Protein AF-A0A7S2YN16-F1 (afdb_monomer)

Structure (mmCIF, N/CA/C/O backbone):
data_AF-A0A7S2YN16-F1
#
_entry.id   AF-A0A7S2YN16-F1
#
loop_
_atom_site.group_PDB
_atom_site.id
_atom_site.type_symbol
_atom_site.label_atom_id
_atom_site.label_alt_id
_atom_site.label_comp_id
_atom_site.label_asym_id
_atom_site.label_entity_id
_atom_site.label_seq_id
_atom_site.pdbx_PDB_ins_code
_atom_site.Cartn_x
_atom_site.Cartn_y
_atom_site.Cartn_z
_atom_site.occupancy
_atom_site.B_iso_or_equiv
_atom_site.auth_seq_id
_atom_site.auth_comp_id
_atom_site.auth_asym_id
_atom_site.auth_atom_id
_atom_site.pdbx_PDB_model_num
ATOM 1 N N . MET A 1 1 ? -13.300 -48.340 28.518 1.00 44.25 1 MET A N 1
ATOM 2 C CA . MET A 1 1 ? -12.128 -48.305 29.422 1.00 44.25 1 MET A CA 1
ATOM 3 C C . MET A 1 1 ? -10.847 -48.328 28.587 1.00 44.25 1 MET A C 1
ATOM 5 O O . MET A 1 1 ? -10.386 -49.399 28.223 1.00 44.25 1 MET A O 1
ATOM 9 N N . LYS A 1 2 ? -10.334 -47.150 28.211 1.00 34.16 2 LYS A N 1
ATOM 10 C CA . LYS A 1 2 ? -8.908 -46.806 28.043 1.00 34.16 2 LYS A CA 1
ATOM 11 C C . LYS A 1 2 ? -8.847 -45.346 27.589 1.00 34.16 2 LYS A C 1
ATOM 13 O O . LYS A 1 2 ? -9.482 -44.973 26.610 1.00 34.16 2 LYS A O 1
ATOM 18 N N . ALA A 1 3 ? -8.194 -44.543 28.417 1.00 41.00 3 ALA A N 1
ATOM 19 C CA . ALA A 1 3 ? -8.120 -43.096 28.345 1.00 41.00 3 ALA A CA 1
ATOM 20 C C . ALA A 1 3 ? -7.169 -42.638 27.231 1.00 41.00 3 ALA A C 1
ATOM 22 O O . ALA A 1 3 ? -6.089 -43.204 27.079 1.00 41.00 3 ALA A O 1
ATOM 23 N N . PHE A 1 4 ? -7.560 -41.588 26.512 1.00 35.09 4 PHE A N 1
ATOM 24 C CA . PHE A 1 4 ? -6.665 -40.745 25.725 1.00 35.09 4 PHE A CA 1
ATOM 25 C C . PHE A 1 4 ? -6.889 -39.312 26.213 1.00 35.09 4 PHE A C 1
ATOM 27 O O . PHE A 1 4 ? -7.856 -38.649 25.853 1.00 35.09 4 PHE A O 1
ATOM 34 N N . LEU A 1 5 ? -6.037 -38.902 27.145 1.00 41.59 5 LEU A N 1
ATOM 35 C CA . LEU A 1 5 ? -5.958 -37.571 27.731 1.00 41.59 5 LEU A CA 1
ATOM 36 C C . LEU A 1 5 ? -4.486 -37.184 27.633 1.00 41.59 5 LEU A C 1
ATOM 38 O O . LEU A 1 5 ? -3.637 -37.932 28.115 1.00 41.59 5 LEU A O 1
ATOM 42 N N . GLY A 1 6 ? -4.202 -36.033 27.032 1.00 41.81 6 GLY A N 1
ATOM 43 C CA . GLY A 1 6 ? -2.895 -35.396 27.145 1.00 41.81 6 GLY A CA 1
ATOM 44 C C . GLY A 1 6 ? -2.305 -34.935 25.821 1.00 41.81 6 GLY A C 1
ATOM 45 O O . GLY A 1 6 ? -1.719 -35.727 25.093 1.00 41.81 6 GLY A O 1
ATOM 46 N N . ILE A 1 7 ? -2.414 -33.624 25.598 1.00 36.59 7 ILE A N 1
ATOM 47 C CA . ILE A 1 7 ? -1.355 -32.658 25.245 1.00 36.59 7 ILE A CA 1
ATOM 48 C C . ILE A 1 7 ? -1.992 -31.603 24.325 1.00 36.59 7 ILE A C 1
ATOM 50 O O . ILE A 1 7 ? -2.102 -31.781 23.116 1.00 36.59 7 ILE A O 1
ATOM 54 N N . LEU A 1 8 ? -2.453 -30.506 24.931 1.00 35.75 8 LEU A N 1
ATOM 55 C CA . LEU A 1 8 ? -2.707 -29.238 24.241 1.00 35.75 8 LEU A CA 1
ATOM 56 C C . LEU A 1 8 ? -1.358 -28.510 24.106 1.00 35.75 8 LEU A C 1
ATOM 58 O O . LEU A 1 8 ? -0.588 -28.517 25.071 1.00 35.75 8 LEU A O 1
ATOM 62 N N . PRO A 1 9 ? -1.023 -27.923 22.944 1.00 40.72 9 PRO A N 1
ATOM 63 C CA . PRO A 1 9 ? 0.329 -27.470 22.685 1.00 40.72 9 PRO A CA 1
ATOM 64 C C . PRO A 1 9 ? 0.577 -26.078 23.268 1.00 40.72 9 PRO A C 1
ATOM 66 O O . PRO A 1 9 ? -0.136 -25.115 23.000 1.00 40.72 9 PRO A O 1
ATOM 69 N N . THR A 1 10 ? 1.699 -25.974 23.968 1.00 44.62 10 THR A N 1
ATOM 70 C CA . THR A 1 10 ? 2.404 -24.784 24.467 1.00 44.62 10 THR A CA 1
ATOM 71 C C . THR A 1 10 ? 2.782 -23.756 23.378 1.00 44.62 10 THR A C 1
ATOM 73 O O . THR A 1 10 ? 3.533 -22.823 23.642 1.00 44.62 10 THR A O 1
ATOM 76 N N . ALA A 1 11 ? 2.287 -23.913 22.147 1.00 38.06 11 ALA A N 1
ATOM 77 C CA . ALA A 1 11 ? 2.654 -23.117 20.978 1.00 38.06 11 ALA A CA 1
ATOM 78 C C . ALA A 1 11 ? 2.020 -21.713 20.962 1.00 38.06 11 ALA A C 1
ATOM 80 O O . ALA A 1 11 ? 2.585 -20.804 20.363 1.00 38.06 11 ALA A O 1
ATOM 81 N N . ILE A 1 12 ? 0.899 -21.501 21.662 1.00 42.22 12 ILE A N 1
ATOM 82 C CA . ILE A 1 12 ? 0.202 -20.201 21.673 1.00 42.22 12 ILE A CA 1
ATOM 83 C C . ILE A 1 12 ? 0.969 -19.153 22.505 1.00 42.22 12 ILE A C 1
ATOM 85 O O . ILE A 1 12 ? 1.014 -17.982 22.139 1.00 42.22 12 ILE A O 1
ATOM 89 N N . PHE A 1 13 ? 1.682 -19.564 23.561 1.00 39.81 13 PHE A N 1
ATOM 90 C CA . PHE A 1 13 ? 2.478 -18.639 24.384 1.00 39.81 13 PHE A CA 1
ATOM 91 C C . PHE A 1 13 ? 3.765 -18.147 23.699 1.00 39.81 13 PHE A C 1
ATOM 93 O O . PHE A 1 13 ? 4.255 -17.067 24.022 1.00 39.81 13 PHE A O 1
ATOM 100 N N . ALA A 1 14 ? 4.305 -18.898 22.733 1.00 39.44 14 ALA A N 1
ATOM 101 C CA . ALA A 1 14 ? 5.510 -18.495 22.008 1.00 39.44 14 ALA A CA 1
ATOM 102 C C . ALA A 1 14 ? 5.246 -17.337 21.026 1.00 39.44 14 ALA A C 1
ATOM 104 O O . ALA A 1 14 ? 6.114 -16.486 20.846 1.00 39.44 14 ALA A O 1
ATOM 105 N N . ALA A 1 15 ? 4.046 -17.258 20.440 1.00 38.56 15 ALA A N 1
ATOM 106 C CA . ALA A 1 15 ? 3.687 -16.196 19.498 1.00 38.56 15 ALA A CA 1
ATOM 107 C C . ALA A 1 15 ? 3.608 -14.809 20.171 1.00 38.56 15 ALA A C 1
ATOM 109 O O . ALA A 1 15 ? 4.137 -13.834 19.637 1.00 38.56 15 ALA A O 1
ATOM 110 N N . PHE A 1 16 ? 3.052 -14.727 21.387 1.00 43.22 16 PHE A N 1
ATOM 111 C CA . PHE A 1 16 ? 2.979 -13.473 22.151 1.00 43.22 16 PHE A CA 1
ATOM 112 C C . PHE A 1 16 ? 4.357 -12.952 22.587 1.00 43.22 16 PHE A C 1
ATOM 114 O O . PHE A 1 16 ? 4.609 -11.748 22.548 1.00 43.22 16 PHE A O 1
ATOM 121 N N . ALA A 1 17 ? 5.279 -13.848 22.955 1.00 40.66 17 ALA A N 1
ATOM 122 C CA . ALA A 1 17 ? 6.637 -13.460 23.336 1.00 40.66 17 ALA A CA 1
ATOM 123 C C . ALA A 1 17 ? 7.442 -12.894 22.150 1.00 40.66 17 ALA A C 1
ATOM 125 O O . ALA A 1 17 ? 8.238 -11.976 22.338 1.00 40.66 17 ALA A O 1
ATOM 126 N N . VAL A 1 18 ? 7.210 -13.393 20.930 1.00 39.00 18 VAL A N 1
ATOM 127 C CA . VAL A 1 18 ? 7.877 -12.905 19.710 1.00 39.00 18 VAL A CA 1
ATOM 128 C C . VAL A 1 18 ? 7.356 -11.525 19.295 1.00 39.00 18 VAL A C 1
ATOM 130 O O . VAL A 1 18 ? 8.161 -10.665 18.947 1.00 39.00 18 VAL A O 1
ATOM 133 N N . ALA A 1 19 ? 6.049 -11.264 19.405 1.00 40.66 19 ALA A N 1
ATOM 134 C CA . ALA A 1 19 ? 5.484 -9.937 19.134 1.00 40.66 19 ALA A CA 1
ATOM 135 C C . ALA A 1 19 ? 5.999 -8.870 20.122 1.00 40.66 19 ALA A C 1
ATOM 137 O O . ALA A 1 19 ? 6.382 -7.774 19.712 1.00 40.66 19 ALA A O 1
ATOM 138 N N . ALA A 1 20 ? 6.098 -9.212 21.413 1.00 41.25 20 ALA A N 1
ATOM 139 C CA .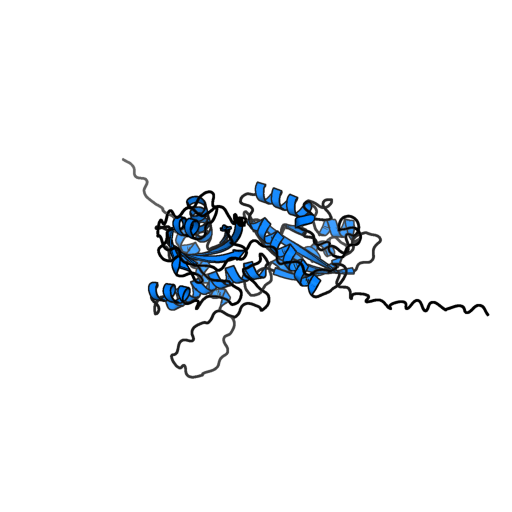 ALA A 1 20 ? 6.673 -8.327 22.427 1.00 41.25 20 ALA A CA 1
ATOM 140 C C . ALA A 1 20 ? 8.194 -8.122 22.252 1.00 41.25 20 ALA A C 1
ATOM 142 O O . ALA A 1 20 ? 8.693 -7.023 22.486 1.00 41.25 20 ALA A O 1
ATOM 143 N N . ALA A 1 21 ? 8.936 -9.148 21.816 1.00 38.81 21 ALA A N 1
ATOM 144 C CA . ALA A 1 21 ? 10.371 -9.044 21.541 1.00 38.81 21 ALA A CA 1
ATOM 145 C C . ALA A 1 21 ? 10.671 -8.181 20.300 1.00 38.81 21 ALA A C 1
ATOM 147 O O . ALA A 1 21 ? 11.542 -7.317 20.363 1.00 38.81 21 ALA A O 1
ATOM 148 N N . LEU A 1 22 ? 9.896 -8.331 19.218 1.00 41.09 22 LEU A N 1
ATOM 149 C CA . LEU A 1 22 ? 10.003 -7.490 18.017 1.00 41.09 22 LEU A CA 1
ATOM 150 C C . LEU A 1 22 ? 9.654 -6.019 18.296 1.00 41.09 22 LEU A C 1
ATOM 152 O O . LEU A 1 22 ? 10.243 -5.123 17.696 1.00 41.09 22 LEU A O 1
ATOM 156 N N . ALA A 1 23 ? 8.735 -5.755 19.230 1.00 43.06 23 ALA A N 1
ATOM 157 C CA . ALA A 1 23 ? 8.440 -4.398 19.686 1.00 43.06 23 ALA A CA 1
ATOM 158 C C . ALA A 1 23 ? 9.594 -3.785 20.500 1.00 43.06 23 ALA A C 1
ATOM 160 O O . ALA A 1 23 ? 9.828 -2.581 20.420 1.00 43.06 23 ALA A O 1
ATOM 161 N N . LYS A 1 24 ? 10.339 -4.604 21.253 1.00 38.59 24 LYS A N 1
ATOM 162 C CA . LYS A 1 24 ? 11.451 -4.152 22.101 1.00 38.59 24 LYS A CA 1
ATOM 163 C C . LYS A 1 24 ? 12.708 -3.795 21.295 1.00 38.59 24 LYS A C 1
ATOM 165 O O . LYS A 1 24 ? 13.375 -2.817 21.628 1.00 38.59 24 LYS A O 1
ATOM 170 N N . ASP A 1 25 ? 12.987 -4.521 20.211 1.00 37.47 25 ASP A N 1
ATOM 171 C CA . ASP A 1 25 ? 14.128 -4.247 19.318 1.00 37.47 25 ASP A CA 1
ATOM 172 C C . ASP A 1 25 ? 13.972 -2.943 18.513 1.00 37.47 25 ASP A C 1
ATOM 174 O O . ASP A 1 25 ? 14.967 -2.334 18.130 1.00 37.47 25 ASP A O 1
ATOM 178 N N . LEU A 1 26 ? 12.744 -2.443 18.326 1.00 40.56 26 LEU A N 1
ATOM 179 C CA . LEU A 1 26 ? 12.493 -1.136 17.698 1.00 40.56 26 LEU A CA 1
ATOM 180 C C . LEU A 1 26 ? 12.844 0.065 18.602 1.00 40.56 26 LEU A C 1
ATOM 182 O O . LEU A 1 26 ? 12.874 1.193 18.113 1.00 40.56 26 LEU A O 1
ATOM 186 N N . VAL A 1 27 ? 13.100 -0.153 19.900 1.00 41.03 27 VAL A N 1
ATOM 187 C CA . VAL A 1 27 ? 13.274 0.914 20.909 1.00 41.03 27 VAL A CA 1
ATOM 188 C C . VAL A 1 27 ? 14.710 0.999 21.452 1.00 41.03 27 VAL A C 1
ATOM 190 O O . VAL A 1 27 ? 15.097 2.012 22.030 1.00 41.03 27 VAL A O 1
ATOM 193 N N . HIS A 1 28 ? 15.553 -0.015 21.250 1.00 33.78 28 HIS A N 1
ATOM 194 C CA . HIS A 1 28 ? 16.918 -0.036 21.792 1.00 33.78 28 HIS A CA 1
ATOM 195 C C . HIS A 1 28 ? 17.964 0.565 20.840 1.00 33.78 28 HIS A C 1
ATOM 197 O O . HIS A 1 28 ? 18.877 -0.120 20.394 1.00 33.78 28 HIS A O 1
ATOM 203 N N . GLN A 1 29 ? 17.866 1.868 20.567 1.00 36.62 29 GLN A N 1
ATOM 204 C CA . GLN A 1 29 ? 19.006 2.671 20.109 1.00 36.62 29 GLN A CA 1
ATOM 205 C C . GLN A 1 29 ? 18.754 4.162 20.372 1.00 36.62 29 GLN A C 1
ATOM 207 O O . GLN A 1 29 ? 18.216 4.861 19.526 1.00 36.62 29 GLN A O 1
ATOM 212 N N . GLU A 1 30 ? 19.101 4.604 21.585 1.00 38.22 30 GLU A N 1
ATOM 213 C CA . GLU A 1 30 ? 19.631 5.935 21.944 1.00 38.22 30 GLU A CA 1
ATOM 214 C C . GLU A 1 30 ? 19.646 6.045 23.480 1.00 38.22 30 GLU A C 1
ATOM 216 O O . GLU A 1 30 ? 18.763 6.625 24.104 1.00 38.22 30 GLU A O 1
ATOM 221 N N . THR A 1 31 ? 20.656 5.459 24.126 1.00 32.66 31 THR A N 1
ATOM 222 C CA . THR A 1 31 ? 21.039 5.873 25.483 1.00 32.66 31 THR A CA 1
ATOM 223 C C . THR A 1 31 ? 22.078 6.978 25.350 1.00 32.66 31 THR A C 1
ATOM 225 O O . THR A 1 31 ? 23.253 6.707 25.102 1.00 32.66 31 THR A O 1
ATOM 228 N N . VAL A 1 32 ? 21.629 8.227 25.460 1.00 35.41 32 VAL A N 1
ATOM 229 C CA . VAL A 1 32 ? 22.497 9.374 25.739 1.00 35.41 32 VAL A CA 1
ATOM 230 C C . VAL A 1 32 ? 22.593 9.489 27.258 1.00 35.41 32 VAL A C 1
ATOM 232 O O . VAL A 1 32 ? 21.601 9.789 27.917 1.00 35.41 32 VAL A O 1
ATOM 235 N N . ASP A 1 33 ? 23.777 9.218 27.805 1.00 40.41 33 ASP A N 1
ATOM 236 C CA . ASP A 1 33 ? 24.092 9.439 29.217 1.00 40.41 33 ASP A CA 1
ATOM 237 C C . ASP A 1 33 ? 24.025 10.940 29.535 1.00 40.41 33 ASP A C 1
ATOM 239 O O . ASP A 1 33 ? 24.797 11.743 29.005 1.00 40.41 33 ASP A O 1
ATOM 243 N N . GLY A 1 34 ? 23.104 11.322 30.415 1.00 38.09 34 GLY A N 1
ATOM 244 C CA . GLY A 1 34 ? 22.995 12.682 30.924 1.00 38.09 34 GLY A CA 1
ATOM 245 C C . GLY A 1 34 ? 22.063 12.752 32.126 1.00 38.09 34 GLY A C 1
ATOM 246 O O . GLY A 1 34 ? 20.851 12.852 31.960 1.00 38.09 34 GLY A O 1
ATOM 247 N N . ASP A 1 35 ? 22.645 12.715 33.327 1.00 46.22 35 ASP A N 1
ATOM 248 C CA . ASP A 1 35 ? 21.978 13.000 34.600 1.00 46.22 35 ASP A CA 1
ATOM 249 C C . ASP A 1 35 ? 21.245 14.350 34.532 1.00 46.22 35 ASP A C 1
ATOM 251 O O . ASP A 1 35 ? 21.865 15.414 34.576 1.00 46.22 35 ASP A O 1
ATOM 255 N N . ASN A 1 36 ? 19.915 14.316 34.454 1.00 38.59 36 ASN A N 1
ATOM 256 C CA . ASN A 1 36 ? 19.069 15.473 34.717 1.00 38.59 36 ASN A CA 1
ATOM 257 C C . ASN A 1 36 ? 17.824 15.030 35.490 1.00 38.59 36 ASN A C 1
ATOM 259 O O . ASN A 1 36 ? 17.150 14.067 35.132 1.00 38.59 36 ASN A O 1
ATOM 263 N N . GLN A 1 37 ? 17.563 15.736 36.589 1.00 42.69 37 GLN A N 1
ATOM 264 C CA . GLN A 1 37 ? 16.480 15.476 37.531 1.00 42.69 37 GLN A CA 1
ATOM 265 C C . GLN A 1 37 ? 15.116 15.433 36.825 1.00 42.69 37 GLN A C 1
ATOM 267 O O . GLN A 1 37 ? 14.725 16.378 36.141 1.00 42.69 37 GLN A O 1
ATOM 272 N N . ILE A 1 38 ? 14.407 14.320 37.017 1.00 36.41 38 ILE A N 1
ATOM 273 C CA . ILE A 1 38 ? 13.086 14.035 36.454 1.00 36.41 38 ILE A CA 1
ATOM 274 C C . ILE A 1 38 ? 12.030 14.771 37.287 1.00 36.41 38 ILE A C 1
ATOM 276 O O . ILE A 1 38 ? 11.883 14.519 38.482 1.00 36.41 38 ILE A O 1
ATOM 280 N N . HIS A 1 39 ? 11.301 15.686 36.652 1.00 39.59 39 HIS A N 1
ATOM 281 C CA . HIS A 1 39 ? 9.959 16.055 37.091 1.00 39.59 39 HIS A CA 1
ATOM 282 C C . HIS A 1 39 ? 8.998 14.957 36.602 1.00 39.59 39 HIS A C 1
ATOM 284 O O . HIS A 1 39 ? 8.995 14.653 35.411 1.00 39.59 39 HIS A O 1
ATOM 290 N N . ASP A 1 40 ? 8.210 14.368 37.510 1.00 40.84 40 ASP A N 1
ATOM 291 C CA . ASP A 1 40 ? 7.256 13.259 37.283 1.00 40.84 40 ASP A CA 1
ATOM 292 C C . ASP A 1 40 ? 6.017 13.635 36.433 1.00 40.84 40 ASP A C 1
ATOM 294 O O . ASP A 1 40 ? 4.937 13.065 36.590 1.00 40.84 40 ASP A O 1
ATOM 298 N N . ASP A 1 41 ? 6.150 14.571 35.496 1.00 46.69 41 ASP A N 1
ATOM 299 C CA . ASP A 1 41 ? 5.138 14.786 34.467 1.00 46.69 41 ASP A CA 1
ATOM 300 C C . ASP A 1 41 ? 5.488 13.865 33.299 1.00 46.69 41 ASP A C 1
ATOM 302 O O . ASP A 1 41 ? 6.253 14.239 32.409 1.00 46.69 41 ASP A O 1
ATOM 306 N N . ALA A 1 42 ? 4.978 12.629 33.332 1.00 43.38 42 ALA A N 1
ATOM 307 C CA . ALA A 1 42 ? 5.131 11.683 32.230 1.00 43.38 42 ALA A CA 1
ATOM 308 C C . ALA A 1 42 ? 4.723 12.389 30.922 1.00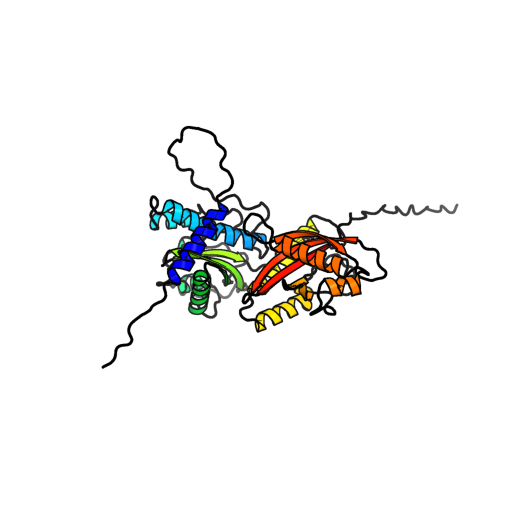 43.38 42 ALA A C 1
ATOM 310 O O . ALA A 1 42 ? 3.550 12.750 30.770 1.00 43.38 42 ALA A O 1
ATOM 311 N N . PRO A 1 43 ? 5.661 12.657 29.993 1.00 50.06 43 PRO A N 1
ATOM 312 C CA . PRO A 1 43 ? 5.334 13.399 28.793 1.00 50.06 43 PRO A CA 1
ATOM 313 C C . PRO A 1 43 ? 4.333 12.565 28.006 1.00 50.06 43 PRO A C 1
ATOM 315 O O . PRO A 1 43 ? 4.625 11.431 27.624 1.00 50.06 43 PRO A O 1
ATOM 318 N N . ALA A 1 44 ? 3.142 13.119 27.775 1.00 55.31 44 ALA A N 1
ATOM 319 C CA . ALA A 1 44 ? 2.186 12.524 26.859 1.00 55.31 44 ALA A CA 1
ATOM 320 C C . ALA A 1 44 ? 2.916 12.294 25.530 1.00 55.31 44 ALA A C 1
ATOM 322 O O . ALA A 1 44 ? 3.352 13.253 24.885 1.00 55.31 44 ALA A O 1
ATOM 323 N N . ILE A 1 45 ? 3.106 11.025 25.159 1.00 55.22 45 ILE A N 1
ATOM 324 C CA . ILE A 1 45 ? 3.746 10.639 23.903 1.00 55.22 45 ILE A CA 1
ATOM 325 C C . ILE A 1 45 ? 2.778 11.038 22.790 1.00 55.22 45 ILE A C 1
ATOM 327 O O . ILE A 1 45 ? 1.926 10.263 22.359 1.00 55.22 45 ILE A O 1
ATOM 331 N N . SER A 1 46 ? 2.864 12.300 22.371 1.00 59.31 46 SER A N 1
ATOM 332 C CA . SER A 1 46 ? 2.125 12.804 21.226 1.00 59.31 46 SER A CA 1
ATOM 333 C C . SER A 1 46 ? 2.584 12.008 20.002 1.00 59.31 46 SER A C 1
ATOM 335 O O . SER A 1 46 ? 3.799 11.861 19.804 1.00 59.31 46 SER A O 1
ATOM 337 N N . PRO A 1 47 ? 1.657 11.470 19.188 1.00 60.34 47 PRO A N 1
ATOM 338 C CA . PRO A 1 47 ? 2.021 10.781 17.962 1.00 60.34 47 PRO A CA 1
ATOM 339 C C . PRO A 1 47 ? 2.955 11.675 17.149 1.00 60.34 47 PRO A C 1
ATOM 341 O O . PRO A 1 47 ? 2.673 12.859 16.943 1.00 60.34 47 PRO A O 1
ATOM 344 N N . ARG A 1 48 ? 4.092 11.134 16.695 1.00 59.41 48 ARG A N 1
ATOM 345 C CA . ARG A 1 48 ? 4.990 11.890 15.813 1.00 59.41 48 ARG A CA 1
ATOM 346 C C . ARG A 1 48 ? 4.171 12.410 14.631 1.00 59.41 48 ARG A C 1
ATOM 348 O O . ARG A 1 48 ? 3.412 11.649 14.028 1.00 59.41 48 ARG A O 1
ATOM 355 N N . LYS A 1 49 ? 4.336 13.695 14.293 1.00 65.75 49 LYS A N 1
ATOM 356 C CA . LYS A 1 49 ? 3.712 14.285 13.101 1.00 65.75 49 LYS A CA 1
ATOM 357 C C . LYS A 1 49 ? 3.985 13.394 11.891 1.00 65.75 49 LYS A C 1
ATOM 359 O O . LYS A 1 49 ? 5.134 13.011 11.657 1.00 65.75 49 LYS A O 1
ATOM 364 N N . ALA A 1 50 ? 2.932 13.086 11.133 1.00 60.97 50 ALA A N 1
ATOM 365 C CA . ALA A 1 50 ? 3.066 12.411 9.849 1.00 60.97 50 ALA A CA 1
ATOM 366 C C . ALA A 1 50 ? 4.077 13.174 8.971 1.00 60.97 50 ALA A C 1
ATOM 368 O O . ALA A 1 50 ? 4.113 14.410 9.021 1.00 60.97 50 ALA A O 1
ATOM 369 N N . PRO A 1 51 ? 4.874 12.487 8.133 1.00 65.19 51 PRO A N 1
ATOM 370 C CA . PRO A 1 51 ? 5.640 13.166 7.095 1.00 65.19 51 PRO A CA 1
ATOM 371 C C . PRO A 1 51 ? 4.703 14.059 6.263 1.00 65.19 51 PRO A C 1
ATOM 373 O O . PRO A 1 51 ? 3.591 13.642 5.940 1.00 65.19 51 PRO A O 1
ATOM 376 N N . GLN A 1 52 ? 5.140 15.272 5.904 1.00 57.12 52 GLN A N 1
ATOM 377 C CA . GLN A 1 52 ? 4.285 16.361 5.386 1.00 57.12 52 GLN A CA 1
ATOM 378 C C . GLN A 1 52 ? 3.494 16.083 4.086 1.00 57.12 52 GLN A C 1
ATOM 380 O O . GLN A 1 52 ? 2.723 16.936 3.672 1.00 57.12 52 GLN A O 1
ATOM 385 N N . ASN A 1 53 ? 3.604 14.907 3.464 1.00 69.25 53 ASN A N 1
ATOM 386 C CA . ASN A 1 53 ? 2.986 14.591 2.168 1.00 69.25 53 ASN A CA 1
ATOM 387 C C . ASN A 1 53 ? 2.228 13.251 2.158 1.00 69.25 53 ASN A C 1
ATOM 389 O O . ASN A 1 53 ? 2.139 12.601 1.117 1.00 69.25 53 ASN A O 1
ATOM 393 N N . CYS A 1 54 ? 1.744 12.797 3.312 1.00 84.25 54 CYS A N 1
ATOM 394 C CA . CYS A 1 54 ? 0.941 11.576 3.422 1.00 84.25 54 CYS A CA 1
ATOM 395 C C . CYS A 1 54 ? -0.516 11.975 3.606 1.00 84.25 54 CYS A C 1
ATOM 397 O O . CYS A 1 54 ? -0.775 12.957 4.291 1.00 84.25 54 CYS A O 1
ATOM 399 N N . ASN A 1 55 ? -1.470 11.251 3.028 1.00 90.88 55 ASN A N 1
ATOM 400 C CA . ASN A 1 55 ? -2.872 11.600 3.210 1.00 90.88 55 ASN A CA 1
ATOM 401 C C . ASN A 1 55 ? -3.760 10.357 3.183 1.00 90.88 55 ASN A C 1
ATOM 403 O O . ASN A 1 55 ? -3.776 9.624 2.194 1.00 90.88 55 ASN A O 1
ATOM 407 N N . ALA A 1 56 ? -4.556 10.164 4.237 1.00 92.81 56 ALA A N 1
ATOM 408 C CA . ALA A 1 56 ? -5.454 9.020 4.364 1.00 92.81 56 ALA A CA 1
ATOM 409 C C . ALA A 1 56 ? -6.514 8.951 3.251 1.00 92.81 56 ALA A C 1
ATOM 411 O O . ALA A 1 56 ? -7.161 7.922 3.101 1.00 92.81 56 ALA A O 1
ATOM 412 N N . PHE A 1 57 ? -6.690 10.005 2.450 1.00 92.25 57 PHE A N 1
ATOM 413 C CA . PHE A 1 57 ? -7.566 10.022 1.278 1.00 92.25 57 PHE A CA 1
ATOM 414 C C . PHE A 1 57 ? -6.996 9.315 0.044 1.00 92.25 57 PHE A C 1
ATOM 416 O O . PHE A 1 57 ? -7.700 9.259 -0.966 1.00 92.25 57 PHE A O 1
ATOM 423 N N . TYR A 1 58 ? -5.767 8.788 0.100 1.00 93.06 58 TYR A N 1
ATOM 424 C CA . TYR A 1 58 ? -5.137 8.101 -1.026 1.00 93.06 58 TYR A CA 1
ATOM 425 C C . TYR A 1 58 ? -4.442 6.793 -0.633 1.00 93.06 58 TYR A C 1
ATOM 427 O O . TYR A 1 58 ? -3.961 6.636 0.487 1.00 93.06 58 TYR A O 1
ATOM 435 N N . SER A 1 59 ? -4.328 5.881 -1.598 1.00 90.31 59 SER A N 1
ATOM 436 C CA . SER A 1 59 ? -3.645 4.591 -1.524 1.00 90.31 59 SER A CA 1
ATOM 437 C C . SER A 1 59 ? -2.191 4.707 -1.981 1.00 90.31 59 SER A C 1
ATOM 439 O O . SER A 1 59 ? -1.761 4.025 -2.916 1.00 90.31 59 SER A O 1
ATOM 441 N N . ASP A 1 60 ? -1.442 5.627 -1.379 1.00 90.00 60 ASP A N 1
ATOM 442 C CA . ASP A 1 60 ? 0.004 5.699 -1.573 1.00 90.00 60 ASP A CA 1
ATOM 443 C C . ASP A 1 60 ? 0.753 4.888 -0.498 1.00 90.00 60 ASP A C 1
ATOM 445 O O . ASP A 1 60 ? 0.179 4.457 0.508 1.00 90.00 60 ASP A O 1
ATOM 449 N N . ILE A 1 61 ? 2.051 4.657 -0.715 1.00 88.38 61 ILE A N 1
ATOM 450 C CA . ILE A 1 61 ? 2.875 3.886 0.229 1.00 88.38 61 ILE A CA 1
ATOM 451 C C . ILE A 1 61 ? 2.930 4.532 1.614 1.00 88.38 61 ILE A C 1
ATOM 453 O O . ILE A 1 61 ? 2.983 3.826 2.624 1.00 88.38 61 ILE A O 1
ATOM 457 N N . PHE A 1 62 ? 2.923 5.858 1.695 1.00 89.50 62 PHE A N 1
ATOM 458 C CA . PHE A 1 62 ? 2.955 6.534 2.979 1.00 89.50 62 PHE A CA 1
ATOM 459 C C . PHE A 1 62 ? 1.632 6.420 3.726 1.00 89.50 62 PHE A C 1
ATOM 461 O O . PHE A 1 62 ? 1.655 6.298 4.945 1.00 89.50 62 PHE A O 1
ATOM 468 N N . SER A 1 63 ? 0.493 6.376 3.038 1.00 91.88 63 SER A N 1
ATOM 469 C CA . SER A 1 63 ? -0.786 6.109 3.697 1.00 91.88 63 SER A CA 1
ATOM 470 C C . SER A 1 63 ? -0.811 4.737 4.343 1.00 91.88 63 SER A C 1
ATOM 472 O O . SER A 1 63 ? -1.132 4.609 5.522 1.00 91.88 63 SER A O 1
ATOM 474 N N . ARG A 1 64 ? -0.348 3.720 3.616 1.00 90.69 64 ARG A N 1
ATOM 475 C CA . ARG A 1 64 ? -0.170 2.371 4.155 1.00 90.69 64 ARG A CA 1
ATOM 476 C C . ARG A 1 64 ? 0.765 2.360 5.372 1.00 90.69 64 ARG A C 1
ATOM 478 O O . ARG A 1 64 ? 0.439 1.805 6.419 1.00 90.69 64 ARG A O 1
ATOM 485 N N . THR A 1 65 ? 1.921 2.999 5.227 1.00 88.88 65 THR A N 1
ATOM 486 C CA . THR A 1 65 ? 2.958 3.161 6.258 1.00 88.88 65 THR A CA 1
ATOM 487 C C . THR A 1 65 ? 2.405 3.819 7.520 1.00 88.88 65 THR A C 1
ATOM 489 O O . THR A 1 65 ? 2.564 3.269 8.606 1.00 88.88 65 THR A O 1
ATOM 492 N N . ASN A 1 66 ? 1.719 4.953 7.384 1.00 91.31 66 ASN A N 1
ATOM 493 C CA . ASN A 1 66 ? 1.172 5.716 8.501 1.00 91.31 66 ASN A CA 1
ATOM 494 C C . ASN A 1 66 ? 0.018 4.985 9.175 1.00 91.31 66 ASN A C 1
ATOM 496 O O . ASN A 1 66 ? -0.044 4.985 10.399 1.00 91.31 66 ASN A O 1
ATOM 500 N N . SER A 1 67 ? -0.850 4.312 8.415 1.00 94.00 67 SER A N 1
ATOM 501 C CA . SER A 1 67 ? -1.891 3.465 8.998 1.00 94.00 67 SER A CA 1
ATOM 502 C C . SER A 1 67 ? -1.294 2.373 9.879 1.00 94.00 67 SER A C 1
ATOM 504 O O . SER A 1 67 ? -1.702 2.234 11.028 1.00 94.00 67 SER A O 1
ATOM 506 N N . LYS A 1 68 ? -0.280 1.645 9.390 1.00 93.44 68 LYS A N 1
ATOM 507 C CA . LYS A 1 68 ? 0.414 0.632 10.197 1.00 93.44 68 LYS A CA 1
ATOM 508 C C . LYS A 1 68 ? 1.122 1.251 11.401 1.00 93.44 68 LYS A C 1
ATOM 510 O O . LYS A 1 68 ? 0.946 0.767 12.513 1.00 93.44 68 LYS A O 1
ATOM 515 N N . TYR A 1 69 ? 1.908 2.305 11.181 1.00 91.56 69 TYR A N 1
ATOM 516 C CA . TYR A 1 69 ? 2.663 2.983 12.234 1.00 91.56 69 TYR A CA 1
ATOM 517 C C . TYR A 1 69 ? 1.740 3.453 13.356 1.00 91.56 69 TYR A C 1
ATOM 519 O O . TYR A 1 69 ? 1.975 3.105 14.506 1.00 91.56 69 TYR A O 1
ATOM 527 N N . LEU A 1 70 ? 0.666 4.171 13.015 1.00 93.94 70 LEU A N 1
ATOM 528 C CA . LEU A 1 70 ? -0.282 4.696 13.989 1.00 93.94 70 LEU A CA 1
ATOM 529 C C . LEU A 1 70 ? -0.984 3.583 14.758 1.00 93.94 70 LEU A C 1
ATOM 531 O O . LEU A 1 70 ? -1.152 3.686 15.968 1.00 93.94 70 LEU A O 1
ATOM 535 N N . ALA A 1 71 ? -1.392 2.518 14.071 1.00 96.00 71 ALA A N 1
ATOM 536 C CA . ALA A 1 71 ? -2.065 1.402 14.713 1.00 96.00 71 ALA A CA 1
ATOM 537 C C . ALA A 1 71 ? -1.136 0.700 15.722 1.00 96.00 71 ALA A C 1
ATOM 539 O O . ALA A 1 71 ? -1.515 0.495 16.874 1.00 96.00 71 ALA A O 1
ATOM 540 N N . VAL A 1 72 ? 0.106 0.411 15.316 1.00 94.19 72 VAL A N 1
ATOM 541 C CA . VAL A 1 72 ? 1.123 -0.220 16.171 1.00 94.19 72 VAL A CA 1
ATOM 542 C C . VAL A 1 72 ? 1.473 0.666 17.365 1.00 94.19 72 VAL A C 1
ATOM 544 O O . VAL A 1 72 ? 1.432 0.191 18.497 1.00 94.19 72 VAL A O 1
ATOM 547 N N . THR A 1 73 ? 1.766 1.950 17.146 1.00 93.50 73 THR A N 1
ATOM 548 C CA . THR A 1 73 ? 2.140 2.864 18.236 1.00 93.50 73 THR A CA 1
ATOM 549 C C . THR A 1 73 ? 0.982 3.116 19.193 1.00 93.50 73 THR A C 1
ATOM 551 O O . THR A 1 73 ? 1.200 3.233 20.393 1.00 93.50 73 THR A O 1
ATOM 554 N N . THR A 1 74 ? -0.262 3.130 18.706 1.00 95.38 74 THR A N 1
ATOM 555 C CA . THR A 1 74 ? -1.441 3.273 19.571 1.00 95.38 74 THR A CA 1
ATOM 556 C C . THR A 1 74 ? -1.605 2.067 20.501 1.00 95.38 74 THR A C 1
ATOM 558 O O . THR A 1 74 ? -1.859 2.249 21.691 1.00 95.38 74 THR A O 1
ATOM 561 N N . VAL A 1 75 ? -1.409 0.841 20.000 1.00 96.56 75 VAL A N 1
ATOM 562 C CA . VAL A 1 75 ? -1.434 -0.372 20.839 1.00 96.56 75 VAL A CA 1
ATOM 563 C C . VAL A 1 75 ? -0.258 -0.411 21.818 1.00 96.56 75 VAL A C 1
ATOM 565 O O . VAL A 1 75 ? -0.448 -0.747 22.986 1.00 96.56 75 VAL A O 1
ATOM 568 N N . GLN A 1 76 ? 0.943 -0.020 21.383 1.00 94.94 76 GLN A N 1
ATOM 569 C CA . GLN A 1 76 ? 2.111 0.088 22.265 1.00 94.94 76 GLN A CA 1
ATOM 570 C C . GLN A 1 76 ? 1.859 1.078 23.408 1.00 94.94 76 GLN A C 1
ATOM 572 O O . GLN A 1 76 ? 1.998 0.702 24.570 1.00 94.94 76 GLN A O 1
ATOM 577 N N . ASN A 1 77 ? 1.382 2.286 23.093 1.00 94.56 77 ASN A N 1
ATOM 578 C CA . ASN A 1 77 ? 1.057 3.309 24.087 1.00 94.56 77 ASN A CA 1
ATOM 579 C C . ASN A 1 77 ? 0.021 2.809 25.105 1.00 94.56 77 ASN A C 1
ATOM 581 O O . ASN A 1 77 ? 0.176 3.051 26.300 1.00 94.56 77 ASN A O 1
ATOM 585 N N . TYR A 1 78 ? -1.011 2.075 24.664 1.00 96.44 78 TYR A N 1
ATOM 586 C CA . TYR A 1 78 ? -1.957 1.441 25.586 1.00 96.44 78 TYR A CA 1
ATOM 587 C C . TYR A 1 78 ? -1.253 0.471 26.537 1.00 96.44 78 TYR A C 1
ATOM 589 O O . TYR A 1 78 ? -1.440 0.548 27.748 1.00 96.44 78 TYR A O 1
ATOM 597 N N . HIS A 1 79 ? -0.432 -0.441 26.015 1.00 95.94 79 HIS A N 1
ATOM 598 C CA . HIS A 1 79 ? 0.233 -1.447 26.841 1.00 95.94 79 HIS A CA 1
ATOM 599 C C . HIS A 1 79 ? 1.272 -0.873 27.805 1.00 95.94 79 HIS A C 1
ATOM 601 O O . HIS A 1 79 ? 1.449 -1.442 28.881 1.00 95.94 79 HIS A O 1
ATOM 607 N N . GLU A 1 80 ? 1.920 0.233 27.448 1.00 95.44 80 GLU A N 1
ATOM 608 C CA . GLU A 1 80 ? 2.844 0.961 28.323 1.00 95.44 80 GLU A CA 1
ATOM 609 C C . GLU A 1 80 ? 2.115 1.713 29.445 1.00 95.44 80 GLU A C 1
ATOM 611 O O . GLU A 1 80 ? 2.656 1.861 30.538 1.00 95.44 80 GLU A O 1
ATOM 616 N N . GLN A 1 81 ? 0.878 2.158 29.201 1.00 95.00 81 GLN A N 1
ATOM 617 C CA . GLN A 1 81 ? 0.100 2.973 30.141 1.00 95.00 81 GLN A CA 1
ATOM 618 C C . GLN A 1 81 ? -0.992 2.198 30.887 1.00 95.00 81 GLN A C 1
ATOM 620 O O . GLN A 1 81 ? -1.603 2.753 31.791 1.00 95.00 81 GLN A O 1
ATOM 625 N N . LYS A 1 82 ? -1.271 0.931 30.555 1.00 95.88 82 LYS A N 1
ATOM 626 C CA . LYS A 1 82 ? -2.436 0.187 31.086 1.00 95.88 82 LYS A CA 1
ATOM 627 C C . LYS A 1 82 ? -2.488 0.048 32.615 1.00 95.88 82 LYS A C 1
ATOM 629 O O . LYS A 1 82 ? -3.556 -0.235 33.153 1.00 95.88 82 LYS A O 1
ATOM 634 N N . ASP A 1 83 ? -1.357 0.218 33.302 1.00 96.38 83 ASP A N 1
ATOM 635 C CA . ASP A 1 83 ? -1.274 0.168 34.767 1.00 96.38 83 ASP A CA 1
ATOM 636 C C . ASP A 1 83 ? -1.638 1.516 35.427 1.00 96.38 83 ASP A C 1
ATOM 638 O O . ASP A 1 83 ? -1.928 1.559 36.623 1.00 96.38 83 ASP A O 1
ATOM 642 N N . THR A 1 84 ? -1.650 2.614 34.662 1.00 96.25 84 THR A N 1
ATOM 643 C CA . THR A 1 84 ? -1.953 3.980 35.131 1.00 96.25 84 THR A CA 1
ATOM 644 C C . THR A 1 84 ? -3.181 4.598 34.461 1.00 96.25 84 THR A C 1
ATOM 646 O O . THR A 1 84 ? -3.856 5.417 35.078 1.00 96.25 84 THR A O 1
ATOM 649 N N . VAL A 1 85 ? -3.501 4.182 33.236 1.00 95.56 85 VAL A N 1
ATOM 650 C CA . VAL A 1 85 ? -4.635 4.6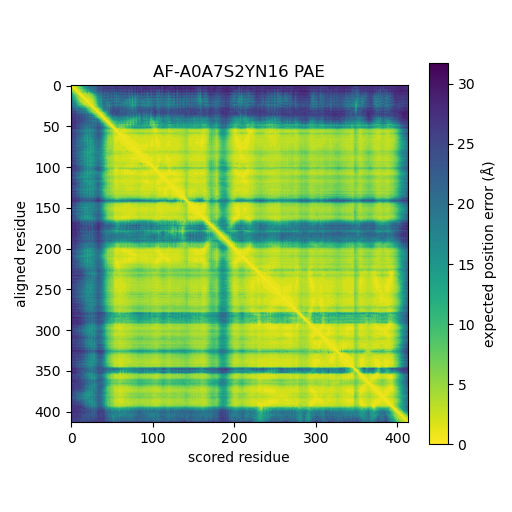44 32.430 1.00 95.56 85 VAL A CA 1
ATOM 651 C C . VAL A 1 85 ? -5.598 3.480 32.236 1.00 95.56 85 VAL A C 1
ATOM 653 O O . VAL A 1 85 ? -5.259 2.452 31.647 1.00 95.56 85 VAL A O 1
ATOM 656 N N . SER A 1 86 ? -6.830 3.638 32.722 1.00 97.06 86 SER A N 1
ATOM 657 C CA . SER A 1 86 ? -7.858 2.607 32.541 1.00 97.06 86 SER A CA 1
ATOM 658 C C . SER A 1 86 ? -8.213 2.426 31.059 1.00 97.06 86 SER A C 1
ATOM 660 O O . SER A 1 86 ? -8.133 3.367 30.270 1.00 97.06 86 SER A O 1
ATOM 662 N N . LEU A 1 87 ? -8.688 1.237 30.669 1.00 97.06 87 LEU A N 1
ATOM 663 C CA . LEU A 1 87 ? -9.135 0.996 29.290 1.00 97.06 87 LEU A CA 1
ATOM 664 C C . LEU A 1 87 ? -10.216 2.000 28.850 1.00 97.06 87 LEU A C 1
ATOM 666 O O . LEU A 1 87 ? -10.149 2.533 27.748 1.00 97.06 87 LEU A O 1
ATOM 670 N N . THR A 1 88 ? -11.175 2.307 29.725 1.00 97.69 88 THR A N 1
ATOM 671 C CA . THR A 1 88 ? -12.229 3.298 29.460 1.00 97.69 88 THR A CA 1
ATOM 672 C C . THR A 1 88 ? -11.652 4.685 29.177 1.00 97.69 88 THR A C 1
ATOM 674 O O . THR A 1 88 ? -12.071 5.348 28.231 1.00 97.69 88 THR A O 1
ATOM 677 N N . GLU A 1 89 ? -10.674 5.118 29.973 1.00 97.00 89 GLU A N 1
ATOM 678 C CA . GLU A 1 89 ? -9.996 6.401 29.784 1.00 97.00 89 GLU A CA 1
ATOM 679 C C . GLU A 1 89 ? -9.187 6.430 28.482 1.00 97.00 89 GLU A C 1
ATOM 681 O O . GLU A 1 89 ? -9.275 7.394 27.722 1.00 97.00 89 GLU A O 1
ATOM 686 N N . PHE A 1 90 ? -8.478 5.346 28.158 1.00 97.19 90 PHE A N 1
ATOM 687 C CA . PHE A 1 90 ? -7.759 5.218 26.891 1.00 97.19 90 PHE A CA 1
ATOM 688 C C . PHE A 1 90 ? -8.699 5.332 25.677 1.00 97.19 90 PHE A C 1
ATOM 690 O O . PHE A 1 90 ? -8.430 6.095 24.747 1.00 97.19 90 PHE A O 1
ATOM 697 N N . LEU A 1 91 ? -9.842 4.636 25.701 1.00 97.25 91 LEU A N 1
ATOM 698 C CA . LEU A 1 91 ? -10.858 4.728 24.646 1.00 97.25 91 LEU A CA 1
ATOM 699 C C . LEU A 1 91 ? -11.435 6.148 24.523 1.00 97.25 91 LEU A C 1
ATOM 701 O O . LEU A 1 91 ? -11.658 6.626 23.409 1.00 97.25 91 LEU A O 1
ATOM 705 N N . GLN A 1 92 ? -11.621 6.855 25.642 1.00 96.44 92 GLN A N 1
ATOM 706 C CA . GLN A 1 92 ? -12.047 8.255 25.634 1.00 96.44 92 GLN A CA 1
ATOM 707 C C . GLN A 1 92 ? -10.984 9.172 25.009 1.00 96.44 92 GLN A C 1
ATOM 709 O O . GLN A 1 92 ? -11.320 10.072 24.238 1.00 96.44 92 GLN A O 1
ATOM 714 N N . ASN A 1 93 ? -9.701 8.927 25.281 1.00 95.12 93 ASN A N 1
ATOM 715 C CA . ASN A 1 93 ? -8.594 9.674 24.683 1.00 95.12 93 ASN A CA 1
ATOM 716 C C . ASN A 1 93 ? -8.521 9.485 23.158 1.00 95.12 93 ASN A C 1
ATOM 718 O O . ASN A 1 93 ? -8.288 10.456 22.432 1.00 95.12 93 ASN A O 1
ATOM 722 N N . LEU A 1 94 ? -8.803 8.275 22.654 1.00 94.75 94 LEU A N 1
ATOM 723 C CA . LEU A 1 94 ? -8.949 8.024 21.214 1.00 94.75 94 LEU A CA 1
ATOM 724 C C . LEU A 1 94 ? -10.079 8.864 20.606 1.00 94.75 94 LEU A C 1
ATOM 726 O O . LEU A 1 94 ? -9.882 9.506 19.577 1.00 94.75 94 LEU A O 1
ATOM 730 N N . GLN A 1 95 ? -11.248 8.903 21.248 1.00 93.88 95 GLN A N 1
ATOM 731 C CA . GLN A 1 95 ? -12.395 9.697 20.782 1.00 93.88 95 GLN A CA 1
ATOM 732 C C . GLN A 1 95 ? -12.126 11.201 20.806 1.00 93.88 95 GLN A C 1
ATOM 734 O O . GLN A 1 95 ? -12.574 11.928 19.920 1.00 93.88 95 GLN A O 1
ATOM 739 N N . ASN A 1 96 ? -11.344 11.651 21.786 1.00 93.12 96 ASN A N 1
ATOM 740 C CA . ASN A 1 96 ? -10.869 13.026 21.902 1.00 93.12 96 ASN A CA 1
ATOM 741 C C . ASN A 1 96 ? -9.722 13.342 20.925 1.00 93.12 96 ASN A C 1
ATOM 743 O O . ASN A 1 96 ? -9.086 14.385 21.051 1.00 93.12 96 ASN A O 1
ATOM 747 N N . GLN A 1 97 ? -9.472 12.466 19.945 1.00 93.12 97 GLN A N 1
ATOM 748 C CA . GLN A 1 97 ? -8.548 12.677 18.830 1.00 93.12 97 GLN A CA 1
ATOM 749 C C . GLN A 1 97 ? -7.069 12.767 19.229 1.00 93.12 97 GLN A C 1
ATOM 751 O O . GLN A 1 97 ? -6.247 13.169 18.409 1.00 93.12 97 GLN A O 1
ATOM 756 N N . GLN A 1 98 ? -6.696 12.360 20.448 1.00 92.50 98 GLN A N 1
ATOM 757 C CA . GLN A 1 98 ? -5.307 12.462 20.928 1.00 92.50 98 GLN A CA 1
ATOM 758 C C . GLN A 1 98 ? -4.324 11.590 20.132 1.00 92.50 98 GLN A C 1
ATOM 760 O O . GLN A 1 98 ? -3.128 11.866 20.101 1.00 92.50 98 GLN A O 1
ATOM 765 N N . TYR A 1 99 ? -4.844 10.555 19.471 1.00 91.69 99 TYR A N 1
ATOM 766 C CA . TYR A 1 99 ? -4.091 9.618 18.640 1.00 91.69 99 TYR A CA 1
ATOM 767 C C . TYR A 1 99 ? -4.349 9.823 17.145 1.00 91.69 99 TYR A C 1
ATOM 769 O O . TYR A 1 99 ? -4.001 8.966 16.342 1.00 91.69 99 TYR A O 1
ATOM 777 N N . ASN A 1 100 ? -4.997 10.913 16.733 1.00 93.19 100 ASN A N 1
ATOM 778 C CA . ASN A 1 100 ? -5.152 11.188 15.309 1.00 93.19 100 ASN A CA 1
ATOM 779 C C . ASN A 1 100 ? -3.831 11.722 14.745 1.00 93.19 100 ASN A C 1
ATOM 781 O O . ASN A 1 100 ? -3.101 12.446 15.420 1.00 93.19 100 ASN A O 1
ATOM 785 N N . MET A 1 101 ? -3.542 11.405 13.484 1.00 91.38 101 MET A N 1
ATOM 786 C CA . MET A 1 101 ? -2.510 12.123 12.740 1.00 91.38 101 MET A CA 1
ATOM 787 C C . MET A 1 101 ? -3.168 13.206 11.892 1.00 91.38 101 MET A C 1
ATOM 789 O O . MET A 1 101 ? -4.200 12.975 11.245 1.00 91.38 101 MET A O 1
ATOM 793 N N . ASP A 1 102 ? -2.514 14.366 11.827 1.00 81.25 102 ASP A N 1
ATOM 794 C CA . ASP A 1 102 ? -2.771 15.363 10.790 1.00 81.25 102 ASP A CA 1
ATOM 795 C C . ASP A 1 102 ? -2.799 14.635 9.438 1.00 81.25 102 ASP A C 1
ATOM 797 O O . ASP A 1 102 ? -1.949 13.774 9.214 1.00 81.25 102 ASP A O 1
ATOM 801 N N . THR A 1 103 ? -3.755 14.960 8.555 1.00 86.19 103 THR A N 1
ATOM 802 C CA . THR A 1 103 ? -4.031 14.311 7.242 1.00 86.19 103 THR A CA 1
ATOM 803 C C . THR A 1 103 ? -5.006 13.122 7.224 1.00 86.19 103 THR A C 1
ATOM 805 O O . THR A 1 103 ? -5.155 12.452 6.201 1.00 86.19 103 THR A O 1
ATOM 808 N N . GLY A 1 104 ? -5.764 12.922 8.306 1.00 90.94 104 GLY A N 1
ATOM 809 C CA . GLY A 1 104 ? -6.989 12.113 8.273 1.00 90.94 104 GLY A CA 1
ATOM 810 C C . GLY A 1 104 ? -6.821 10.646 8.662 1.00 90.94 104 GLY A C 1
ATOM 811 O O . GLY A 1 104 ? -7.735 9.863 8.413 1.00 90.94 104 GLY A O 1
ATOM 812 N N . PHE A 1 105 ? -5.702 10.275 9.288 1.00 94.25 105 PHE A N 1
ATOM 813 C CA . PHE A 1 105 ? -5.547 8.963 9.920 1.00 94.25 105 PHE A CA 1
ATOM 814 C C . PHE A 1 105 ? -6.086 9.025 11.347 1.00 94.25 105 PHE A C 1
ATOM 816 O O . PHE A 1 105 ? -5.668 9.870 12.139 1.00 94.25 105 PHE A O 1
ATOM 823 N N . TYR A 1 106 ? -7.003 8.124 11.674 1.00 95.38 106 TYR A N 1
ATOM 824 C CA . TYR A 1 106 ? -7.587 8.015 13.005 1.00 95.38 106 TYR A CA 1
ATOM 825 C C . TYR A 1 106 ? -7.834 6.542 13.346 1.00 95.38 106 TYR A C 1
ATOM 827 O O . TYR A 1 106 ? -8.225 5.766 12.465 1.00 95.38 106 TYR A O 1
ATOM 835 N N . PRO A 1 107 ? -7.611 6.147 14.607 1.00 97.00 107 PRO A N 1
ATOM 836 C CA . PRO A 1 107 ? -7.904 4.804 15.070 1.00 97.00 107 PRO A CA 1
ATOM 837 C C . PRO A 1 107 ? -9.407 4.586 15.270 1.00 97.00 107 PRO A C 1
ATOM 839 O O . PRO A 1 107 ? -10.158 5.492 15.644 1.00 97.00 107 PRO A O 1
AT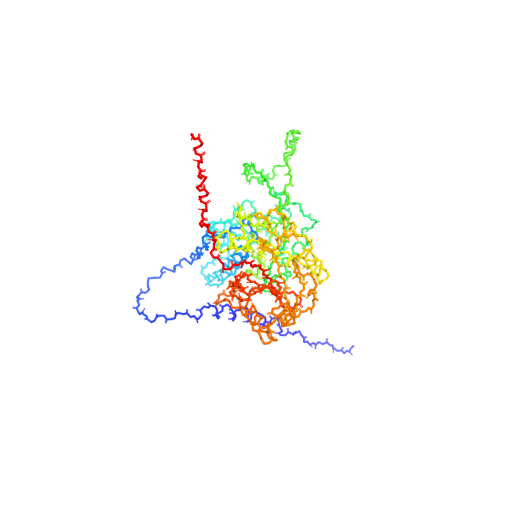OM 842 N N . PHE A 1 108 ? -9.837 3.349 15.059 1.00 97.31 108 PHE A N 1
ATOM 843 C CA . PHE A 1 108 ? -11.131 2.825 15.480 1.00 97.31 108 PHE A CA 1
ATOM 844 C C . PHE A 1 108 ? -10.919 1.552 16.299 1.00 97.31 108 PHE A C 1
ATOM 846 O O . PHE A 1 108 ? -9.942 0.835 16.085 1.00 97.31 108 PHE A O 1
ATOM 853 N N . VAL A 1 109 ? -11.828 1.275 17.234 1.00 97.94 109 VAL A N 1
ATOM 854 C CA . VAL A 1 109 ? -11.766 0.101 18.112 1.00 97.94 109 VAL A CA 1
ATOM 855 C C . VAL A 1 109 ? -13.082 -0.655 18.052 1.00 97.94 109 VAL A C 1
ATOM 857 O O . VAL A 1 109 ? -14.143 -0.061 18.233 1.00 97.94 109 VAL A O 1
ATOM 860 N N . ILE A 1 110 ? -13.014 -1.962 17.815 1.00 97.44 110 ILE A N 1
ATOM 861 C CA . ILE A 1 110 ? -14.168 -2.857 17.703 1.00 97.44 110 ILE A CA 1
ATOM 862 C C . ILE A 1 110 ? -14.046 -3.958 18.753 1.00 97.44 110 ILE A C 1
ATOM 864 O O . ILE A 1 110 ? -12.994 -4.580 18.881 1.00 97.44 110 ILE A O 1
ATOM 868 N N . ASN A 1 111 ? -15.132 -4.246 19.462 1.00 97.31 111 ASN A N 1
ATOM 869 C CA . ASN A 1 111 ? -15.221 -5.415 20.324 1.00 97.31 111 ASN A CA 1
ATOM 870 C C . ASN A 1 111 ? -15.413 -6.690 19.492 1.00 97.31 111 ASN A C 1
ATOM 872 O O . ASN A 1 111 ? -16.357 -6.793 18.705 1.00 97.31 111 ASN A O 1
ATOM 876 N N . ARG A 1 112 ? -14.526 -7.671 19.683 1.00 94.88 112 ARG A N 1
ATOM 877 C CA . ARG A 1 112 ? -14.497 -8.946 18.949 1.00 94.88 112 ARG A CA 1
ATOM 878 C C . ARG A 1 112 ? -15.790 -9.740 19.094 1.00 94.88 112 ARG A C 1
ATOM 880 O O . ARG A 1 112 ? -16.237 -10.347 18.126 1.00 94.88 112 ARG A O 1
ATOM 887 N N . THR A 1 113 ? -16.382 -9.734 20.288 1.00 93.31 113 THR A N 1
ATOM 888 C CA . THR A 1 113 ? -17.534 -10.578 20.629 1.00 93.31 113 THR A CA 1
ATOM 889 C C . THR A 1 113 ? -18.851 -9.894 20.290 1.00 93.31 113 THR A C 1
ATOM 891 O O . THR A 1 113 ? -19.700 -10.476 19.620 1.00 93.31 113 THR A O 1
ATOM 894 N N . SER A 1 114 ? -19.047 -8.655 20.743 1.00 95.12 114 SER A N 1
ATOM 895 C CA . SER A 1 114 ? -20.301 -7.926 20.508 1.00 95.12 114 SER A CA 1
ATOM 896 C C . SER A 1 114 ? -20.361 -7.264 19.136 1.00 95.12 114 SER A C 1
ATOM 898 O O . SER A 1 114 ? -21.441 -6.842 18.721 1.00 95.12 114 SER A O 1
ATOM 900 N N . THR A 1 115 ? -19.236 -7.161 18.418 1.00 94.12 115 THR A N 1
ATOM 901 C CA . THR A 1 115 ? -19.108 -6.439 17.138 1.00 94.12 115 THR A CA 1
ATOM 902 C C . THR A 1 115 ? -19.470 -4.958 17.246 1.00 94.12 115 THR A C 1
ATOM 904 O O . THR A 1 115 ? -19.859 -4.325 16.264 1.00 94.12 115 THR A O 1
ATOM 907 N N . THR A 1 116 ? -19.388 -4.395 18.450 1.00 96.00 116 THR A N 1
ATOM 908 C CA . THR A 1 116 ? -19.681 -2.986 18.715 1.00 96.00 116 THR A CA 1
ATOM 909 C C . THR A 1 116 ? -18.443 -2.127 18.527 1.00 96.00 116 THR A C 1
ATOM 911 O O . THR A 1 116 ? -17.329 -2.537 18.840 1.00 96.00 116 THR A O 1
ATOM 914 N N . MET A 1 117 ? -18.636 -0.922 18.000 1.00 96.69 117 MET A N 1
ATOM 915 C CA . MET A 1 117 ? -17.604 0.104 17.934 1.00 96.69 117 MET A CA 1
ATOM 916 C C . MET A 1 117 ? -17.414 0.708 19.330 1.00 96.69 117 MET A C 1
ATOM 918 O O . MET A 1 117 ? -18.306 1.379 19.844 1.00 96.69 117 MET A O 1
ATOM 922 N N . GLU A 1 118 ? -16.258 0.492 19.942 1.00 97.69 118 GLU A N 1
ATOM 923 C CA . GLU A 1 118 ? -15.940 0.968 21.295 1.00 97.69 118 GLU A CA 1
ATOM 924 C C . GLU A 1 118 ? -15.351 2.384 21.288 1.00 97.69 118 GLU A C 1
ATOM 926 O O . GLU A 1 118 ? -15.575 3.176 22.205 1.00 97.69 118 GLU A O 1
ATOM 931 N N . ALA A 1 119 ? -14.631 2.741 20.223 1.00 97.44 119 ALA A N 1
ATOM 932 C CA . ALA A 1 119 ? -14.117 4.088 20.002 1.00 97.44 119 ALA A CA 1
ATOM 933 C C . ALA A 1 119 ? -13.908 4.356 18.510 1.00 97.44 119 ALA A C 1
ATOM 935 O O . ALA A 1 119 ? -13.569 3.454 17.747 1.00 97.44 119 ALA A O 1
ATOM 936 N N . HIS A 1 120 ? -14.066 5.611 18.094 1.00 95.75 120 HIS A N 1
ATOM 937 C CA . HIS A 1 120 ? -13.772 6.037 16.729 1.00 95.75 120 HIS A CA 1
ATOM 938 C C . HIS A 1 120 ? -13.205 7.457 16.738 1.00 95.75 120 HIS A C 1
ATOM 940 O O . HIS A 1 120 ? -13.925 8.413 17.035 1.00 95.75 120 HIS A O 1
ATOM 946 N N . GLY A 1 121 ? -11.928 7.602 16.380 1.00 94.50 121 GLY A N 1
ATOM 947 C CA . GLY A 1 121 ? -11.179 8.853 16.527 1.00 94.50 121 GLY A CA 1
ATOM 948 C C . GLY A 1 121 ? -11.676 10.023 15.674 1.00 94.50 121 GLY A C 1
ATOM 949 O O . GLY A 1 121 ? -11.271 11.154 15.904 1.00 94.50 121 GLY A O 1
ATOM 950 N N . LEU A 1 122 ? -12.573 9.802 14.705 1.00 91.88 122 LEU A N 1
ATOM 951 C CA . LEU A 1 122 ? -13.185 10.885 13.917 1.00 91.88 122 LEU A CA 1
ATOM 952 C C . LEU A 1 122 ? -14.667 11.140 14.236 1.00 91.88 122 LEU A C 1
ATOM 954 O O . LEU A 1 122 ? -15.164 12.239 14.004 1.00 91.88 122 LEU A O 1
ATOM 958 N N . ASN A 1 123 ? -15.400 10.135 14.718 1.00 90.75 123 ASN A N 1
ATOM 959 C CA . ASN A 1 123 ? -16.865 10.183 14.772 1.00 90.75 123 ASN A CA 1
ATOM 960 C C . ASN A 1 123 ? -17.376 9.458 16.019 1.00 90.75 123 ASN A C 1
ATOM 962 O O . ASN A 1 123 ? -17.727 8.280 15.969 1.00 90.75 123 ASN A O 1
ATOM 966 N N . ALA A 1 124 ? -17.438 10.184 17.135 1.00 91.81 124 ALA A N 1
ATOM 967 C CA . ALA A 1 124 ? -17.906 9.647 18.411 1.00 91.81 124 ALA A CA 1
ATOM 968 C C . ALA A 1 124 ? -19.356 9.124 18.355 1.00 91.81 124 ALA A C 1
ATOM 970 O O . ALA A 1 124 ? -19.718 8.250 19.136 1.00 91.81 124 ALA A O 1
ATOM 971 N N . ALA A 1 125 ? -20.178 9.577 17.397 1.00 91.06 125 ALA A N 1
ATOM 972 C CA . ALA A 1 125 ? -21.555 9.104 17.246 1.00 91.06 125 ALA A CA 1
ATOM 973 C C . ALA A 1 125 ? -21.656 7.623 16.830 1.00 91.06 125 ALA A C 1
ATOM 975 O O . ALA A 1 125 ? -22.749 7.051 16.897 1.00 91.06 125 ALA A O 1
ATOM 976 N N . LEU A 1 126 ? -20.548 7.008 16.399 1.00 92.19 126 LEU A N 1
ATOM 977 C CA . LEU A 1 126 ? -20.473 5.583 16.075 1.00 92.19 126 LEU A CA 1
ATOM 978 C C . LEU A 1 126 ? -20.271 4.693 17.309 1.00 92.19 126 LEU A C 1
ATOM 980 O O . LEU A 1 126 ? -20.508 3.493 17.208 1.00 92.19 126 LEU A O 1
ATOM 984 N N . GLN A 1 127 ? -19.873 5.247 18.460 1.00 94.94 127 GLN A N 1
ATOM 985 C CA . GLN A 1 127 ? -19.648 4.464 19.676 1.00 94.94 127 GLN A CA 1
ATOM 986 C C . GLN A 1 127 ? -20.921 3.724 20.123 1.00 94.94 127 GLN A C 1
ATOM 988 O O . GLN A 1 127 ? -22.029 4.261 20.072 1.00 94.94 127 GLN A O 1
ATOM 993 N N . GLY A 1 128 ? -20.754 2.479 20.571 1.00 96.06 128 GLY A N 1
ATOM 994 C CA . GLY A 1 128 ? -21.822 1.612 21.070 1.00 96.06 128 GLY A CA 1
ATOM 995 C C . GLY A 1 128 ? -22.696 1.005 19.973 1.00 96.06 128 GLY A C 1
ATOM 996 O O . GLY A 1 128 ? -23.608 0.235 20.269 1.00 96.06 128 GLY A O 1
ATOM 997 N N . ARG A 1 129 ? -22.437 1.322 18.700 1.00 94.19 129 ARG A N 1
ATOM 998 C CA . ARG A 1 129 ? -23.161 0.744 17.565 1.00 94.19 129 ARG A CA 1
ATOM 999 C C . ARG A 1 129 ? -22.508 -0.552 17.127 1.00 94.19 129 ARG A C 1
ATOM 1001 O O . ARG A 1 129 ? -21.286 -0.634 17.045 1.00 94.19 129 ARG A O 1
ATOM 1008 N N . SER A 1 130 ? -23.326 -1.540 16.782 1.00 93.62 130 SER A N 1
ATOM 1009 C CA . SER A 1 130 ? -22.847 -2.722 16.056 1.00 93.62 130 SER A CA 1
ATOM 1010 C C . SER A 1 130 ? -22.246 -2.319 14.706 1.00 93.62 130 SER A C 1
ATOM 1012 O O . SER A 1 130 ? -22.679 -1.333 14.106 1.00 93.62 130 SER A O 1
ATOM 1014 N N . LEU A 1 131 ? -21.309 -3.105 14.172 1.00 89.94 131 LEU A N 1
ATOM 1015 C CA . LEU A 1 131 ? -20.750 -2.882 12.833 1.00 89.94 131 LEU A CA 1
ATOM 1016 C C . LEU A 1 131 ? -21.836 -2.776 11.757 1.00 89.94 131 LEU A C 1
ATOM 1018 O O . LEU A 1 131 ? -21.744 -1.935 10.869 1.00 89.94 131 LEU A O 1
ATOM 1022 N N . ARG A 1 132 ? -22.911 -3.565 11.881 1.00 87.94 132 ARG A N 1
ATOM 1023 C CA . ARG A 1 132 ? -24.092 -3.465 11.015 1.00 87.94 132 ARG A CA 1
ATOM 1024 C C . ARG A 1 132 ? -24.702 -2.062 11.056 1.00 87.94 132 ARG A C 1
ATOM 1026 O O . ARG A 1 132 ? -24.884 -1.447 10.014 1.00 87.94 132 ARG A O 1
ATOM 1033 N N . GLN A 1 133 ? -24.963 -1.537 12.253 1.00 90.44 133 GLN A N 1
ATOM 1034 C CA . GLN A 1 133 ? -25.514 -0.192 12.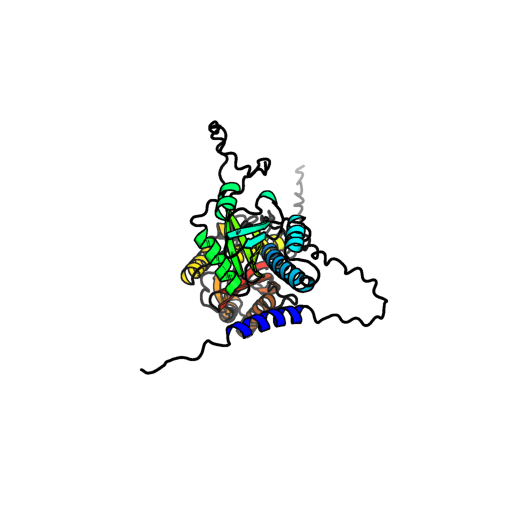430 1.00 90.44 133 GLN A CA 1
ATOM 1035 C C . GLN A 1 133 ? -24.549 0.900 11.971 1.00 90.44 133 GLN A C 1
ATOM 1037 O O . GLN A 1 133 ? -25.014 1.903 11.444 1.00 90.44 133 GLN A O 1
ATOM 1042 N N . VAL A 1 134 ? -23.235 0.730 12.163 1.00 88.44 134 VAL A N 1
ATOM 1043 C CA . VAL A 1 134 ? -22.219 1.644 11.613 1.00 88.44 134 VAL A CA 1
ATOM 1044 C C . VAL A 1 134 ? -22.315 1.667 10.090 1.00 88.44 134 VAL A C 1
ATOM 1046 O O . VAL A 1 134 ? -22.309 2.741 9.496 1.00 88.44 134 VAL A O 1
ATOM 1049 N N . PHE A 1 135 ? -22.477 0.507 9.453 1.00 84.12 135 PHE A N 1
ATOM 1050 C CA . PHE A 1 135 ? -22.610 0.427 8.000 1.00 84.12 135 PHE A CA 1
ATOM 1051 C C . PHE A 1 135 ? -23.907 1.049 7.512 1.00 84.12 135 PHE A C 1
ATOM 1053 O O . PHE A 1 135 ? -23.871 1.839 6.577 1.00 84.12 135 PHE A O 1
ATOM 1060 N N . ASP A 1 136 ? -25.027 0.784 8.176 1.00 82.25 136 ASP A N 1
ATOM 1061 C CA . ASP A 1 136 ? -26.306 1.402 7.828 1.00 82.25 136 ASP A CA 1
ATOM 1062 C C . ASP A 1 136 ? -26.246 2.936 8.000 1.00 82.25 136 ASP A C 1
ATOM 1064 O O . ASP A 1 136 ? -26.690 3.686 7.128 1.00 82.25 136 ASP A O 1
ATOM 1068 N N . CYS A 1 137 ? -25.625 3.407 9.087 1.00 82.25 137 CYS A N 1
ATOM 1069 C CA . CYS A 1 137 ? -25.373 4.819 9.385 1.00 82.25 137 CYS A CA 1
ATOM 1070 C C . CYS A 1 137 ? -24.574 5.530 8.293 1.00 82.25 137 CYS A C 1
ATOM 1072 O O . CYS A 1 137 ? -24.961 6.587 7.798 1.00 82.25 137 CYS A O 1
ATOM 1074 N N . GLU A 1 138 ? -23.447 4.931 7.925 1.00 77.62 138 GLU A N 1
ATOM 1075 C CA . GLU A 1 138 ? -22.503 5.469 6.951 1.00 77.62 138 GLU A CA 1
ATOM 1076 C C . GLU A 1 138 ? -22.912 5.086 5.513 1.00 77.62 138 GLU A C 1
ATOM 1078 O O . GLU A 1 138 ? -22.201 5.380 4.555 1.00 77.62 138 GLU A O 1
ATOM 1083 N N . ARG A 1 139 ? -24.085 4.445 5.353 1.00 72.31 139 ARG A N 1
ATOM 1084 C CA . ARG A 1 139 ? -24.657 3.939 4.092 1.00 72.31 139 ARG A CA 1
ATOM 1085 C C . ARG A 1 139 ? -23.702 3.042 3.308 1.00 72.31 139 ARG A C 1
ATOM 1087 O O . ARG A 1 139 ? -23.675 3.055 2.080 1.00 72.31 139 ARG A O 1
ATOM 1094 N N . ILE A 1 140 ? -22.902 2.269 4.022 1.00 69.38 140 ILE A N 1
ATOM 1095 C CA . ILE A 1 140 ? -21.860 1.419 3.473 1.00 69.38 140 ILE A CA 1
ATOM 1096 C C . ILE A 1 140 ? -22.502 0.203 2.810 1.00 69.38 140 ILE A C 1
ATOM 1098 O O . ILE A 1 140 ? -23.078 -0.661 3.468 1.00 69.38 140 ILE A O 1
ATOM 1102 N N . GLY A 1 141 ? -22.351 0.114 1.489 1.00 63.84 141 GLY A N 1
ATOM 1103 C CA . GLY A 1 141 ? -22.686 -1.089 0.741 1.00 63.84 141 GLY A CA 1
ATOM 1104 C C . GLY A 1 141 ? -21.676 -2.190 1.046 1.00 63.84 141 GLY A C 1
ATOM 1105 O O . GLY A 1 141 ? -20.575 -2.182 0.500 1.00 63.84 141 GLY A O 1
ATOM 1106 N N . PHE A 1 142 ? -22.040 -3.140 1.904 1.00 63.62 142 PHE A N 1
ATOM 1107 C CA . PHE A 1 142 ? -21.281 -4.371 2.100 1.00 63.62 142 PHE A CA 1
ATOM 1108 C C . PHE A 1 142 ? -22.119 -5.591 1.760 1.00 63.62 142 PHE A C 1
ATOM 1110 O O . PHE A 1 142 ? -23.315 -5.632 2.037 1.00 63.62 142 PHE A O 1
ATOM 1117 N N . ALA A 1 143 ? -21.464 -6.612 1.211 1.00 59.31 143 ALA A N 1
ATOM 1118 C CA . ALA A 1 143 ? -22.114 -7.886 0.939 1.00 59.31 143 ALA A CA 1
ATOM 1119 C C . ALA A 1 143 ? -22.450 -8.649 2.236 1.00 59.31 143 ALA A C 1
ATOM 1121 O O . ALA A 1 143 ? -23.485 -9.308 2.294 1.00 59.31 143 ALA A O 1
ATOM 1122 N N . ASN A 1 144 ? -21.600 -8.559 3.275 1.00 79.81 144 ASN A N 1
ATOM 1123 C CA . ASN A 1 144 ? -21.799 -9.259 4.547 1.00 79.81 144 ASN A CA 1
ATOM 1124 C C . ASN A 1 144 ? -20.930 -8.675 5.691 1.00 79.81 144 ASN A C 1
ATOM 1126 O O . ASN A 1 144 ? -19.706 -8.650 5.579 1.00 79.81 144 ASN A O 1
ATOM 1130 N N . THR A 1 145 ? -21.544 -8.235 6.799 1.00 82.38 145 THR A N 1
ATOM 1131 C CA . THR A 1 145 ? -20.837 -7.762 8.011 1.00 82.38 145 THR A CA 1
ATOM 1132 C C . THR A 1 145 ? -20.007 -8.867 8.669 1.00 82.38 145 THR A C 1
ATOM 1134 O O . THR A 1 145 ? -18.898 -8.598 9.128 1.00 82.38 145 THR A O 1
ATOM 1137 N N . ASP A 1 146 ? -20.501 -10.106 8.661 1.00 87.06 146 ASP A N 1
ATOM 1138 C CA . ASP A 1 146 ? -19.824 -11.252 9.277 1.00 87.06 146 ASP A CA 1
ATOM 1139 C C . ASP A 1 146 ? -18.534 -11.601 8.528 1.00 87.06 146 ASP A C 1
ATOM 1141 O O . ASP A 1 146 ? -17.535 -11.974 9.138 1.00 87.06 146 ASP A O 1
ATOM 1145 N N . ASP A 1 147 ? -18.529 -11.426 7.202 1.00 87.25 147 ASP A N 1
ATOM 1146 C CA . ASP A 1 147 ? -17.337 -11.638 6.381 1.00 87.25 147 ASP A CA 1
ATOM 1147 C C . ASP A 1 147 ? -16.234 -10.632 6.717 1.00 87.25 147 ASP A C 1
ATOM 1149 O O . ASP A 1 147 ? -15.069 -11.002 6.863 1.00 87.25 147 ASP A O 1
ATOM 1153 N N . LEU A 1 148 ? -16.600 -9.360 6.900 1.00 88.25 148 LEU A N 1
ATOM 1154 C CA . LEU A 1 148 ? -15.643 -8.343 7.313 1.00 88.25 148 LEU A CA 1
ATOM 1155 C C . LEU A 1 148 ? -15.110 -8.622 8.719 1.00 88.25 148 LEU A C 1
ATOM 1157 O O . LEU A 1 148 ? -13.898 -8.588 8.906 1.00 88.25 148 LEU A O 1
ATOM 1161 N N . LEU A 1 149 ? -15.971 -8.952 9.687 1.00 90.06 149 LEU A N 1
ATOM 1162 C CA . LEU A 1 149 ? -15.514 -9.315 11.030 1.00 90.06 149 LEU A CA 1
ATOM 1163 C C . LEU A 1 149 ? -14.553 -10.506 10.989 1.00 90.06 149 LEU A C 1
ATOM 1165 O O . LEU A 1 149 ? -13.482 -10.441 11.583 1.00 90.06 149 LEU A O 1
ATOM 1169 N N . ARG A 1 150 ? -14.899 -11.565 10.251 1.00 92.94 150 ARG A N 1
ATOM 1170 C CA . ARG A 1 150 ? -14.030 -12.731 10.062 1.00 92.94 150 ARG A CA 1
ATOM 1171 C C . ARG A 1 150 ? -12.658 -12.319 9.526 1.00 92.94 150 ARG A C 1
ATOM 1173 O O . ARG A 1 150 ? -11.650 -12.755 10.064 1.00 92.94 150 ARG A O 1
ATOM 1180 N N . ARG A 1 151 ? -12.604 -11.445 8.517 1.00 91.88 151 ARG A N 1
ATOM 1181 C CA . ARG A 1 151 ? -11.340 -10.953 7.940 1.00 91.88 151 ARG A CA 1
ATOM 1182 C C . ARG A 1 151 ? -10.540 -10.082 8.910 1.00 91.88 151 ARG A C 1
ATOM 1184 O O . ARG A 1 151 ? -9.315 -10.160 8.902 1.00 91.88 151 ARG A O 1
ATOM 1191 N N . LEU A 1 152 ? -11.212 -9.275 9.736 1.00 94.06 152 LEU A N 1
ATOM 1192 C CA . LEU A 1 152 ? -10.576 -8.513 10.815 1.00 94.06 152 LEU A CA 1
ATOM 1193 C C . LEU A 1 152 ? -9.946 -9.456 11.849 1.00 94.06 152 LEU A C 1
ATOM 1195 O O . LEU A 1 152 ? -8.780 -9.282 12.177 1.00 94.06 152 LEU A O 1
ATOM 1199 N N . LEU A 1 153 ? -10.681 -10.478 12.295 1.00 95.00 153 LEU A N 1
ATOM 1200 C CA . LEU A 1 153 ? -10.193 -11.483 13.246 1.00 95.00 153 LEU A CA 1
ATOM 1201 C C . LEU A 1 153 ? -9.022 -12.289 12.676 1.00 95.00 153 LEU A C 1
ATOM 1203 O O . LEU A 1 153 ? -7.993 -12.414 13.321 1.00 95.00 153 LEU A O 1
ATOM 1207 N N . GLU A 1 154 ? -9.133 -12.768 11.436 1.00 93.81 154 GLU A N 1
ATOM 1208 C CA . GLU A 1 154 ? -8.044 -13.490 10.772 1.00 93.81 154 GLU A CA 1
ATOM 1209 C C . GLU A 1 154 ? -6.777 -12.633 10.658 1.00 93.81 154 GLU A C 1
ATOM 1211 O O . GLU A 1 154 ? -5.670 -13.160 10.762 1.00 93.81 154 GLU A O 1
ATOM 1216 N N . ALA A 1 155 ? -6.921 -11.326 10.414 1.00 93.62 155 ALA A N 1
ATOM 1217 C CA . ALA A 1 155 ? -5.801 -10.394 10.379 1.00 93.62 155 ALA A CA 1
ATOM 1218 C C . ALA A 1 155 ? -5.160 -10.212 11.761 1.00 93.62 155 ALA A C 1
ATOM 1220 O O . ALA A 1 155 ? -3.932 -10.252 11.858 1.00 93.62 155 ALA A O 1
ATOM 1221 N N . THR A 1 156 ? -5.950 -10.062 12.830 1.00 96.06 156 THR A N 1
ATOM 1222 C CA . THR A 1 156 ? -5.383 -9.923 14.179 1.00 96.06 156 THR A CA 1
ATOM 1223 C C . THR A 1 156 ? -4.770 -11.220 14.705 1.00 96.06 156 THR A C 1
ATOM 1225 O O . THR A 1 156 ? -3.684 -11.171 15.277 1.00 96.06 156 THR A O 1
ATOM 1228 N N . ASP A 1 157 ? -5.345 -12.382 14.380 1.00 93.94 157 ASP A N 1
ATOM 1229 C CA . ASP A 1 157 ? -4.792 -13.704 14.714 1.00 93.94 157 ASP A CA 1
ATOM 1230 C C . ASP A 1 157 ? -3.409 -13.951 14.067 1.00 93.94 157 ASP A C 1
ATOM 1232 O O . ASP A 1 157 ? -2.623 -14.769 14.550 1.00 93.94 157 ASP A O 1
ATOM 1236 N N . ARG A 1 158 ? -3.071 -13.222 12.990 1.00 92.62 158 ARG A N 1
ATOM 1237 C CA . ARG A 1 158 ? -1.729 -13.208 12.371 1.00 92.62 158 ARG A CA 1
ATOM 1238 C C . ARG A 1 158 ? -0.749 -12.217 13.021 1.00 92.62 158 ARG A C 1
ATOM 1240 O O . ARG A 1 158 ? 0.369 -12.072 12.534 1.00 92.62 158 ARG A O 1
ATOM 1247 N N . GLY A 1 159 ? -1.137 -11.536 14.100 1.00 94.19 159 GLY A N 1
ATOM 1248 C CA . GLY A 1 159 ? -0.364 -10.450 14.721 1.00 94.19 159 GLY A CA 1
ATOM 1249 C C . GLY A 1 159 ? -0.573 -9.081 14.062 1.00 94.19 159 GLY A C 1
ATOM 1250 O O . GLY A 1 159 ? 0.132 -8.121 14.378 1.00 94.19 159 GLY A O 1
ATOM 1251 N N . GLY A 1 160 ? -1.548 -8.989 13.157 1.00 94.75 160 GLY A N 1
ATOM 1252 C CA . GLY A 1 160 ? -1.962 -7.781 12.464 1.00 94.75 160 GLY A CA 1
ATOM 1253 C C . GLY A 1 160 ? -1.683 -7.808 10.963 1.00 94.75 160 GLY A C 1
ATOM 1254 O O . GLY A 1 160 ? -0.653 -8.301 10.506 1.00 94.75 160 GLY A O 1
ATOM 1255 N N . ASP A 1 161 ? -2.620 -7.270 10.186 1.00 93.12 161 ASP A N 1
ATOM 1256 C CA . ASP A 1 161 ? -2.563 -7.261 8.722 1.00 93.12 161 ASP A CA 1
ATOM 1257 C C . ASP A 1 161 ? -3.455 -6.152 8.140 1.00 93.12 161 ASP A C 1
ATOM 1259 O O . ASP A 1 161 ? -4.245 -5.526 8.854 1.00 93.12 161 ASP A O 1
ATOM 1263 N N . PHE A 1 162 ? -3.351 -5.906 6.835 1.00 93.00 162 PHE A N 1
ATOM 1264 C CA . PHE A 1 162 ? -4.271 -5.024 6.133 1.00 93.00 162 PHE A CA 1
ATOM 1265 C C . PHE A 1 162 ? -5.567 -5.741 5.746 1.00 93.00 162 PHE A C 1
ATOM 1267 O O . PHE A 1 162 ? -5.568 -6.809 5.138 1.00 93.00 162 PHE A O 1
ATOM 1274 N N . VAL A 1 163 ? -6.697 -5.100 6.036 1.00 92.69 163 VAL A N 1
ATOM 1275 C CA . VAL A 1 163 ? -8.032 -5.575 5.671 1.00 92.69 163 VAL A CA 1
ATOM 1276 C C . VAL A 1 163 ? -8.713 -4.550 4.778 1.00 92.69 163 VAL A C 1
ATOM 1278 O O . VAL A 1 163 ? -8.893 -3.390 5.154 1.00 92.69 163 VAL A O 1
ATOM 1281 N N . GLN A 1 164 ? -9.124 -4.996 3.590 1.00 91.19 164 GLN A N 1
ATOM 1282 C CA . GLN A 1 164 ? -9.916 -4.187 2.669 1.00 91.19 164 GLN A CA 1
ATOM 1283 C C . GLN A 1 164 ? -11.384 -4.199 3.075 1.00 91.19 164 GLN A C 1
ATOM 1285 O O . GLN A 1 164 ? -11.965 -5.264 3.294 1.00 91.19 164 GLN A O 1
ATOM 1290 N N . TYR A 1 165 ? -12.022 -3.039 3.039 1.00 88.19 165 TYR A N 1
ATOM 1291 C CA . TYR A 1 165 ? -13.458 -2.930 3.226 1.00 88.19 165 TYR A CA 1
ATOM 1292 C C . TYR A 1 165 ? -14.049 -1.811 2.370 1.00 88.19 165 TYR A C 1
ATOM 1294 O O . TYR A 1 165 ? -13.359 -0.873 1.998 1.00 88.19 165 TYR A O 1
ATOM 1302 N N . LEU A 1 166 ? -15.310 -1.933 1.971 1.00 82.88 166 LEU A N 1
ATOM 1303 C CA . LEU A 1 166 ? -16.042 -0.884 1.267 1.00 82.88 166 LEU A CA 1
ATOM 1304 C C . LEU A 1 166 ? -16.554 0.172 2.254 1.00 82.88 166 LEU A C 1
ATOM 1306 O O . LEU A 1 166 ? -16.860 -0.137 3.403 1.00 82.88 166 LEU A O 1
ATOM 1310 N N . TRP A 1 167 ? -16.639 1.416 1.795 1.00 75.00 167 TRP A N 1
ATOM 1311 C CA . TRP A 1 167 ? -17.139 2.570 2.528 1.00 75.00 167 TRP A CA 1
ATOM 1312 C C . TRP A 1 167 ? -17.859 3.511 1.563 1.00 75.00 167 TRP A C 1
ATOM 1314 O O . TRP A 1 167 ? -17.265 3.982 0.594 1.00 75.00 167 TRP A O 1
ATOM 1324 N N . ALA A 1 168 ? -19.130 3.822 1.801 1.00 64.06 168 ALA A N 1
ATOM 1325 C CA . ALA A 1 168 ? -19.811 4.805 0.969 1.00 64.06 168 ALA A CA 1
ATOM 1326 C C . ALA A 1 168 ? -19.331 6.208 1.352 1.00 64.06 168 ALA A C 1
ATOM 1328 O O . ALA A 1 168 ? -19.524 6.676 2.473 1.00 64.06 168 ALA A O 1
ATOM 1329 N N . GLY A 1 169 ? -18.665 6.888 0.423 1.00 60.47 169 GLY A N 1
ATOM 1330 C CA . GLY A 1 169 ? -18.402 8.312 0.568 1.00 60.47 169 GLY A CA 1
ATOM 1331 C C . GLY A 1 169 ? -19.548 9.090 -0.059 1.00 60.47 169 GLY A C 1
ATOM 1332 O O . GLY A 1 169 ? -19.909 8.837 -1.202 1.00 60.47 169 GLY A O 1
ATOM 1333 N N . ARG A 1 170 ? -20.095 10.085 0.643 1.00 54.66 170 ARG A N 1
ATOM 1334 C CA . ARG A 1 170 ? -20.863 11.138 -0.033 1.00 54.66 170 ARG A CA 1
ATOM 1335 C C . ARG A 1 170 ? -19.887 12.152 -0.616 1.00 54.66 170 ARG A C 1
ATOM 1337 O O . ARG A 1 170 ? -19.182 12.821 0.141 1.00 54.66 170 ARG A O 1
ATOM 1344 N N . SER A 1 171 ? -19.853 12.296 -1.938 1.00 49.50 171 SER A N 1
ATOM 1345 C CA . SER A 1 171 ? -19.215 13.456 -2.559 1.00 49.50 171 SER A CA 1
ATOM 1346 C C . SER A 1 171 ? -20.077 14.695 -2.309 1.00 49.50 171 SER A C 1
ATOM 1348 O O . SER A 1 171 ? -21.205 14.771 -2.782 1.00 49.50 171 SER A O 1
ATOM 1350 N N . GLY A 1 172 ? -19.553 15.674 -1.568 1.00 48.09 172 GLY A N 1
ATOM 1351 C CA . GLY A 1 172 ? -20.024 17.061 -1.665 1.00 48.09 172 GLY A CA 1
ATOM 1352 C C . GLY A 1 172 ? -21.166 17.531 -0.754 1.00 48.09 172 GLY A C 1
ATOM 1353 O O . GLY A 1 172 ? -21.547 18.688 -0.874 1.00 48.09 172 GLY A O 1
ATOM 1354 N N . ALA A 1 173 ? -21.683 16.736 0.187 1.00 42.53 173 ALA A N 1
ATOM 1355 C CA . ALA A 1 173 ? -22.749 17.201 1.087 1.00 42.53 173 ALA A CA 1
ATOM 1356 C C . ALA A 1 173 ? -22.260 17.378 2.531 1.00 42.53 173 ALA A C 1
ATOM 1358 O O . ALA A 1 173 ? -21.599 16.495 3.081 1.00 42.53 173 ALA A O 1
ATOM 1359 N N . ASN A 1 174 ? -22.628 18.510 3.146 1.00 51.47 174 ASN A N 1
ATOM 1360 C CA . ASN A 1 174 ? -22.482 18.783 4.576 1.00 51.47 174 ASN A CA 1
ATOM 1361 C C . ASN A 1 174 ? -22.807 17.524 5.394 1.00 51.47 174 ASN A C 1
ATOM 1363 O O . ASN A 1 174 ? -23.935 17.024 5.364 1.00 51.47 174 ASN A O 1
ATOM 1367 N N . ARG A 1 175 ? -21.802 17.008 6.111 1.00 55.41 175 ARG A N 1
ATOM 1368 C CA . ARG A 1 175 ? -21.923 15.864 7.018 1.00 55.41 175 ARG A CA 1
ATOM 1369 C C . ARG A 1 175 ? -22.807 16.253 8.201 1.00 55.41 175 ARG A C 1
ATOM 1371 O O . ARG A 1 175 ? -22.320 16.631 9.262 1.00 55.41 175 ARG A O 1
ATOM 1378 N N . SER A 1 176 ? -24.122 16.186 8.029 1.00 55.28 176 SER A N 1
ATOM 1379 C CA . SER A 1 176 ? -25.028 16.077 9.167 1.00 55.28 176 SER A CA 1
ATOM 1380 C C . SER A 1 176 ? -24.765 14.706 9.800 1.00 55.28 176 SER A C 1
ATOM 1382 O O . SER A 1 176 ? -25.281 13.686 9.355 1.00 55.28 176 SER A O 1
ATOM 1384 N N . ASN A 1 177 ? -23.852 14.689 10.777 1.00 53.84 177 ASN A N 1
ATOM 1385 C CA . ASN A 1 177 ? -23.313 13.516 11.482 1.00 53.84 177 ASN A CA 1
ATOM 1386 C C . ASN A 1 177 ? -24.343 12.777 12.355 1.00 53.84 177 ASN A C 1
ATOM 1388 O O . ASN A 1 177 ? -23.978 12.006 13.244 1.00 53.84 177 ASN A O 1
ATOM 1392 N N . THR A 1 178 ? -25.637 13.008 12.174 1.00 61.69 178 THR A N 1
ATOM 1393 C CA . THR A 1 178 ? -26.631 12.402 13.045 1.00 61.69 178 THR A CA 1
ATOM 1394 C C . THR A 1 178 ? -27.051 11.056 12.485 1.00 61.69 178 THR A C 1
ATOM 1396 O O . THR A 1 178 ? -28.039 10.929 11.769 1.00 61.69 178 THR A O 1
ATOM 1399 N N . CYS A 1 179 ? -26.361 10.018 12.955 1.00 66.88 179 CYS A N 1
ATOM 1400 C CA . CYS A 1 179 ? -26.940 8.695 13.190 1.00 66.88 179 CYS A CA 1
ATOM 1401 C C . CYS A 1 179 ? -28.076 8.747 14.241 1.00 66.88 179 CYS A C 1
ATOM 1403 O O . CYS A 1 179 ? -28.158 7.907 15.145 1.00 66.88 179 CYS A O 1
ATOM 1405 N N . SER A 1 180 ? -28.917 9.780 14.216 1.00 63.25 180 SER A N 1
ATOM 1406 C CA . SER A 1 180 ? -30.086 9.876 15.074 1.00 63.25 180 SER A CA 1
ATOM 1407 C C . SER A 1 180 ? -31.038 8.795 14.597 1.00 63.25 180 SER A C 1
ATOM 1409 O O . SER A 1 180 ? -31.565 8.881 13.492 1.00 63.25 180 SER A O 1
ATOM 1411 N N . GLY A 1 181 ? -31.207 7.753 15.410 1.00 57.47 181 GLY A N 1
ATOM 1412 C CA . GLY A 1 181 ? -32.067 6.598 15.147 1.00 57.47 181 GLY A CA 1
ATOM 1413 C C . GLY A 1 181 ? -33.560 6.929 15.096 1.00 57.47 181 GLY A C 1
ATOM 1414 O O . GLY A 1 181 ? -34.381 6.084 15.438 1.00 57.47 181 GLY A O 1
ATOM 1415 N N . GLU A 1 182 ? -33.924 8.143 14.691 1.00 56.00 182 GLU A N 1
ATOM 1416 C CA . GLU A 1 182 ? -35.292 8.472 14.356 1.00 56.00 182 GLU A CA 1
ATOM 1417 C C . GLU A 1 182 ? -35.597 7.835 13.007 1.00 56.00 182 GLU A C 1
ATOM 1419 O O . GLU A 1 182 ? -35.152 8.272 11.947 1.00 56.00 182 GLU A O 1
ATOM 1424 N N . THR A 1 183 ? -36.389 6.773 13.077 1.00 51.56 183 THR A N 1
ATOM 1425 C CA . THR A 1 183 ? -37.082 6.086 11.986 1.00 51.56 183 THR A CA 1
ATOM 1426 C C . THR A 1 183 ? -38.100 6.996 11.286 1.00 51.56 183 THR A C 1
ATOM 1428 O O . THR A 1 183 ? -39.185 6.553 10.906 1.00 51.56 183 THR A O 1
ATOM 1431 N N . SER A 1 184 ? -37.769 8.278 11.095 1.00 45.12 184 SER A N 1
ATOM 1432 C CA . SER A 1 184 ? -38.570 9.228 10.341 1.00 45.12 184 SER A CA 1
ATOM 1433 C C . SER A 1 184 ? -38.600 8.787 8.884 1.00 45.12 184 SER A C 1
ATOM 1435 O O . SER A 1 184 ? -37.780 9.163 8.051 1.00 45.12 184 SER A O 1
ATOM 1437 N N . SER A 1 185 ? -39.617 7.982 8.601 1.00 46.16 185 SER A N 1
ATOM 1438 C CA . SER A 1 185 ? -40.224 7.652 7.316 1.00 46.16 185 SER A CA 1
ATOM 1439 C C . SER A 1 185 ? -40.749 8.908 6.588 1.00 46.16 185 SER A C 1
ATOM 1441 O O . SER A 1 185 ? -41.796 8.889 5.936 1.00 46.16 185 SER A O 1
ATOM 1443 N N . THR A 1 186 ? -40.056 10.038 6.677 1.00 46.62 186 THR A N 1
ATOM 1444 C CA . THR A 1 186 ? -40.253 11.144 5.750 1.00 46.62 186 THR A CA 1
ATOM 1445 C C . THR A 1 186 ? -39.651 10.702 4.431 1.00 46.62 186 THR A C 1
ATOM 1447 O O . THR A 1 186 ? -38.435 10.738 4.256 1.00 46.62 186 THR A O 1
ATOM 1450 N N . LYS A 1 187 ? -40.527 10.200 3.549 1.00 46.72 187 LYS A N 1
ATOM 1451 C CA . LYS A 1 187 ? -40.266 9.955 2.129 1.00 46.72 187 LYS A CA 1
ATOM 1452 C C . LYS A 1 187 ? -39.325 11.043 1.620 1.00 46.72 187 LYS A C 1
ATOM 1454 O O . LYS A 1 187 ? -39.717 12.208 1.586 1.00 46.72 187 LYS A O 1
ATOM 1459 N N . ALA A 1 188 ? -38.093 10.655 1.298 1.00 48.12 188 ALA A N 1
ATOM 1460 C CA . ALA A 1 188 ? -37.189 11.512 0.558 1.00 48.12 188 ALA A CA 1
ATOM 1461 C C . ALA A 1 188 ? -37.931 11.893 -0.724 1.00 48.12 188 ALA A C 1
ATOM 1463 O O . ALA A 1 188 ? -38.319 11.021 -1.494 1.00 48.12 188 ALA A O 1
ATOM 1464 N N . THR A 1 189 ? -38.249 13.172 -0.869 1.00 50.59 189 THR A N 1
ATOM 1465 C CA . THR A 1 189 ? -38.768 13.718 -2.118 1.00 50.59 189 THR A CA 1
ATOM 1466 C C . THR A 1 189 ? -37.688 13.518 -3.178 1.00 50.59 189 THR A C 1
ATOM 1468 O O . THR A 1 189 ? -36.528 13.839 -2.919 1.00 50.59 189 THR A O 1
ATOM 1471 N N . ASP A 1 190 ? -38.075 12.936 -4.310 1.00 54.94 190 ASP A N 1
ATOM 1472 C CA . ASP A 1 190 ? -37.252 12.278 -5.340 1.00 54.94 190 ASP A CA 1
ATOM 1473 C C . ASP A 1 190 ? -36.228 13.164 -6.098 1.00 54.94 190 ASP A C 1
ATOM 1475 O O . ASP A 1 190 ? -35.923 12.883 -7.252 1.00 54.94 190 ASP A O 1
ATOM 1479 N N . GLU A 1 191 ? -35.696 14.251 -5.530 1.00 53.47 191 GLU A N 1
ATOM 1480 C CA . GLU A 1 191 ? -35.095 15.312 -6.362 1.00 53.47 191 GLU A CA 1
ATOM 1481 C C . GLU A 1 191 ? -33.569 15.463 -6.354 1.00 53.47 191 GLU A C 1
ATOM 1483 O O . GLU A 1 191 ? -33.062 16.195 -7.194 1.00 53.47 191 GLU A O 1
ATOM 1488 N N . GLU A 1 192 ? -32.798 14.713 -5.564 1.00 58.50 192 GLU A N 1
ATOM 1489 C CA . GLU A 1 192 ? -31.346 14.600 -5.808 1.00 58.50 192 GLU A CA 1
ATOM 1490 C C . GLU A 1 192 ? -30.852 13.182 -5.494 1.00 58.50 192 GLU A C 1
ATOM 1492 O O . GLU A 1 192 ? -30.340 12.895 -4.406 1.00 58.50 192 GLU A O 1
ATOM 1497 N N . GLU A 1 193 ? -30.997 12.271 -6.462 1.00 60.28 193 GLU A N 1
ATOM 1498 C CA . GLU A 1 193 ? -30.252 11.007 -6.501 1.00 60.28 193 GLU A CA 1
ATOM 1499 C C . GLU A 1 193 ? -28.756 11.304 -6.700 1.00 60.28 193 GLU A C 1
ATOM 1501 O O . GLU A 1 193 ? -28.190 11.138 -7.779 1.00 60.28 193 GLU A O 1
ATOM 1506 N N . GLY A 1 194 ? -28.095 11.798 -5.651 1.00 61.66 194 GLY A N 1
ATOM 1507 C CA . GLY A 1 194 ? -26.642 11.879 -5.619 1.00 61.66 194 GLY A CA 1
ATOM 1508 C C . GLY A 1 194 ? -26.059 10.477 -5.784 1.00 61.66 194 GLY A C 1
ATOM 1509 O O . GLY A 1 194 ? -26.416 9.565 -5.033 1.00 61.66 194 GLY A O 1
ATOM 1510 N N . GLU A 1 195 ? -25.174 10.309 -6.765 1.00 67.94 195 GLU A N 1
ATOM 1511 C CA . GLU A 1 195 ? -24.487 9.050 -7.044 1.00 67.94 195 GLU A CA 1
ATOM 1512 C C . GLU A 1 195 ? -23.838 8.509 -5.759 1.00 67.94 195 GLU A C 1
ATOM 1514 O O . GLU A 1 195 ? -23.026 9.178 -5.110 1.00 67.94 195 GLU A O 1
ATOM 1519 N N . ILE A 1 196 ? -24.226 7.298 -5.349 1.00 61.84 196 ILE A N 1
ATOM 1520 C CA . ILE A 1 196 ? -23.599 6.622 -4.211 1.00 61.84 196 ILE A CA 1
ATOM 1521 C C . ILE A 1 196 ? -22.218 6.161 -4.671 1.00 61.84 196 ILE A C 1
ATOM 1523 O O . ILE A 1 196 ? -22.074 5.109 -5.294 1.00 61.84 196 ILE A O 1
ATOM 1527 N N . ILE A 1 197 ? -21.191 6.941 -4.341 1.00 65.88 197 ILE A N 1
ATOM 1528 C CA . ILE A 1 197 ? -19.805 6.559 -4.598 1.00 65.88 197 ILE A CA 1
ATOM 1529 C C . ILE A 1 197 ? -19.381 5.560 -3.521 1.00 65.88 197 ILE A C 1
ATOM 1531 O O . ILE A 1 197 ? -19.096 5.911 -2.371 1.00 65.88 197 ILE A O 1
ATOM 1535 N N . ILE A 1 198 ? -19.344 4.285 -3.899 1.00 69.56 198 ILE A N 1
ATOM 1536 C CA . ILE A 1 198 ? -18.748 3.238 -3.072 1.00 69.56 198 ILE A CA 1
ATOM 1537 C C . ILE A 1 198 ? -17.232 3.378 -3.196 1.00 69.56 198 ILE A C 1
ATOM 1539 O O . ILE A 1 198 ? -16.637 2.986 -4.199 1.00 69.56 198 ILE A O 1
ATOM 1543 N N . ASN A 1 199 ? -16.600 3.934 -2.166 1.00 78.81 199 ASN A N 1
ATOM 1544 C CA . ASN A 1 199 ? -15.152 3.910 -2.045 1.00 78.81 199 ASN A CA 1
ATOM 1545 C C . ASN A 1 199 ? -14.739 2.584 -1.413 1.00 78.81 199 ASN A C 1
ATOM 1547 O O . ASN A 1 199 ? -15.452 1.991 -0.610 1.00 78.81 199 ASN A O 1
ATOM 1551 N N . SER A 1 200 ? -13.564 2.094 -1.767 1.00 87.06 200 SER A N 1
ATOM 1552 C CA . SER A 1 200 ? -12.918 1.041 -0.995 1.00 87.06 200 SER A CA 1
ATOM 1553 C C . SER A 1 200 ? -11.945 1.704 -0.023 1.00 87.06 200 SER A C 1
ATOM 1555 O O . SER A 1 200 ? -11.391 2.751 -0.323 1.00 87.06 200 SER A O 1
ATOM 1557 N N . LYS A 1 201 ? -11.712 1.087 1.125 1.00 90.69 201 LYS A N 1
ATOM 1558 C CA . LYS A 1 201 ? -10.704 1.434 2.126 1.00 90.69 201 LYS A CA 1
ATOM 1559 C C . LYS A 1 201 ? -9.822 0.225 2.400 1.00 90.69 201 LYS A C 1
ATOM 1561 O O . LYS A 1 201 ? -10.200 -0.911 2.107 1.00 90.69 201 LYS A O 1
ATOM 1566 N N . MET A 1 202 ? -8.662 0.484 2.978 1.00 93.25 202 MET A N 1
ATOM 1567 C CA . MET A 1 202 ? -7.820 -0.502 3.648 1.00 93.25 202 MET A CA 1
ATOM 1568 C C . MET A 1 202 ? -7.576 -0.021 5.066 1.00 93.25 202 MET A C 1
ATOM 1570 O O . MET A 1 202 ? -7.400 1.176 5.271 1.00 93.25 202 MET A O 1
ATOM 1574 N N . ALA A 1 203 ? -7.543 -0.923 6.040 1.00 95.38 203 ALA A N 1
ATOM 1575 C CA . ALA A 1 203 ? -7.050 -0.612 7.376 1.00 95.38 203 ALA A CA 1
ATOM 1576 C C . ALA A 1 203 ? -6.018 -1.629 7.816 1.00 95.38 203 ALA A C 1
ATOM 1578 O O . ALA A 1 203 ? -6.218 -2.819 7.602 1.00 95.38 203 ALA A O 1
ATOM 1579 N N . TYR A 1 204 ? -4.945 -1.156 8.447 1.00 95.94 204 TYR A N 1
ATOM 1580 C CA . TYR A 1 204 ? -4.095 -2.042 9.230 1.00 95.94 204 TYR A CA 1
ATOM 1581 C C . TYR A 1 204 ? -4.802 -2.308 10.549 1.00 95.94 204 TYR A C 1
ATOM 1583 O O . TYR A 1 204 ? -5.195 -1.346 11.216 1.00 95.94 204 TYR A O 1
ATOM 1591 N N . VAL A 1 205 ? -4.988 -3.576 10.896 1.00 97.50 205 VAL A N 1
ATOM 1592 C CA . VAL A 1 205 ? -5.705 -3.983 12.106 1.00 97.50 205 VAL A CA 1
ATOM 1593 C C . VAL A 1 205 ? -4.855 -4.921 12.941 1.00 97.50 205 VAL A C 1
ATOM 1595 O O . VAL A 1 205 ? -4.086 -5.700 12.389 1.00 97.50 205 VAL A O 1
ATOM 1598 N N . LEU A 1 206 ? -4.976 -4.827 14.261 1.00 97.69 206 LEU A N 1
ATOM 1599 C CA . LEU A 1 206 ? -4.271 -5.647 15.244 1.00 97.69 206 LEU A CA 1
ATOM 1600 C C . LEU A 1 206 ? -5.079 -5.721 16.546 1.00 97.69 206 LEU A C 1
ATOM 1602 O O . LEU A 1 206 ? -5.996 -4.924 16.758 1.00 97.69 206 LEU A O 1
ATOM 1606 N N . ASP A 1 207 ? -4.740 -6.667 17.417 1.00 97.94 207 ASP A N 1
ATOM 1607 C CA . ASP A 1 207 ? -5.348 -6.753 18.745 1.00 97.94 207 ASP A CA 1
ATOM 1608 C C . ASP A 1 207 ? -4.858 -5.591 19.631 1.00 97.94 207 ASP A C 1
ATOM 1610 O O . ASP A 1 207 ? -3.659 -5.330 19.735 1.00 97.94 207 ASP A O 1
ATOM 1614 N N . LEU A 1 208 ? -5.797 -4.894 20.274 1.00 97.44 208 LEU A N 1
ATOM 1615 C CA . LEU A 1 208 ? -5.540 -3.943 21.364 1.00 97.44 208 LEU A CA 1
ATOM 1616 C C . LEU A 1 208 ? -5.579 -4.658 22.722 1.00 97.44 208 LEU A C 1
ATOM 1618 O O . LEU A 1 208 ? -4.770 -4.393 23.610 1.00 97.44 208 LEU A O 1
ATOM 1622 N N . THR A 1 209 ? -6.540 -5.570 22.875 1.00 97.00 209 THR A N 1
ATOM 1623 C CA . THR A 1 209 ? -6.671 -6.523 23.985 1.00 97.00 209 THR A CA 1
ATOM 1624 C C . THR A 1 209 ? -7.174 -7.855 23.424 1.00 97.00 209 THR A C 1
ATOM 1626 O O . THR A 1 209 ? -7.464 -7.953 22.233 1.00 97.00 209 THR A O 1
ATOM 1629 N N . GLU A 1 210 ? -7.345 -8.873 24.271 1.00 96.25 210 GLU A N 1
ATOM 1630 C CA . GLU A 1 210 ? -7.953 -10.145 23.850 1.00 96.25 210 GLU A CA 1
ATOM 1631 C C . GLU A 1 210 ? -9.359 -9.967 23.253 1.00 96.25 210 GLU A C 1
ATOM 1633 O O . GLU A 1 210 ? -9.727 -10.727 22.361 1.00 96.25 210 GLU A O 1
ATOM 1638 N N . ASP A 1 211 ? -10.099 -8.938 23.685 1.00 97.25 211 ASP A N 1
ATOM 1639 C CA . ASP A 1 211 ? -11.487 -8.663 23.294 1.00 97.25 211 ASP A CA 1
ATOM 1640 C C . ASP A 1 211 ? -11.640 -7.503 22.301 1.00 97.25 211 ASP A C 1
ATOM 1642 O O . ASP A 1 211 ? -12.741 -7.282 21.793 1.00 97.25 211 ASP A O 1
ATOM 1646 N N . LEU A 1 212 ? -10.580 -6.736 22.025 1.00 97.94 212 LEU A N 1
ATOM 1647 C CA . LEU A 1 212 ? -10.655 -5.500 21.243 1.00 97.94 212 LEU A CA 1
ATOM 1648 C C . LEU A 1 212 ? -9.693 -5.516 20.057 1.00 97.94 212 LEU A C 1
ATOM 1650 O O . LEU A 1 212 ? -8.492 -5.703 20.222 1.00 97.94 212 LEU A O 1
ATOM 1654 N N . ILE A 1 213 ? -10.223 -5.209 18.875 1.00 98.06 213 ILE A N 1
ATOM 1655 C CA . ILE A 1 213 ? -9.462 -4.967 17.647 1.00 98.06 213 ILE A CA 1
ATOM 1656 C C . ILE A 1 213 ? -9.282 -3.464 17.492 1.00 98.06 213 ILE A C 1
ATOM 1658 O O . ILE A 1 213 ? -10.266 -2.726 17.550 1.00 98.06 213 ILE A O 1
ATOM 1662 N N . LEU A 1 214 ? -8.061 -3.015 17.225 1.00 98.12 214 LEU A N 1
ATOM 1663 C CA . LEU A 1 214 ? -7.776 -1.654 16.789 1.00 98.12 214 LEU A CA 1
ATOM 1664 C C . LEU A 1 214 ? -7.437 -1.645 15.303 1.00 98.12 214 LEU A C 1
ATOM 1666 O O . LEU A 1 214 ? -6.694 -2.498 14.822 1.00 98.12 214 LEU A O 1
ATOM 1670 N N . GLY A 1 215 ? -7.950 -0.655 14.576 1.00 97.38 215 GLY A N 1
ATOM 1671 C CA . GLY A 1 215 ? -7.592 -0.435 13.183 1.00 97.38 215 GLY A CA 1
ATOM 1672 C C . GLY A 1 215 ? -7.373 1.028 12.835 1.00 97.38 215 GLY A C 1
ATOM 1673 O O . GLY A 1 215 ? -7.955 1.918 13.448 1.00 97.38 215 GLY A O 1
ATOM 1674 N N . VAL A 1 216 ? -6.546 1.282 11.820 1.00 96.88 216 VAL A N 1
ATOM 1675 C CA . VAL A 1 216 ? -6.351 2.614 11.224 1.00 96.88 216 VAL A CA 1
ATOM 1676 C C . VAL A 1 216 ? -6.458 2.494 9.711 1.00 96.88 216 VAL A C 1
ATOM 1678 O O . VAL A 1 216 ? -5.733 1.710 9.095 1.00 96.88 216 VAL A O 1
ATOM 1681 N N . GLY A 1 217 ? -7.363 3.269 9.111 1.00 94.88 217 GLY A N 1
ATOM 1682 C CA . GLY A 1 217 ? -7.710 3.165 7.695 1.00 94.88 217 GLY A CA 1
ATOM 1683 C C . GLY A 1 217 ? -7.166 4.270 6.789 1.00 94.88 217 GLY A C 1
ATOM 1684 O O . GLY A 1 217 ? -6.861 5.367 7.249 1.00 94.88 217 GLY A O 1
ATOM 1685 N N . TYR A 1 218 ? -7.124 3.980 5.490 1.00 94.25 218 TYR A N 1
ATOM 1686 C CA . TYR A 1 218 ? -6.941 4.925 4.386 1.00 94.25 218 TYR A CA 1
ATOM 1687 C C . TYR A 1 218 ? -7.818 4.523 3.184 1.00 94.25 218 TYR A C 1
ATOM 1689 O O . TYR A 1 218 ? -8.304 3.392 3.098 1.00 94.25 218 TYR A O 1
ATOM 1697 N N . GLU A 1 219 ? -8.074 5.456 2.269 1.00 92.06 219 GLU A N 1
ATOM 1698 C CA . GLU A 1 219 ? -8.899 5.246 1.077 1.00 92.06 219 GLU A CA 1
ATOM 1699 C C . GLU A 1 219 ? -8.136 4.498 -0.024 1.00 92.06 219 GLU A C 1
ATOM 1701 O O . GLU A 1 219 ? -6.976 4.773 -0.325 1.00 92.06 219 GLU A O 1
ATOM 1706 N N . ASN A 1 220 ? -8.846 3.615 -0.718 1.00 89.94 220 ASN A N 1
ATOM 1707 C CA . ASN A 1 220 ? -8.460 3.045 -2.002 1.00 89.94 220 ASN A CA 1
ATOM 1708 C C . ASN A 1 220 ? -8.687 4.056 -3.128 1.00 89.94 220 ASN A C 1
ATOM 1710 O O . ASN A 1 220 ? -9.583 3.915 -3.965 1.00 89.94 220 ASN A O 1
ATOM 1714 N N . LYS A 1 221 ? -7.891 5.110 -3.128 1.00 91.06 221 LYS A N 1
ATOM 1715 C CA . LYS A 1 221 ? -7.914 6.101 -4.190 1.00 91.06 221 LYS A CA 1
ATOM 1716 C C . LYS A 1 221 ? -6.486 6.363 -4.598 1.00 91.06 221 LYS A C 1
ATOM 1718 O O . LYS A 1 221 ? -5.692 6.809 -3.783 1.00 91.06 221 LYS A O 1
ATOM 1723 N N . GLN A 1 222 ? -6.148 6.110 -5.855 1.00 91.06 222 GLN A N 1
ATOM 1724 C CA . GLN A 1 222 ? -4.816 6.438 -6.348 1.00 91.06 222 GLN A CA 1
ATOM 1725 C C . GLN A 1 222 ? -4.503 7.914 -6.047 1.00 91.06 222 GLN A C 1
ATOM 1727 O O . GLN A 1 222 ? -5.333 8.785 -6.319 1.00 91.06 222 GLN A O 1
ATOM 1732 N N . LEU A 1 223 ? -3.316 8.182 -5.492 1.00 91.06 223 LEU A N 1
ATOM 1733 C CA . LEU A 1 223 ? -2.801 9.543 -5.354 1.00 91.06 223 LEU A CA 1
ATOM 1734 C C . LEU A 1 223 ? -2.833 10.205 -6.741 1.00 91.06 223 LEU A C 1
ATOM 1736 O O . LEU A 1 223 ? -2.235 9.637 -7.659 1.00 91.06 223 LEU A O 1
ATOM 1740 N N . PRO A 1 224 ? -3.533 11.336 -6.938 1.00 91.44 224 PRO A N 1
ATOM 1741 C CA . PRO A 1 224 ? -3.645 11.960 -8.244 1.00 91.44 224 PRO A CA 1
ATOM 1742 C C . PRO A 1 224 ? -2.256 12.150 -8.854 1.00 91.44 224 PRO A C 1
ATOM 1744 O O . PRO A 1 224 ? -1.364 12.641 -8.157 1.00 91.44 224 PRO A O 1
ATOM 1747 N N . PRO A 1 225 ? -2.041 11.705 -10.102 1.00 88.94 225 PRO A N 1
ATOM 1748 C CA . PRO A 1 225 ? -0.768 11.930 -10.755 1.00 88.94 225 PRO A CA 1
ATOM 1749 C C . PRO A 1 225 ? -0.555 13.437 -10.935 1.00 88.94 225 PRO A C 1
ATOM 1751 O O . PRO A 1 225 ? -1.497 14.178 -11.215 1.00 88.94 225 PRO A O 1
ATOM 1754 N N . ASP A 1 226 ? 0.685 13.875 -10.765 1.00 89.12 226 ASP A N 1
ATOM 1755 C CA . ASP A 1 226 ? 1.111 15.244 -11.021 1.00 89.12 226 ASP A CA 1
ATOM 1756 C C . ASP A 1 226 ? 1.415 15.369 -12.519 1.00 89.12 226 ASP A C 1
ATOM 1758 O O . ASP A 1 226 ? 2.329 14.713 -13.028 1.00 89.12 226 ASP A O 1
ATOM 1762 N N . VAL A 1 227 ? 0.565 16.099 -13.245 1.00 84.75 227 VAL A N 1
ATOM 1763 C CA . VAL A 1 227 ? 0.544 16.148 -14.715 1.00 84.75 227 VAL A CA 1
ATOM 1764 C C . VAL A 1 227 ? 0.425 17.593 -15.221 1.00 84.75 227 VAL A C 1
ATOM 1766 O O . VAL A 1 227 ? -0.275 18.391 -14.594 1.00 84.75 227 VAL A O 1
ATOM 1769 N N . PRO A 1 228 ? 1.044 17.939 -16.371 1.00 89.25 228 PRO A N 1
ATOM 1770 C CA . PRO A 1 228 ? 1.833 17.068 -17.252 1.00 89.25 228 PRO A CA 1
ATOM 1771 C C . PRO A 1 228 ? 3.201 16.703 -16.652 1.00 89.25 228 PRO A C 1
ATOM 1773 O O . PRO A 1 228 ? 3.839 17.530 -16.009 1.00 89.25 228 PRO A O 1
ATOM 1776 N N . CYS A 1 229 ? 3.658 15.464 -16.857 1.00 90.31 229 CYS A N 1
ATOM 1777 C CA . CYS A 1 229 ? 4.944 14.998 -16.336 1.00 90.31 229 CYS A CA 1
ATOM 1778 C C . CYS A 1 229 ? 5.474 13.810 -17.142 1.00 90.31 229 CYS A C 1
ATOM 1780 O O . CYS A 1 229 ? 4.729 12.892 -17.477 1.00 90.31 229 CYS A O 1
ATOM 1782 N N . SER A 1 230 ? 6.777 13.792 -17.417 1.00 91.44 230 SER A N 1
ATOM 1783 C CA . SER A 1 230 ? 7.408 12.773 -18.256 1.00 91.44 230 SER A CA 1
ATOM 1784 C C . SER A 1 230 ? 8.380 11.913 -17.460 1.00 91.44 230 SER A C 1
ATOM 1786 O O . SER A 1 230 ? 9.249 12.428 -16.762 1.00 91.44 230 SER A O 1
ATOM 1788 N N . ALA A 1 231 ? 8.323 10.594 -17.654 1.00 92.31 231 ALA A N 1
ATOM 1789 C CA . ALA A 1 231 ? 9.309 9.671 -17.090 1.00 92.31 231 ALA A CA 1
ATOM 1790 C C . ALA A 1 231 ? 10.705 9.781 -17.745 1.00 92.31 231 ALA A C 1
ATOM 1792 O O . ALA A 1 231 ? 11.623 9.055 -17.347 1.00 92.31 231 ALA A O 1
ATOM 1793 N N . LYS A 1 232 ? 10.884 10.671 -18.736 1.00 91.38 232 LYS A N 1
ATOM 1794 C CA . LYS A 1 232 ? 12.178 10.952 -19.382 1.00 91.38 232 LYS A CA 1
ATOM 1795 C C . LYS A 1 232 ? 13.125 11.787 -18.522 1.00 91.38 232 LYS A C 1
ATOM 1797 O O . LYS A 1 232 ? 14.318 11.767 -18.815 1.00 91.38 232 LYS A O 1
ATOM 1802 N N . TYR A 1 233 ? 12.620 12.468 -17.495 1.00 90.25 233 TYR A N 1
ATOM 1803 C CA . TYR A 1 233 ? 13.396 13.438 -16.726 1.00 90.25 233 TYR A CA 1
ATOM 1804 C C . TYR A 1 233 ? 13.188 13.274 -15.220 1.00 90.25 233 TYR A C 1
ATOM 1806 O O . TYR A 1 233 ? 12.147 12.787 -14.757 1.00 90.25 233 TYR A O 1
ATOM 1814 N N . ASP A 1 234 ? 14.194 13.698 -14.458 1.00 92.25 234 ASP A N 1
ATOM 1815 C CA . ASP A 1 234 ? 14.098 13.814 -13.009 1.00 92.25 234 ASP A CA 1
ATOM 1816 C C . ASP A 1 234 ? 13.428 15.138 -12.647 1.00 92.25 234 ASP A C 1
ATOM 1818 O O . ASP A 1 234 ? 13.999 16.217 -12.797 1.00 92.25 234 ASP A O 1
ATOM 1822 N N . ALA A 1 235 ? 12.184 15.039 -12.197 1.00 91.12 235 ALA A N 1
ATOM 1823 C CA . ALA A 1 235 ? 11.380 16.156 -11.743 1.00 91.12 235 ALA A CA 1
ATOM 1824 C C . ALA A 1 235 ? 10.622 15.742 -10.480 1.00 91.12 235 ALA A C 1
ATOM 1826 O O . ALA A 1 235 ? 10.320 14.564 -10.273 1.00 91.12 235 ALA A O 1
ATOM 1827 N N . PHE A 1 236 ? 10.229 16.711 -9.650 1.00 91.56 236 PHE A N 1
ATOM 1828 C CA . PHE A 1 236 ? 9.430 16.422 -8.453 1.00 91.56 236 PHE A CA 1
ATOM 1829 C C . PHE A 1 236 ? 8.129 15.669 -8.785 1.00 91.56 236 PHE A C 1
ATOM 1831 O O . PHE A 1 236 ? 7.757 14.736 -8.068 1.00 91.56 236 PHE A O 1
ATOM 1838 N N . CYS A 1 237 ? 7.493 15.990 -9.919 1.00 93.25 237 CYS A N 1
ATOM 1839 C CA . CYS A 1 237 ? 6.317 15.272 -10.412 1.00 93.25 237 CYS A CA 1
ATOM 1840 C C . CYS A 1 237 ? 6.613 13.784 -10.700 1.00 93.25 237 CYS A C 1
ATOM 1842 O O . CYS A 1 237 ? 5.765 12.926 -10.449 1.00 93.25 237 CYS A O 1
ATOM 1844 N N . SER A 1 238 ? 7.835 13.442 -11.139 1.00 94.12 238 SER A N 1
ATOM 1845 C CA . SER A 1 238 ? 8.257 12.065 -11.431 1.00 94.12 238 SER A CA 1
ATOM 1846 C C . SER A 1 238 ? 8.274 11.203 -10.171 1.00 94.12 238 SER A C 1
ATOM 1848 O O . SER A 1 238 ? 7.801 10.063 -10.186 1.00 94.12 238 SER A O 1
ATOM 1850 N N . MET A 1 239 ? 8.742 11.763 -9.051 1.00 93.50 239 MET A N 1
ATOM 1851 C CA . MET A 1 239 ? 8.704 11.090 -7.751 1.00 93.50 239 MET A CA 1
ATOM 1852 C C . MET A 1 239 ? 7.264 10.841 -7.288 1.00 93.50 239 MET A C 1
ATOM 1854 O O . MET A 1 239 ? 6.946 9.736 -6.840 1.00 93.50 239 MET A O 1
ATOM 1858 N N . THR A 1 240 ? 6.384 11.839 -7.422 1.00 92.88 240 THR A N 1
ATOM 1859 C CA . THR A 1 240 ? 4.957 11.723 -7.075 1.00 92.88 240 THR A CA 1
ATOM 1860 C C . THR A 1 240 ? 4.259 10.661 -7.926 1.00 92.88 240 THR A C 1
ATOM 1862 O O . THR A 1 240 ? 3.577 9.791 -7.382 1.00 92.88 240 THR A O 1
ATOM 1865 N N . ASN A 1 241 ? 4.486 10.659 -9.241 1.00 94.56 241 ASN A N 1
ATOM 1866 C CA . ASN A 1 241 ? 3.866 9.722 -10.181 1.00 94.56 241 ASN A CA 1
ATOM 1867 C C . ASN A 1 241 ? 4.318 8.278 -9.970 1.00 94.56 241 ASN A C 1
ATOM 1869 O O . ASN A 1 241 ? 3.492 7.362 -9.962 1.00 94.56 241 ASN A O 1
ATOM 1873 N N . VAL A 1 242 ? 5.612 8.061 -9.727 1.00 95.50 242 VAL A N 1
ATOM 1874 C CA . VAL A 1 242 ? 6.118 6.737 -9.362 1.00 95.50 242 VAL A CA 1
ATOM 1875 C C . VAL A 1 242 ? 5.502 6.259 -8.050 1.00 95.50 242 VAL A C 1
ATOM 1877 O O . VAL A 1 242 ? 5.010 5.134 -7.991 1.00 95.50 242 VAL A O 1
ATOM 1880 N N . ARG A 1 243 ? 5.458 7.098 -7.009 1.00 93.69 243 ARG A N 1
ATOM 1881 C CA . ARG A 1 243 ? 4.860 6.719 -5.718 1.00 93.69 243 ARG A CA 1
ATOM 1882 C C . ARG A 1 243 ? 3.362 6.436 -5.831 1.00 93.69 243 ARG A C 1
ATOM 1884 O O . ARG A 1 243 ? 2.893 5.463 -5.244 1.00 93.69 243 ARG A O 1
ATOM 1891 N N . SER A 1 244 ? 2.640 7.232 -6.617 1.00 93.38 244 SER A N 1
ATOM 1892 C CA . SER A 1 244 ? 1.226 7.020 -6.942 1.00 93.38 244 SER A CA 1
ATOM 1893 C C . SER A 1 244 ? 0.994 5.646 -7.581 1.00 93.38 244 SER A C 1
ATOM 1895 O O . SER A 1 244 ? 0.159 4.872 -7.105 1.00 93.38 244 SER A O 1
ATOM 1897 N N . LEU A 1 245 ? 1.773 5.303 -8.614 1.00 95.25 245 LEU A N 1
ATOM 1898 C CA . LEU A 1 245 ? 1.650 4.020 -9.309 1.00 95.25 245 LEU A CA 1
ATOM 1899 C C . LEU A 1 245 ? 2.033 2.829 -8.436 1.00 95.25 245 LEU A C 1
ATOM 1901 O O . LEU A 1 245 ? 1.304 1.838 -8.417 1.00 95.25 245 LEU A O 1
ATOM 1905 N N . VAL A 1 246 ? 3.155 2.908 -7.714 1.00 95.88 246 VAL A N 1
ATOM 1906 C CA . VAL A 1 246 ? 3.598 1.808 -6.846 1.00 95.88 246 VAL A CA 1
ATOM 1907 C C . VAL A 1 246 ? 2.610 1.605 -5.701 1.00 95.88 246 VAL A C 1
ATOM 1909 O O . VAL A 1 246 ? 2.252 0.465 -5.432 1.00 95.88 246 VAL A O 1
ATOM 1912 N N . GLY A 1 247 ? 2.102 2.679 -5.087 1.00 93.25 247 GLY A N 1
ATOM 1913 C CA . GLY A 1 247 ? 1.077 2.590 -4.046 1.00 93.25 247 GLY A CA 1
ATOM 1914 C C . GLY A 1 247 ? -0.198 1.906 -4.541 1.00 93.25 247 GLY A C 1
ATOM 1915 O O . GLY A 1 247 ? -0.656 0.944 -3.929 1.00 93.25 247 GLY A O 1
ATOM 1916 N N . LYS A 1 248 ? -0.716 2.311 -5.710 1.00 94.00 248 LYS A N 1
ATOM 1917 C CA . LYS A 1 248 ? -1.870 1.649 -6.341 1.00 94.00 248 LYS A CA 1
ATOM 1918 C C . LYS A 1 248 ? -1.597 0.176 -6.648 1.00 94.00 248 LYS A C 1
ATOM 1920 O O . LYS A 1 248 ? -2.465 -0.667 -6.429 1.00 94.00 248 LYS A O 1
ATOM 1925 N N . ALA A 1 249 ? -0.417 -0.142 -7.175 1.00 95.75 249 ALA A N 1
ATOM 1926 C CA . ALA A 1 249 ? -0.051 -1.512 -7.508 1.00 95.75 249 ALA A CA 1
ATOM 1927 C C . ALA A 1 249 ? 0.072 -2.389 -6.259 1.00 95.75 249 ALA A C 1
ATOM 1929 O O . ALA A 1 249 ? -0.545 -3.449 -6.211 1.00 95.75 249 ALA A O 1
ATOM 1930 N N . GLN A 1 250 ? 0.798 -1.930 -5.236 1.00 93.94 250 GLN A N 1
ATOM 1931 C CA . GLN A 1 250 ? 0.919 -2.609 -3.944 1.00 93.94 250 GLN A CA 1
ATOM 1932 C C . GLN A 1 250 ? -0.453 -2.850 -3.327 1.00 93.94 250 GLN A C 1
ATOM 1934 O O . GLN A 1 250 ? -0.771 -3.973 -2.955 1.00 93.94 250 GLN A O 1
ATOM 1939 N N . PHE A 1 251 ? -1.291 -1.820 -3.302 1.00 92.88 251 PHE A N 1
ATOM 1940 C CA . PHE A 1 251 ? -2.646 -1.922 -2.799 1.00 92.88 251 PHE A CA 1
ATOM 1941 C C . PHE A 1 251 ? -3.440 -3.030 -3.518 1.00 92.88 251 PHE A C 1
ATOM 1943 O O . PHE A 1 251 ? -4.091 -3.845 -2.873 1.00 92.88 251 PHE A O 1
ATOM 1950 N N . ARG A 1 252 ? -3.363 -3.115 -4.853 1.00 94.00 252 ARG A N 1
ATOM 1951 C CA . ARG A 1 252 ? -4.043 -4.173 -5.626 1.00 94.00 252 ARG A CA 1
ATOM 1952 C C . ARG A 1 252 ? -3.465 -5.562 -5.372 1.00 94.00 252 ARG A C 1
ATOM 1954 O O . ARG A 1 252 ? -4.224 -6.524 -5.366 1.00 94.00 252 ARG A O 1
ATOM 1961 N N . LEU A 1 253 ? -2.159 -5.664 -5.142 1.00 94.31 253 LEU A N 1
ATOM 1962 C CA . LEU A 1 253 ? -1.492 -6.917 -4.781 1.00 94.31 253 LEU A CA 1
ATOM 1963 C C . LEU A 1 253 ? -1.950 -7.417 -3.404 1.00 94.31 253 LEU A C 1
ATOM 1965 O O . LEU A 1 253 ? -2.260 -8.594 -3.258 1.00 94.31 253 LEU A O 1
ATOM 1969 N N . GLU A 1 254 ? -2.088 -6.518 -2.431 1.00 90.81 254 GLU A N 1
ATOM 1970 C CA . GLU A 1 254 ? -2.568 -6.831 -1.075 1.00 90.81 254 GLU A CA 1
ATOM 1971 C C . GLU A 1 254 ? -4.060 -7.194 -1.021 1.00 90.81 254 GLU A C 1
ATOM 1973 O O . GLU A 1 254 ? -4.522 -7.787 -0.050 1.00 90.81 254 GLU A O 1
ATOM 1978 N N . GLN A 1 255 ? -4.828 -6.881 -2.068 1.00 89.88 255 GLN A N 1
ATOM 1979 C CA . GLN A 1 255 ? -6.225 -7.311 -2.191 1.00 89.88 255 GLN A CA 1
ATOM 1980 C C . GLN A 1 255 ? -6.395 -8.756 -2.654 1.00 89.88 255 GLN A C 1
ATOM 1982 O O . GLN A 1 255 ? -7.518 -9.269 -2.638 1.00 89.88 255 GLN A O 1
ATOM 1987 N N . ALA A 1 256 ? -5.329 -9.414 -3.110 1.00 92.75 256 ALA A N 1
ATOM 1988 C CA . ALA A 1 256 ? -5.428 -10.806 -3.506 1.00 92.75 256 ALA A CA 1
ATOM 1989 C C . ALA A 1 256 ? -5.835 -11.657 -2.291 1.00 92.75 256 ALA A C 1
ATOM 1991 O O . ALA A 1 256 ? -5.182 -11.632 -1.257 1.00 92.75 256 ALA A O 1
ATOM 1992 N N . ALA A 1 257 ? -6.926 -12.416 -2.413 1.00 88.62 257 ALA A N 1
ATOM 1993 C CA . ALA A 1 257 ? -7.389 -13.334 -1.365 1.00 88.62 257 ALA A CA 1
ATOM 1994 C C . ALA A 1 257 ? -6.879 -14.773 -1.569 1.00 88.62 257 ALA A C 1
ATOM 1996 O O . ALA A 1 257 ? -7.008 -15.622 -0.692 1.00 88.62 257 ALA A O 1
ATOM 1997 N N . SER A 1 258 ? -6.324 -15.060 -2.747 1.00 92.88 258 SER A N 1
ATOM 1998 C CA . SER A 1 258 ? -5.814 -16.367 -3.152 1.00 92.88 258 SER A CA 1
ATOM 1999 C C . SER A 1 258 ? -4.692 -16.198 -4.179 1.00 92.88 258 SER A C 1
ATOM 2001 O O . SER A 1 258 ? -4.533 -15.123 -4.762 1.00 92.88 258 SER A O 1
ATOM 2003 N N . LEU A 1 259 ? -3.929 -17.265 -4.428 1.00 94.94 259 LEU A N 1
ATOM 2004 C CA . LEU A 1 259 ? -2.891 -17.256 -5.462 1.00 94.94 259 LEU A CA 1
ATOM 2005 C C . LEU A 1 259 ? -3.480 -17.014 -6.862 1.00 94.94 259 LEU A C 1
ATOM 2007 O O . LEU A 1 259 ? -2.910 -16.254 -7.634 1.00 94.94 259 LEU A O 1
ATOM 2011 N N . GLU A 1 260 ? -4.653 -17.580 -7.157 1.00 96.31 260 GLU A N 1
ATOM 2012 C CA . GLU A 1 260 ? -5.368 -17.342 -8.418 1.00 96.31 260 GLU A CA 1
ATOM 2013 C C . GLU A 1 260 ? -5.742 -15.858 -8.570 1.00 96.31 260 GLU A C 1
ATOM 2015 O O . GLU A 1 260 ? -5.511 -15.253 -9.616 1.00 96.31 260 GLU A O 1
ATOM 2020 N N . ASN A 1 261 ? -6.242 -15.220 -7.502 1.00 95.50 261 ASN A N 1
ATOM 2021 C CA . ASN A 1 261 ? -6.502 -13.780 -7.528 1.00 95.50 261 ASN A CA 1
ATOM 2022 C C . ASN A 1 261 ? -5.214 -12.964 -7.703 1.00 95.50 261 ASN A C 1
ATOM 2024 O O . ASN A 1 261 ? -5.239 -11.958 -8.409 1.00 95.50 261 ASN A O 1
ATOM 2028 N N . LEU A 1 262 ? -4.098 -13.386 -7.102 1.00 96.69 262 LEU A N 1
ATOM 2029 C CA . LEU A 1 262 ? -2.809 -12.711 -7.260 1.00 96.69 262 LEU A CA 1
ATOM 2030 C C . LEU A 1 262 ? -2.313 -12.771 -8.714 1.00 96.69 262 LEU A C 1
ATOM 2032 O O . LEU A 1 262 ? -1.838 -11.767 -9.242 1.00 96.69 262 LEU A O 1
ATOM 2036 N N . GLU A 1 263 ? -2.475 -13.908 -9.393 1.00 96.50 263 GLU A N 1
ATOM 2037 C CA . GLU A 1 263 ? -2.146 -14.047 -10.817 1.00 96.50 263 GLU A CA 1
ATOM 2038 C C . GLU A 1 263 ? -3.009 -13.138 -11.702 1.00 96.50 263 GLU A C 1
ATOM 2040 O O . GLU A 1 263 ? -2.489 -12.494 -12.620 1.00 96.50 263 GLU A O 1
ATOM 2045 N N . VAL A 1 264 ? -4.303 -13.001 -11.387 1.00 96.69 264 VAL A N 1
ATOM 2046 C CA . VAL A 1 264 ? -5.178 -12.017 -12.045 1.00 96.69 264 VAL A CA 1
ATOM 2047 C C . VAL A 1 264 ? -4.649 -10.599 -11.829 1.00 96.69 264 VAL A C 1
ATOM 2049 O O . VAL A 1 264 ? -4.578 -9.827 -12.784 1.00 96.69 264 VAL A O 1
ATOM 2052 N N . VAL A 1 265 ? -4.207 -10.249 -10.619 1.00 96.69 265 VAL A N 1
ATOM 2053 C CA . VAL A 1 265 ? -3.603 -8.933 -10.355 1.00 96.69 265 VAL A CA 1
ATOM 2054 C C . VAL A 1 265 ? -2.310 -8.743 -11.156 1.00 96.69 265 VAL A C 1
ATOM 2056 O O . VAL A 1 265 ? -2.123 -7.684 -11.754 1.00 96.69 265 VAL A O 1
ATOM 2059 N N . PHE A 1 266 ? -1.435 -9.750 -11.257 1.00 97.75 266 PHE A N 1
ATOM 2060 C CA . PHE A 1 266 ? -0.230 -9.665 -12.094 1.00 97.75 266 PHE A CA 1
ATOM 2061 C C . PHE A 1 266 ? -0.555 -9.407 -13.568 1.00 97.75 266 PHE A C 1
ATOM 2063 O O . PHE A 1 266 ? 0.112 -8.583 -14.210 1.00 97.75 266 PHE A O 1
ATOM 2070 N N . TYR A 1 267 ? -1.598 -10.063 -14.083 1.00 96.12 267 TYR A N 1
ATOM 2071 C CA . TYR A 1 267 ? -2.129 -9.829 -15.422 1.00 96.12 267 TYR A CA 1
ATOM 2072 C C . TYR A 1 267 ? -2.647 -8.391 -15.578 1.00 96.12 267 TYR A C 1
ATOM 2074 O O . TYR A 1 267 ? -2.288 -7.710 -16.541 1.00 96.12 267 TYR A O 1
ATOM 2082 N N . GLU A 1 268 ? -3.435 -7.888 -14.621 1.00 95.25 268 GLU A N 1
ATOM 2083 C CA . GLU A 1 268 ? -3.946 -6.512 -14.642 1.00 95.25 268 GLU A CA 1
ATOM 2084 C C . GLU A 1 268 ? -2.816 -5.482 -14.663 1.00 95.25 268 GLU A C 1
ATOM 2086 O O . GLU A 1 268 ? -2.799 -4.617 -15.538 1.00 95.25 268 GLU A O 1
ATOM 2091 N N . LEU A 1 269 ? -1.840 -5.624 -13.762 1.00 95.38 269 LEU A N 1
ATOM 2092 C CA . LEU A 1 269 ? -0.645 -4.778 -13.689 1.00 95.38 269 LEU A CA 1
ATOM 2093 C C . LEU A 1 269 ? 0.164 -4.779 -14.993 1.00 95.38 269 LEU A C 1
ATOM 2095 O O . LEU A 1 269 ? 0.863 -3.815 -15.299 1.00 95.38 269 LEU A O 1
ATOM 2099 N N . SER A 1 270 ? 0.078 -5.862 -15.764 1.00 95.00 270 SER A N 1
ATOM 2100 C CA . SER A 1 270 ? 0.818 -6.017 -17.012 1.00 95.00 270 SER A CA 1
ATOM 2101 C C . SER A 1 270 ? 0.091 -5.476 -18.241 1.00 95.00 270 SER A C 1
ATOM 2103 O O . SER A 1 270 ? 0.752 -5.079 -19.197 1.00 95.00 270 SER A O 1
ATOM 2105 N N . LEU A 1 271 ? -1.245 -5.514 -18.264 1.00 91.38 271 LEU A N 1
ATOM 2106 C CA . LEU A 1 271 ? -2.014 -5.335 -19.504 1.00 91.38 271 LEU A CA 1
ATOM 2107 C C . LEU A 1 271 ? -3.092 -4.249 -19.433 1.00 91.38 271 LEU A C 1
ATOM 2109 O O . LEU A 1 271 ? -3.498 -3.739 -20.480 1.00 91.38 271 LEU A O 1
ATOM 2113 N N . LYS A 1 272 ? -3.527 -3.838 -18.236 1.00 90.19 272 LYS A N 1
ATOM 2114 C CA . LYS A 1 272 ? -4.431 -2.690 -18.051 1.00 90.19 272 LYS A CA 1
ATOM 2115 C C . LYS A 1 272 ? -3.620 -1.399 -17.944 1.00 90.19 272 LYS A C 1
ATOM 2117 O O . LYS A 1 272 ? -3.442 -0.833 -16.865 1.00 90.19 272 LYS A O 1
ATOM 2122 N N . HIS A 1 273 ? -3.052 -0.978 -19.075 1.00 85.44 273 HIS A N 1
ATOM 2123 C CA . HIS A 1 273 ? -2.154 0.179 -19.146 1.00 85.44 273 HIS A CA 1
ATOM 2124 C C . HIS A 1 273 ? -2.800 1.471 -18.631 1.00 85.44 273 HIS A C 1
ATOM 2126 O O . HIS A 1 273 ? -2.143 2.244 -17.947 1.00 85.44 273 HIS A O 1
ATOM 2132 N N . ASP A 1 274 ? -4.086 1.674 -18.891 1.00 84.94 274 ASP A N 1
ATOM 2133 C CA . ASP A 1 274 ? -4.892 2.790 -18.384 1.00 84.94 274 ASP A CA 1
ATOM 2134 C C . ASP A 1 274 ? -4.928 2.867 -16.848 1.00 84.94 274 ASP A C 1
ATOM 2136 O O . ASP A 1 274 ? -5.139 3.936 -16.278 1.00 84.94 274 ASP A O 1
ATOM 2140 N N . LEU A 1 275 ? -4.692 1.746 -16.161 1.00 86.56 275 LEU A N 1
ATOM 2141 C CA . LEU A 1 275 ? -4.684 1.687 -14.703 1.00 86.56 275 LEU A CA 1
ATOM 2142 C C . LEU A 1 275 ? -3.281 1.746 -14.096 1.00 86.56 275 LEU A C 1
ATOM 2144 O O . LEU A 1 275 ? -3.146 2.270 -12.990 1.00 86.56 275 LEU A O 1
ATOM 2148 N N . PHE A 1 276 ? -2.265 1.201 -14.768 1.00 91.56 276 PHE A N 1
ATOM 2149 C CA . PHE A 1 276 ? -0.920 1.018 -14.196 1.00 91.56 276 PHE A CA 1
ATOM 2150 C C . PHE A 1 276 ? 0.203 1.631 -15.033 1.00 91.56 276 PHE A C 1
ATOM 2152 O O . PHE A 1 276 ? 1.375 1.264 -14.910 1.00 91.56 276 PHE A O 1
ATOM 2159 N N . THR A 1 277 ? -0.160 2.607 -15.859 1.00 91.62 277 THR A N 1
ATOM 2160 C CA . THR A 1 277 ? 0.774 3.548 -16.464 1.00 91.62 277 THR A CA 1
ATOM 2161 C C . THR A 1 277 ? 0.272 4.978 -16.292 1.00 91.62 277 THR A C 1
ATOM 2163 O O . THR A 1 277 ? -0.919 5.201 -16.087 1.00 91.62 277 THR A O 1
ATOM 2166 N N . ILE A 1 278 ? 1.188 5.941 -16.330 1.00 90.00 278 ILE A N 1
ATOM 2167 C CA . ILE A 1 278 ? 0.867 7.369 -16.448 1.00 90.00 278 ILE A CA 1
ATOM 2168 C C . ILE A 1 278 ? 1.531 7.840 -17.740 1.00 90.00 278 ILE A C 1
ATOM 2170 O O . ILE A 1 278 ? 2.753 7.732 -17.868 1.00 90.00 278 ILE A O 1
ATOM 2174 N N . ASP A 1 279 ? 0.722 8.310 -18.690 1.00 84.62 279 ASP A N 1
ATOM 2175 C CA . ASP A 1 279 ? 1.118 8.631 -20.070 1.00 84.62 279 ASP A CA 1
ATOM 2176 C C . ASP A 1 279 ? 1.007 10.126 -20.421 1.00 84.62 279 ASP A C 1
ATOM 2178 O O . ASP A 1 279 ? 1.227 10.530 -21.565 1.00 84.62 279 ASP A O 1
ATOM 2182 N N . GLN A 1 280 ? 0.676 10.956 -19.432 1.00 70.06 280 GLN A N 1
ATOM 2183 C CA . GLN A 1 280 ? 0.405 12.385 -19.580 1.00 70.06 280 GLN A CA 1
ATOM 2184 C C . GLN A 1 280 ? 1.692 13.170 -19.871 1.00 70.06 280 GLN A C 1
ATOM 2186 O O . GLN A 1 280 ? 2.400 13.593 -18.963 1.00 70.06 280 GLN A O 1
ATOM 2191 N N . GLY A 1 281 ? 1.982 13.364 -21.158 1.00 66.31 281 GLY A N 1
ATOM 2192 C CA . GLY A 1 281 ? 3.233 13.942 -21.673 1.00 66.31 281 GLY A CA 1
ATOM 2193 C C . GLY A 1 281 ? 3.792 13.177 -22.879 1.00 66.31 281 GLY A C 1
ATOM 2194 O O . GLY A 1 281 ? 4.730 13.626 -23.533 1.00 66.31 281 GLY A O 1
ATOM 2195 N N . CYS A 1 282 ? 3.199 12.027 -23.204 1.00 73.88 282 CYS A N 1
ATOM 2196 C CA . CYS A 1 282 ? 3.517 11.241 -24.385 1.00 73.88 282 CYS A CA 1
ATOM 2197 C C . CYS A 1 282 ? 2.651 11.658 -25.575 1.00 73.88 282 CYS A C 1
ATOM 2199 O O . CYS A 1 282 ? 1.451 11.390 -25.583 1.00 73.88 282 CYS A O 1
ATOM 2201 N N . ASN A 1 283 ? 3.258 12.191 -26.639 1.00 70.69 283 ASN A N 1
ATOM 2202 C CA . ASN A 1 283 ? 2.534 12.595 -27.856 1.00 70.69 283 ASN A CA 1
ATOM 2203 C C . ASN A 1 283 ? 1.722 11.458 -28.516 1.00 70.69 283 ASN A C 1
ATOM 2205 O O . ASN A 1 283 ? 0.825 11.735 -29.301 1.00 70.69 283 ASN A O 1
ATOM 2209 N N . ASN A 1 284 ? 2.011 10.187 -28.201 1.00 69.94 284 ASN A N 1
ATOM 2210 C CA . ASN A 1 284 ? 1.355 9.010 -28.784 1.00 69.94 284 ASN A CA 1
ATOM 2211 C C . ASN A 1 284 ? 1.012 7.910 -27.750 1.00 69.94 284 ASN A C 1
ATOM 2213 O O . ASN A 1 284 ? 0.869 6.740 -28.125 1.00 69.94 284 ASN A O 1
ATOM 2217 N N . GLY A 1 285 ? 0.925 8.262 -26.459 1.00 77.31 285 GLY A N 1
ATOM 2218 C CA . GLY A 1 285 ? 0.712 7.321 -25.349 1.00 77.31 285 GLY A CA 1
ATOM 2219 C C . GLY A 1 285 ? 1.852 6.304 -25.138 1.00 77.31 285 GLY A C 1
ATOM 2220 O O . GLY A 1 285 ? 2.785 6.190 -25.939 1.00 77.31 285 GLY A O 1
ATOM 2221 N N . CYS A 1 286 ? 1.757 5.494 -24.076 1.00 77.44 286 CYS A N 1
ATOM 2222 C CA . CYS A 1 286 ? 2.827 4.558 -23.676 1.00 77.44 286 CYS A CA 1
ATOM 2223 C C . CYS A 1 286 ? 3.150 3.443 -24.664 1.00 77.44 286 CYS A C 1
ATOM 2225 O O . CYS A 1 286 ? 4.185 2.784 -24.545 1.00 77.44 286 CYS A O 1
ATOM 2227 N N . ARG A 1 287 ? 2.249 3.163 -25.609 1.00 71.25 287 ARG A N 1
ATOM 2228 C CA . ARG A 1 287 ? 2.466 2.094 -26.589 1.00 71.25 287 ARG A CA 1
ATOM 2229 C C . ARG A 1 287 ? 3.530 2.471 -27.613 1.00 71.25 287 ARG A C 1
ATOM 2231 O O . ARG A 1 287 ? 4.281 1.595 -28.034 1.00 71.25 287 ARG A O 1
ATOM 2238 N N . ASN A 1 288 ? 3.587 3.749 -27.974 1.00 72.81 288 ASN A N 1
ATOM 2239 C CA . ASN A 1 288 ? 4.420 4.244 -29.063 1.00 72.81 288 ASN A CA 1
ATOM 2240 C C . ASN A 1 288 ? 5.674 4.961 -28.553 1.00 72.81 288 ASN A C 1
ATOM 2242 O O . ASN A 1 288 ? 6.723 4.841 -29.176 1.00 72.81 288 ASN A O 1
ATOM 2246 N N . ASP A 1 289 ? 5.593 5.640 -27.405 1.00 75.88 289 ASP A N 1
ATOM 2247 C CA . ASP A 1 289 ? 6.749 6.227 -26.726 1.00 75.88 289 ASP A CA 1
ATOM 2248 C C . ASP A 1 289 ? 6.837 5.662 -25.303 1.00 75.88 289 ASP A C 1
ATOM 2250 O O . ASP A 1 289 ? 6.233 6.155 -24.354 1.00 75.88 289 ASP A O 1
ATOM 2254 N N . LYS A 1 290 ? 7.569 4.553 -25.157 1.00 75.19 290 LYS A N 1
ATOM 2255 C CA . LYS A 1 290 ? 7.729 3.872 -23.861 1.00 75.19 290 LYS A CA 1
ATOM 2256 C C . LYS A 1 290 ? 8.553 4.688 -22.863 1.00 75.19 290 LYS A C 1
ATOM 2258 O O . LYS A 1 290 ? 8.592 4.332 -21.687 1.00 75.19 290 LYS A O 1
ATOM 2263 N N . GLU A 1 291 ? 9.264 5.712 -23.324 1.00 77.19 291 GLU A N 1
ATOM 2264 C CA . GLU A 1 291 ? 10.267 6.417 -22.529 1.00 77.19 291 GLU A CA 1
ATOM 2265 C C . GLU A 1 291 ? 9.670 7.555 -21.708 1.00 77.19 291 GLU A C 1
ATOM 2267 O O . GLU A 1 291 ? 10.205 7.882 -20.654 1.00 77.19 291 GLU A O 1
ATOM 2272 N N . CYS A 1 292 ? 8.552 8.125 -22.156 1.00 81.62 292 CYS A N 1
ATOM 2273 C CA . CYS A 1 292 ? 7.818 9.158 -21.421 1.00 81.62 292 CYS A CA 1
ATOM 2274 C C . CYS A 1 292 ? 6.865 8.599 -20.356 1.00 81.62 292 CYS A C 1
ATOM 2276 O O . CYS A 1 292 ? 6.380 9.368 -19.530 1.00 81.62 292 CYS A O 1
ATOM 2278 N N . CYS A 1 293 ? 6.633 7.284 -20.322 1.00 90.69 293 CYS A N 1
ATOM 2279 C CA . CYS A 1 293 ? 5.671 6.682 -19.408 1.00 90.69 293 CYS A CA 1
ATOM 2280 C C . CYS A 1 293 ? 6.256 6.188 -18.098 1.00 90.69 293 CYS A C 1
ATOM 2282 O O . CYS A 1 293 ? 7.261 5.477 -18.066 1.00 90.69 293 CYS A O 1
ATOM 2284 N N . PHE A 1 294 ? 5.514 6.441 -17.028 1.00 94.44 294 PHE A N 1
ATOM 2285 C CA . PHE A 1 294 ? 5.685 5.724 -15.773 1.00 94.44 294 PHE A CA 1
ATOM 2286 C C . PHE A 1 294 ? 4.929 4.399 -15.855 1.00 94.44 294 PHE A C 1
ATOM 2288 O O . PHE A 1 294 ? 3.807 4.358 -16.358 1.00 94.44 294 PHE A O 1
ATOM 2295 N N . TYR A 1 295 ? 5.524 3.309 -15.375 1.00 95.06 295 TYR A N 1
ATOM 2296 C CA . TYR A 1 295 ? 4.925 1.978 -15.460 1.00 95.06 295 TYR A CA 1
ATOM 2297 C C . TYR A 1 295 ? 5.425 1.056 -14.356 1.00 95.06 295 TYR A C 1
ATOM 2299 O O . TYR A 1 295 ? 6.555 1.179 -13.886 1.00 95.06 295 TYR A O 1
ATOM 2307 N N . THR A 1 296 ? 4.592 0.093 -13.976 1.00 96.88 296 THR A N 1
ATOM 2308 C CA . THR A 1 296 ? 4.905 -0.834 -12.887 1.00 96.88 296 THR A CA 1
ATOM 2309 C C . THR A 1 296 ? 5.624 -2.093 -13.366 1.00 96.88 296 THR A C 1
ATOM 2311 O O . THR A 1 296 ? 5.381 -2.599 -14.468 1.00 96.88 296 THR A O 1
ATOM 2314 N N . PHE A 1 297 ? 6.470 -2.636 -12.496 1.00 97.81 297 PHE A N 1
ATOM 2315 C CA . PHE A 1 297 ? 7.050 -3.971 -12.591 1.00 97.81 297 PHE A CA 1
ATOM 2316 C C . PHE A 1 297 ? 6.922 -4.698 -11.250 1.00 97.81 297 PHE A C 1
ATOM 2318 O O . PHE A 1 297 ? 6.927 -4.064 -10.196 1.00 97.81 297 PHE A O 1
ATOM 2325 N N . VAL A 1 298 ? 6.839 -6.026 -11.290 1.00 98.25 298 VAL A N 1
ATOM 2326 C CA . VAL A 1 298 ? 6.817 -6.894 -10.111 1.00 98.25 298 VAL A CA 1
ATOM 2327 C C . VAL A 1 298 ? 7.748 -8.073 -10.333 1.00 98.25 298 VAL A C 1
ATOM 2329 O O . VAL A 1 298 ? 7.665 -8.768 -11.351 1.00 98.25 298 VAL A O 1
ATOM 2332 N N . PHE A 1 299 ? 8.595 -8.325 -9.345 1.00 98.44 299 PHE A N 1
ATOM 2333 C CA . PHE A 1 299 ? 9.461 -9.491 -9.291 1.00 98.44 299 PHE A CA 1
ATOM 2334 C C . PHE A 1 299 ? 9.227 -10.268 -8.004 1.00 98.44 299 PHE A C 1
ATOM 2336 O O . PHE A 1 299 ? 8.925 -9.700 -6.954 1.00 98.44 299 PHE A O 1
ATOM 2343 N N . LYS A 1 300 ? 9.437 -11.576 -8.085 1.00 97.88 300 LYS A N 1
ATOM 2344 C CA . LYS A 1 300 ? 9.656 -12.420 -6.914 1.00 97.88 300 LYS A CA 1
ATOM 2345 C C . LYS A 1 300 ? 11.026 -12.139 -6.297 1.00 97.88 300 LYS A C 1
ATOM 2347 O O . LYS A 1 300 ? 11.959 -11.699 -6.972 1.00 97.88 300 LYS A O 1
ATOM 2352 N N . TYR A 1 301 ? 11.179 -12.467 -5.018 1.00 96.81 301 TYR A N 1
ATOM 2353 C CA . TYR A 1 301 ? 12.464 -12.394 -4.313 1.00 96.81 301 TYR A CA 1
ATOM 2354 C C . TYR A 1 301 ? 13.506 -13.421 -4.789 1.00 96.81 301 TYR A C 1
ATOM 2356 O O . TYR A 1 301 ? 14.666 -13.328 -4.382 1.00 96.81 301 TYR A O 1
ATOM 2364 N N . ASP A 1 302 ? 13.118 -14.371 -5.645 1.00 96.38 302 ASP A N 1
ATOM 2365 C CA . ASP A 1 302 ? 14.030 -15.249 -6.391 1.00 96.38 302 ASP A CA 1
ATOM 2366 C C . ASP A 1 302 ? 14.569 -14.598 -7.686 1.00 96.38 302 ASP A C 1
ATOM 2368 O O . ASP A 1 302 ? 15.383 -15.190 -8.394 1.00 96.38 302 ASP A O 1
ATOM 2372 N N . GLY A 1 303 ? 14.106 -13.385 -8.005 1.00 96.12 303 GLY A N 1
ATOM 2373 C CA . GLY A 1 303 ? 14.543 -12.588 -9.144 1.00 96.12 303 GLY A CA 1
ATOM 2374 C C . GLY A 1 303 ? 13.712 -12.736 -10.404 1.00 96.12 303 GLY A C 1
ATOM 2375 O O . GLY A 1 303 ? 14.011 -12.030 -11.365 1.00 96.12 303 GLY A O 1
ATOM 2376 N N . ARG A 1 304 ? 12.675 -13.584 -10.428 1.00 97.88 304 ARG A N 1
ATOM 2377 C CA . ARG A 1 304 ? 11.815 -13.775 -11.607 1.00 97.88 304 ARG A CA 1
ATOM 2378 C C . ARG A 1 304 ? 10.784 -12.663 -11.765 1.00 97.88 304 ARG A C 1
ATOM 2380 O O . ARG A 1 304 ? 10.069 -12.326 -10.821 1.00 97.88 304 ARG A O 1
ATOM 2387 N N . LEU A 1 305 ? 10.660 -12.144 -12.984 1.00 98.12 305 LEU A N 1
ATOM 2388 C CA . LEU A 1 305 ? 9.636 -11.175 -13.361 1.00 98.12 305 LEU A CA 1
ATOM 2389 C C . LEU A 1 305 ? 8.265 -11.854 -13.445 1.00 98.12 305 LEU A C 1
ATOM 2391 O O . LEU A 1 305 ? 8.087 -12.798 -14.217 1.00 98.12 305 LEU A O 1
ATOM 2395 N N . VAL A 1 306 ? 7.288 -11.346 -12.695 1.00 98.06 306 VAL A N 1
ATOM 2396 C CA . VAL A 1 306 ? 5.902 -11.858 -12.702 1.00 98.06 306 VAL A CA 1
ATOM 2397 C C . VAL A 1 306 ? 4.904 -10.869 -13.296 1.00 98.06 306 VAL A C 1
ATOM 2399 O O . VAL A 1 306 ? 3.840 -11.276 -13.745 1.00 98.06 306 VAL A O 1
ATOM 2402 N N . SER A 1 307 ? 5.247 -9.580 -13.347 1.00 97.62 307 SER A N 1
ATOM 2403 C CA . SER A 1 307 ? 4.425 -8.561 -13.999 1.00 97.62 307 SER A CA 1
ATOM 2404 C C . SER A 1 307 ? 5.281 -7.401 -14.493 1.00 97.62 307 SER A C 1
ATOM 2406 O O . SER A 1 307 ? 6.222 -6.983 -13.823 1.00 97.62 307 SER A O 1
ATOM 2408 N N . HIS A 1 308 ? 4.975 -6.881 -15.679 1.00 95.81 308 HIS A N 1
ATOM 2409 C CA . HIS A 1 308 ? 5.650 -5.719 -16.252 1.00 95.81 308 HIS A CA 1
ATOM 2410 C C . HIS A 1 308 ? 4.776 -5.092 -17.328 1.00 95.81 308 HIS A C 1
ATOM 2412 O O . HIS A 1 308 ? 4.613 -5.661 -18.409 1.00 95.81 308 HIS A O 1
ATOM 2418 N N . ALA A 1 309 ? 4.314 -3.868 -17.085 1.00 93.25 309 ALA A N 1
ATOM 2419 C CA . ALA A 1 309 ? 3.361 -3.195 -17.963 1.00 93.25 309 ALA A CA 1
ATOM 2420 C C . ALA A 1 309 ? 3.848 -3.061 -19.421 1.00 93.25 309 ALA A C 1
ATOM 2422 O O . ALA A 1 309 ? 3.070 -3.239 -20.344 1.00 93.25 309 ALA A O 1
ATOM 2423 N N . LEU A 1 310 ? 5.137 -2.793 -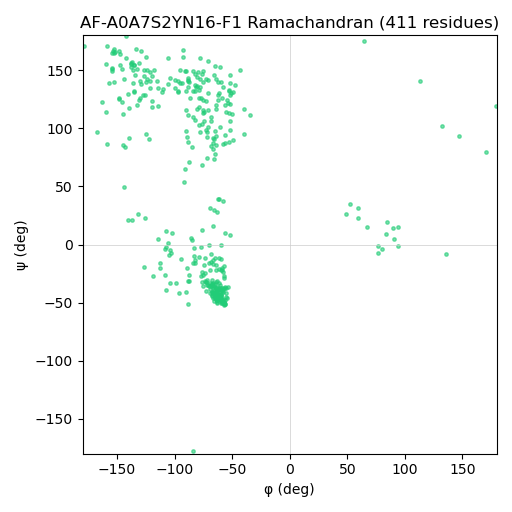19.678 1.00 89.12 310 LEU A N 1
ATOM 2424 C CA . LEU A 1 310 ? 5.632 -2.568 -21.055 1.00 89.12 310 LEU A CA 1
ATOM 2425 C C . LEU A 1 310 ? 6.484 -3.690 -21.688 1.00 89.12 310 LEU A C 1
ATOM 2427 O O . LEU A 1 310 ? 6.924 -3.533 -22.836 1.00 89.12 310 LEU A O 1
ATOM 2431 N N . GLN A 1 311 ? 6.769 -4.783 -20.968 1.00 88.88 311 GLN A N 1
ATOM 2432 C CA . GLN A 1 311 ? 7.784 -5.777 -21.363 1.00 88.88 311 GLN A CA 1
ATOM 2433 C C . GLN A 1 311 ? 7.392 -7.224 -20.997 1.00 88.88 311 GLN A C 1
ATOM 2435 O O . GLN A 1 311 ? 8.191 -7.985 -20.451 1.00 88.88 311 GLN A O 1
ATOM 2440 N N . HIS A 1 312 ? 6.171 -7.637 -21.346 1.00 90.94 312 HIS A N 1
ATOM 2441 C CA . HIS A 1 312 ? 5.643 -8.976 -21.035 1.00 90.94 312 HIS A CA 1
ATOM 2442 C C . HIS A 1 312 ? 6.461 -10.147 -21.609 1.00 90.94 312 HIS A C 1
ATOM 2444 O O . HIS A 1 312 ? 6.420 -11.254 -21.081 1.00 90.94 312 HIS A O 1
ATOM 2450 N N . LYS A 1 313 ? 7.266 -9.913 -22.656 1.00 91.31 313 LYS A N 1
ATOM 2451 C CA . LYS A 1 313 ? 8.171 -10.923 -23.235 1.00 91.31 313 LYS A CA 1
ATOM 2452 C C . LYS A 1 313 ? 9.221 -11.473 -22.254 1.00 91.31 313 LYS A C 1
ATOM 2454 O O . LYS A 1 313 ? 9.875 -12.458 -22.579 1.00 91.31 313 LYS A O 1
ATOM 2459 N N . TYR A 1 314 ? 9.396 -10.847 -21.087 1.00 93.81 314 TYR A N 1
ATOM 2460 C CA . TYR A 1 314 ? 10.322 -11.294 -20.042 1.00 93.81 314 TYR A CA 1
ATOM 2461 C C . TYR A 1 314 ? 9.644 -12.007 -18.868 1.00 93.81 314 TYR A C 1
ATOM 2463 O O . TYR A 1 314 ? 10.301 -12.250 -17.862 1.00 93.81 314 TYR A O 1
ATOM 2471 N N . PHE A 1 315 ? 8.356 -12.354 -18.942 1.00 96.56 315 PHE A N 1
ATOM 2472 C CA . PHE A 1 315 ? 7.724 -13.100 -17.848 1.00 96.56 315 PHE A CA 1
ATOM 2473 C C . PHE A 1 315 ? 8.442 -14.420 -17.565 1.00 96.56 315 PHE A C 1
ATOM 2475 O O . PHE A 1 315 ? 8.832 -15.154 -18.473 1.00 96.56 315 PHE A O 1
ATOM 2482 N N . GLY A 1 316 ? 8.652 -14.688 -16.276 1.00 97.06 316 GLY A N 1
ATOM 2483 C CA . GLY A 1 316 ? 9.409 -15.831 -15.776 1.00 97.06 316 GLY A CA 1
ATOM 2484 C C . GLY A 1 316 ? 10.930 -15.702 -15.893 1.00 97.06 316 GLY A C 1
ATOM 2485 O O . GLY A 1 316 ? 11.624 -16.562 -15.351 1.00 97.06 316 GLY A O 1
ATOM 2486 N N . LYS A 1 317 ? 11.449 -14.655 -16.553 1.00 97.31 317 LYS A N 1
ATOM 2487 C CA . LYS A 1 317 ? 12.888 -14.386 -16.662 1.00 97.31 317 LYS A CA 1
ATOM 2488 C C . LYS A 1 317 ? 13.422 -13.676 -15.432 1.00 97.31 317 LYS A C 1
ATOM 2490 O O . LYS A 1 317 ? 12.717 -12.867 -14.827 1.00 97.31 317 LYS A O 1
ATOM 2495 N N . THR A 1 318 ? 14.666 -13.965 -15.073 1.00 97.31 318 THR A N 1
ATOM 2496 C CA . THR A 1 318 ? 15.356 -13.235 -14.009 1.00 97.31 318 THR A CA 1
ATOM 2497 C C . THR A 1 318 ? 15.869 -11.883 -14.496 1.00 97.31 318 THR A C 1
ATOM 2499 O O . THR A 1 318 ? 16.068 -11.682 -15.697 1.00 97.31 318 THR A O 1
ATOM 2502 N N . LEU A 1 319 ? 16.149 -10.952 -13.575 1.00 94.62 319 LEU A N 1
ATOM 2503 C CA . LEU A 1 319 ? 16.877 -9.726 -13.932 1.00 94.62 319 LEU A CA 1
ATOM 2504 C C . LEU A 1 319 ? 18.221 -10.035 -14.603 1.00 94.62 319 LEU A C 1
ATOM 2506 O O . LEU A 1 319 ? 18.568 -9.358 -15.561 1.00 94.62 319 LEU A O 1
ATOM 2510 N N . ALA A 1 320 ? 18.933 -11.080 -14.177 1.00 95.06 320 ALA A N 1
ATOM 2511 C CA . ALA A 1 320 ? 20.177 -11.515 -14.810 1.00 95.06 320 ALA A CA 1
ATOM 2512 C C . ALA A 1 320 ? 19.981 -11.898 -16.289 1.00 95.06 320 ALA A C 1
ATOM 2514 O O . ALA A 1 320 ? 20.667 -11.368 -17.163 1.00 95.06 320 ALA A O 1
ATOM 2515 N N . GLU A 1 321 ? 18.973 -12.722 -16.598 1.00 95.44 321 GLU A N 1
ATOM 2516 C CA . GLU A 1 321 ? 18.624 -13.068 -17.983 1.00 95.44 321 GLU A CA 1
ATOM 2517 C C . GLU A 1 321 ? 18.197 -11.835 -18.799 1.00 95.44 321 GLU A C 1
ATOM 2519 O O . GLU A 1 321 ? 18.552 -11.706 -19.974 1.00 95.44 321 GLU A O 1
ATOM 2524 N N . MET A 1 322 ? 17.448 -10.910 -18.185 1.00 93.25 322 MET A N 1
ATOM 2525 C CA . MET A 1 322 ? 17.049 -9.654 -18.822 1.00 93.25 322 MET A CA 1
ATOM 2526 C C . MET A 1 322 ? 18.259 -8.766 -19.113 1.00 93.25 322 MET A C 1
ATOM 2528 O O . MET A 1 322 ? 18.356 -8.246 -20.218 1.00 93.25 322 MET A O 1
ATOM 2532 N N . VAL A 1 323 ? 19.192 -8.605 -18.171 1.00 89.56 323 VAL A N 1
ATOM 2533 C CA . VAL A 1 323 ? 20.391 -7.770 -18.333 1.00 89.56 323 VAL A CA 1
ATOM 2534 C C . VAL A 1 323 ? 21.288 -8.296 -19.451 1.00 89.56 323 VAL A C 1
ATOM 2536 O O . VAL A 1 323 ? 21.710 -7.520 -20.313 1.00 89.56 323 VAL A O 1
ATOM 2539 N N . VAL A 1 324 ? 21.496 -9.610 -19.516 1.00 90.25 324 VAL A N 1
ATOM 2540 C CA . VAL A 1 324 ? 22.246 -10.241 -20.611 1.00 90.25 324 VAL A CA 1
ATOM 2541 C C . VAL A 1 324 ? 21.527 -10.036 -21.952 1.00 90.25 324 VAL A C 1
ATOM 2543 O O . VAL A 1 324 ? 22.140 -9.607 -22.930 1.00 90.25 324 VAL A O 1
ATOM 2546 N N . GLY A 1 325 ? 20.214 -10.287 -22.004 1.00 84.56 325 GLY A N 1
ATOM 2547 C CA . GLY A 1 325 ? 19.435 -10.242 -23.246 1.00 84.56 325 GLY A CA 1
ATOM 2548 C C . GLY A 1 325 ? 19.071 -8.841 -23.760 1.00 84.56 325 GLY A C 1
ATOM 2549 O O . GLY A 1 325 ? 18.863 -8.673 -24.961 1.00 84.56 325 GLY A O 1
ATOM 2550 N N . LEU A 1 326 ? 18.969 -7.838 -22.882 1.00 81.56 326 LEU A N 1
ATOM 2551 C CA . LEU A 1 326 ? 18.584 -6.458 -23.217 1.00 81.56 326 LEU A CA 1
ATOM 2552 C C . LEU A 1 326 ? 19.741 -5.473 -23.162 1.00 81.56 326 LEU A C 1
ATOM 2554 O O . LEU A 1 326 ? 19.779 -4.540 -23.963 1.00 81.56 326 LEU A O 1
ATOM 2558 N N . LEU A 1 327 ? 20.634 -5.623 -22.182 1.00 74.81 327 LEU A N 1
ATOM 2559 C CA . LEU A 1 327 ? 21.563 -4.561 -21.807 1.00 74.81 327 LEU A CA 1
ATOM 2560 C C . LEU A 1 327 ? 22.997 -4.820 -22.285 1.00 74.81 327 LEU A C 1
ATOM 2562 O O . LEU A 1 327 ? 23.864 -4.004 -21.986 1.00 74.81 327 LEU A O 1
ATOM 2566 N N . LYS A 1 328 ? 23.271 -5.930 -22.997 1.00 81.94 328 LYS A N 1
ATOM 2567 C CA . LYS A 1 328 ? 24.646 -6.430 -23.242 1.00 81.94 328 LYS A CA 1
ATOM 2568 C C . LYS A 1 328 ? 25.478 -6.487 -21.952 1.00 81.94 328 LYS A C 1
ATOM 2570 O O . LYS A 1 328 ? 26.694 -6.323 -22.001 1.00 81.94 328 LYS A O 1
ATOM 2575 N N . GLY A 1 329 ? 24.806 -6.626 -20.813 1.00 84.19 329 GLY A N 1
ATOM 2576 C CA . GLY A 1 329 ? 25.464 -6.702 -19.526 1.00 84.19 329 GLY A CA 1
ATOM 2577 C C . GLY A 1 329 ? 25.922 -8.120 -19.233 1.00 84.19 329 GLY A C 1
ATOM 2578 O O . GLY A 1 329 ? 25.748 -9.042 -20.036 1.00 84.19 329 GLY A O 1
ATOM 2579 N N . THR A 1 330 ? 26.486 -8.293 -18.052 1.00 89.94 330 THR A N 1
ATOM 2580 C CA . THR A 1 330 ? 26.833 -9.600 -17.504 1.00 89.94 330 THR A CA 1
ATOM 2581 C C . THR A 1 330 ? 25.695 -10.150 -16.647 1.00 89.94 330 THR A C 1
ATOM 2583 O O . THR A 1 330 ? 24.810 -9.421 -16.195 1.00 89.94 330 THR A O 1
ATOM 2586 N N . GLU A 1 331 ? 25.718 -11.459 -16.407 1.00 92.44 331 GLU A N 1
ATOM 2587 C CA . GLU A 1 331 ? 24.808 -12.095 -15.451 1.00 92.44 331 GLU A CA 1
ATOM 2588 C C . GLU A 1 331 ? 24.970 -11.490 -14.044 1.00 92.44 331 GLU A C 1
ATOM 2590 O O . GLU A 1 331 ? 23.974 -11.218 -13.374 1.00 92.44 331 GLU A O 1
ATOM 2595 N N . GLU A 1 332 ? 26.214 -11.192 -13.642 1.00 94.19 332 GLU A N 1
ATOM 2596 C CA . GLU A 1 332 ? 26.533 -10.567 -12.353 1.00 94.19 332 GLU A CA 1
ATOM 2597 C C . GLU A 1 332 ? 25.891 -9.186 -12.213 1.00 94.19 332 GLU A C 1
ATOM 2599 O O . GLU A 1 332 ? 25.241 -8.925 -11.209 1.00 94.19 332 GLU A O 1
ATOM 2604 N N . GLU A 1 333 ? 25.962 -8.335 -13.242 1.00 92.44 333 GLU A N 1
ATOM 2605 C CA . GLU A 1 333 ? 25.329 -7.008 -13.215 1.00 92.44 333 GLU A CA 1
ATOM 2606 C C . GLU A 1 333 ? 23.809 -7.093 -12.995 1.00 92.44 333 GLU A C 1
ATOM 2608 O O . GLU A 1 333 ? 23.225 -6.270 -12.288 1.00 92.44 333 GLU A O 1
ATOM 2613 N N . GLY A 1 334 ? 23.144 -8.097 -13.576 1.00 94.56 334 GLY A N 1
ATOM 2614 C CA . GLY A 1 334 ? 21.716 -8.302 -13.342 1.00 94.56 334 GLY A CA 1
ATOM 2615 C C . GLY A 1 334 ? 21.400 -8.919 -11.979 1.00 94.56 334 GLY A C 1
ATOM 2616 O O . GLY A 1 334 ? 20.374 -8.574 -11.385 1.00 94.56 334 GLY A O 1
ATOM 2617 N N . MET A 1 335 ? 22.276 -9.775 -11.442 1.00 96.38 335 MET A N 1
ATOM 2618 C CA . MET A 1 335 ? 22.169 -10.251 -10.059 1.00 96.38 335 MET A CA 1
ATOM 2619 C C . MET A 1 335 ? 22.382 -9.117 -9.052 1.00 96.38 335 MET A C 1
ATOM 2621 O O . MET A 1 335 ? 21.621 -9.014 -8.091 1.00 96.38 335 MET A O 1
ATOM 2625 N N . ASP A 1 336 ? 23.350 -8.234 -9.284 1.00 96.44 336 ASP A N 1
ATOM 2626 C CA . ASP A 1 336 ? 23.599 -7.056 -8.455 1.00 96.44 336 ASP A CA 1
ATOM 2627 C C . ASP A 1 336 ? 22.411 -6.101 -8.459 1.00 96.44 336 ASP A C 1
ATOM 2629 O O . ASP A 1 336 ? 21.981 -5.657 -7.393 1.00 96.44 336 ASP A O 1
ATOM 2633 N N . LEU A 1 337 ? 21.806 -5.855 -9.625 1.00 96.12 337 LEU A N 1
ATOM 2634 C CA . LEU A 1 337 ? 20.586 -5.056 -9.711 1.00 96.12 337 LEU A CA 1
ATOM 2635 C C . LEU A 1 337 ? 19.430 -5.686 -8.919 1.00 96.12 337 LEU A C 1
ATOM 2637 O O . LEU A 1 337 ? 18.702 -4.987 -8.213 1.00 96.12 337 LEU A O 1
ATOM 2641 N N . HIS A 1 338 ? 19.274 -7.010 -8.982 1.00 97.31 338 HIS A N 1
ATOM 2642 C CA . HIS A 1 338 ? 18.268 -7.712 -8.189 1.00 97.31 338 HIS A CA 1
ATOM 2643 C C . HIS A 1 338 ? 18.533 -7.612 -6.680 1.00 97.31 338 HIS A C 1
ATOM 2645 O O . HIS A 1 338 ? 17.615 -7.311 -5.914 1.00 97.31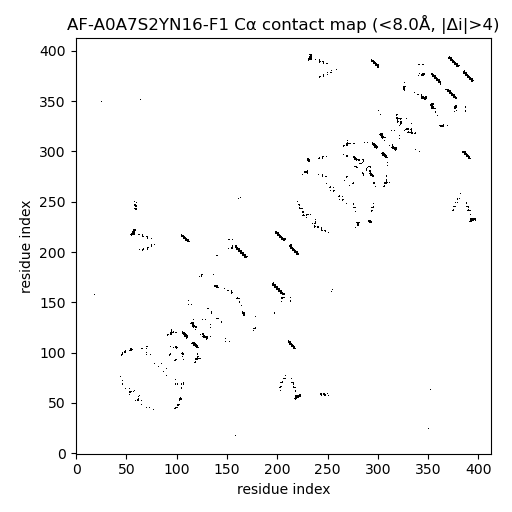 338 HIS A O 1
ATOM 2651 N N . ARG A 1 339 ? 19.783 -7.821 -6.241 1.00 96.94 339 ARG A N 1
ATOM 2652 C CA . ARG A 1 339 ? 20.188 -7.657 -4.835 1.00 96.94 339 ARG A CA 1
ATOM 2653 C C . ARG A 1 339 ? 19.945 -6.231 -4.361 1.00 96.94 339 ARG A C 1
ATOM 2655 O O . ARG A 1 339 ? 19.500 -6.052 -3.235 1.00 96.94 339 ARG A O 1
ATOM 2662 N N . LEU A 1 340 ? 20.207 -5.239 -5.209 1.00 96.25 340 LEU A N 1
ATOM 2663 C CA . LEU A 1 340 ? 19.952 -3.835 -4.917 1.00 96.25 340 LEU A CA 1
ATOM 2664 C C . LEU A 1 340 ? 18.453 -3.571 -4.718 1.00 96.25 340 LEU A C 1
ATOM 2666 O O . LEU A 1 340 ? 18.086 -2.987 -3.709 1.00 96.25 340 LEU A O 1
ATOM 2670 N N . PHE A 1 341 ? 17.578 -4.063 -5.600 1.00 96.88 341 PHE A N 1
ATOM 2671 C CA . PHE A 1 341 ? 16.126 -3.910 -5.430 1.00 96.88 341 PHE A CA 1
ATOM 2672 C C . PHE A 1 341 ? 15.583 -4.620 -4.194 1.00 96.88 341 PHE A C 1
ATOM 2674 O O . PHE A 1 341 ? 14.797 -4.022 -3.467 1.00 96.88 341 PHE A O 1
ATOM 2681 N N . LYS A 1 342 ? 16.014 -5.859 -3.927 1.00 95.69 342 LYS A N 1
ATOM 2682 C CA . LYS A 1 342 ? 15.634 -6.575 -2.699 1.00 95.69 342 LYS A CA 1
ATOM 2683 C C . LYS A 1 342 ? 16.080 -5.822 -1.467 1.00 95.69 342 LYS A C 1
ATOM 2685 O O . LYS A 1 342 ? 15.279 -5.584 -0.580 1.00 95.69 342 LYS A O 1
ATOM 2690 N N . ARG A 1 343 ? 17.339 -5.390 -1.460 1.00 93.88 343 ARG A N 1
ATOM 2691 C CA . ARG A 1 343 ? 17.890 -4.585 -0.386 1.00 93.88 343 ARG A CA 1
ATOM 2692 C C . ARG A 1 343 ? 17.073 -3.317 -0.188 1.00 93.88 343 ARG A C 1
ATOM 2694 O O . ARG A 1 343 ? 16.650 -3.095 0.919 1.00 93.88 343 ARG A O 1
ATOM 2701 N N . THR A 1 344 ? 16.755 -2.540 -1.219 1.00 93.19 344 THR A N 1
ATOM 2702 C CA . THR A 1 344 ? 15.893 -1.349 -1.075 1.00 93.19 344 THR A CA 1
ATOM 2703 C C . THR A 1 344 ? 14.468 -1.689 -0.618 1.00 93.19 344 THR A C 1
ATOM 2705 O O . THR A 1 344 ? 13.830 -0.899 0.072 1.00 93.19 344 THR A O 1
ATOM 2708 N N . ALA A 1 345 ? 13.948 -2.857 -0.999 1.00 93.31 345 ALA A N 1
ATOM 2709 C CA . ALA A 1 345 ? 12.648 -3.341 -0.551 1.00 93.31 345 ALA A CA 1
ATOM 2710 C C . ALA A 1 345 ? 12.6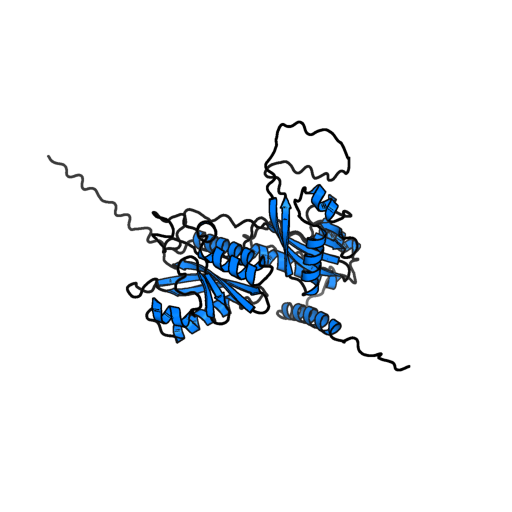70 -3.865 0.899 1.00 93.31 345 ALA A C 1
ATOM 2712 O O . ALA A 1 345 ? 11.632 -3.835 1.548 1.00 93.31 345 ALA A O 1
ATOM 2713 N N . ASP A 1 346 ? 13.815 -4.324 1.412 1.00 89.88 346 ASP A N 1
ATOM 2714 C CA . ASP A 1 346 ? 13.999 -4.856 2.771 1.00 89.88 346 ASP A CA 1
ATOM 2715 C C . ASP A 1 346 ? 14.526 -3.792 3.756 1.00 89.88 346 ASP A C 1
ATOM 2717 O O . ASP A 1 346 ? 14.074 -3.706 4.898 1.00 89.88 346 ASP A O 1
ATOM 2721 N N . GLU A 1 347 ? 15.482 -2.974 3.313 1.00 76.50 347 GLU A N 1
ATOM 2722 C CA . GLU A 1 347 ? 16.158 -1.915 4.055 1.00 76.50 347 GLU A CA 1
ATOM 2723 C C . GLU A 1 347 ? 15.255 -0.693 4.148 1.00 76.50 347 GLU A C 1
ATOM 2725 O O . GLU A 1 347 ? 15.225 0.193 3.297 1.00 76.50 347 GLU A O 1
ATOM 2730 N N . HIS A 1 348 ? 14.569 -0.614 5.273 1.00 55.53 348 HIS A N 1
ATOM 2731 C CA . HIS A 1 348 ? 14.318 0.664 5.899 1.00 55.53 348 HIS A CA 1
ATOM 2732 C C . HIS A 1 348 ? 14.481 0.429 7.393 1.00 55.53 348 HIS A C 1
ATOM 2734 O O . HIS A 1 348 ? 13.725 -0.353 7.972 1.00 55.53 348 HIS A O 1
ATOM 2740 N N . GLU A 1 349 ? 15.454 1.099 8.010 1.00 45.88 349 GLU A N 1
ATOM 2741 C CA . GLU A 1 349 ? 15.877 1.033 9.425 1.00 45.88 349 GLU A CA 1
ATOM 2742 C C . GLU A 1 349 ? 14.746 1.218 10.471 1.00 45.88 349 GLU A C 1
ATOM 2744 O O . GLU A 1 349 ? 15.003 1.387 11.655 1.00 45.88 349 GLU A O 1
ATOM 2749 N N . LYS A 1 350 ? 13.474 1.253 10.056 1.00 51.34 350 LYS A N 1
ATOM 2750 C CA . LYS A 1 350 ? 12.300 1.624 10.856 1.00 51.34 350 LYS A CA 1
ATOM 2751 C C . LYS A 1 350 ? 11.061 0.757 10.566 1.00 51.34 350 LYS A C 1
ATOM 2753 O O . LYS A 1 350 ? 9.943 1.190 10.822 1.00 51.34 350 LYS A O 1
ATOM 2758 N N . GLY A 1 351 ? 11.237 -0.444 10.001 1.00 55.75 351 GLY A N 1
ATOM 2759 C CA . GLY A 1 351 ? 10.170 -1.456 9.899 1.00 55.75 351 GLY A CA 1
ATOM 2760 C C . GLY A 1 351 ? 9.214 -1.332 8.703 1.00 55.75 351 GLY A C 1
ATOM 2761 O O . GLY A 1 351 ? 8.109 -1.882 8.744 1.00 55.75 351 GLY A O 1
ATOM 2762 N N . ILE A 1 352 ? 9.605 -0.615 7.640 1.00 60.75 352 ILE A N 1
ATOM 2763 C CA . ILE A 1 352 ? 8.737 -0.351 6.480 1.00 60.75 352 ILE A CA 1
ATOM 2764 C C . ILE A 1 352 ? 9.539 -0.451 5.175 1.00 60.75 352 ILE A C 1
ATOM 2766 O O . ILE A 1 352 ? 10.109 0.527 4.716 1.00 60.75 352 ILE A O 1
ATOM 2770 N N . GLY A 1 353 ? 9.574 -1.640 4.573 1.00 69.25 353 GLY A N 1
ATOM 2771 C CA . GLY A 1 353 ? 10.372 -1.962 3.385 1.00 69.25 353 GLY A CA 1
ATOM 2772 C C . GLY A 1 353 ? 9.966 -1.241 2.087 1.00 69.25 353 GLY A C 1
ATOM 2773 O O . GLY A 1 353 ? 9.146 -1.741 1.304 1.00 69.25 353 GLY A O 1
ATOM 2774 N N . ASN A 1 354 ? 10.503 -0.040 1.864 1.00 87.44 354 ASN A N 1
ATOM 2775 C CA . ASN A 1 354 ? 10.403 0.705 0.609 1.00 87.44 354 ASN A CA 1
ATOM 2776 C C . ASN A 1 354 ? 11.502 1.770 0.478 1.00 87.44 354 ASN A C 1
ATOM 2778 O O . ASN A 1 354 ? 11.979 2.301 1.477 1.00 87.44 354 ASN A O 1
ATOM 2782 N N . GLY A 1 355 ? 11.843 2.146 -0.755 1.00 91.81 355 GLY A N 1
ATOM 2783 C CA . GLY A 1 355 ? 12.826 3.200 -0.994 1.00 91.81 355 GLY A CA 1
ATOM 2784 C C . GLY A 1 355 ? 13.072 3.511 -2.465 1.00 91.81 355 GLY A C 1
ATOM 2785 O O . GLY A 1 355 ? 12.603 2.806 -3.362 1.00 91.81 355 GLY A O 1
ATOM 2786 N N . PHE A 1 356 ? 13.810 4.597 -2.706 1.00 94.56 356 PHE A N 1
ATOM 2787 C CA . PHE A 1 356 ? 14.314 4.942 -4.032 1.00 94.56 356 PHE A CA 1
ATOM 2788 C C . PHE A 1 356 ? 15.668 4.282 -4.284 1.00 94.56 356 PHE A C 1
ATOM 2790 O O . PHE A 1 356 ? 16.524 4.227 -3.406 1.00 94.56 356 PHE A O 1
ATOM 2797 N N . VAL A 1 357 ? 15.866 3.820 -5.511 1.00 95.62 357 VAL A N 1
ATOM 2798 C CA . VAL A 1 357 ? 17.077 3.147 -5.969 1.00 95.62 357 VAL A CA 1
ATOM 2799 C C . VAL A 1 357 ? 17.493 3.693 -7.325 1.00 95.62 357 VAL A C 1
ATOM 2801 O O . VAL A 1 357 ? 16.686 3.773 -8.251 1.00 95.62 357 VAL A O 1
ATOM 2804 N N . GLN A 1 358 ? 18.775 4.027 -7.447 1.00 96.50 358 GLN A N 1
ATOM 2805 C CA . GLN A 1 358 ? 19.393 4.459 -8.693 1.00 96.50 358 GLN A CA 1
ATOM 2806 C C . GLN A 1 358 ? 20.147 3.297 -9.350 1.00 96.50 358 GLN A C 1
ATOM 2808 O O . GLN A 1 358 ? 20.889 2.579 -8.686 1.00 96.50 358 GLN A O 1
ATOM 2813 N N . TYR A 1 359 ? 19.982 3.113 -10.660 1.00 95.25 359 TYR A N 1
ATOM 2814 C CA . TYR A 1 359 ? 20.628 2.034 -11.413 1.00 95.25 359 TYR A CA 1
ATOM 2815 C C . TYR A 1 359 ? 20.837 2.404 -12.884 1.00 95.25 359 TYR A C 1
ATOM 2817 O O . TYR A 1 359 ? 20.252 3.360 -13.395 1.00 95.25 359 TYR A O 1
ATOM 2825 N N . ARG A 1 360 ? 21.687 1.649 -13.589 1.00 92.50 360 ARG A N 1
ATOM 2826 C CA . ARG A 1 360 ? 21.892 1.799 -15.038 1.00 92.50 360 ARG A CA 1
ATOM 2827 C C . ARG A 1 360 ? 20.893 0.943 -15.812 1.00 92.50 360 ARG A C 1
ATOM 2829 O O . ARG A 1 360 ? 20.603 -0.185 -15.427 1.00 92.50 360 ARG A O 1
ATOM 2836 N N . TRP A 1 361 ? 20.386 1.473 -16.919 1.00 91.38 361 TRP A N 1
ATOM 2837 C CA . TRP A 1 361 ? 19.408 0.805 -17.776 1.00 91.38 361 TRP A CA 1
ATOM 2838 C C . TRP A 1 361 ? 19.592 1.192 -19.248 1.00 91.38 361 TRP A C 1
ATOM 2840 O O . TRP A 1 361 ? 20.248 2.181 -19.554 1.00 91.38 361 TRP A O 1
ATOM 2850 N N . ARG A 1 362 ? 19.000 0.420 -20.161 1.00 86.50 362 ARG A N 1
ATOM 2851 C CA . ARG A 1 362 ? 18.805 0.744 -21.588 1.00 86.50 362 ARG A CA 1
ATOM 2852 C C . ARG A 1 362 ? 17.590 -0.029 -22.108 1.00 86.50 362 ARG A C 1
ATOM 2854 O O . ARG A 1 362 ? 17.297 -1.095 -21.568 1.00 86.50 362 ARG A O 1
ATOM 2861 N N . ASN A 1 363 ? 16.857 0.471 -23.106 1.00 81.56 363 ASN A N 1
ATOM 2862 C CA . ASN A 1 363 ? 15.678 -0.251 -23.611 1.00 81.56 363 ASN A CA 1
ATOM 2863 C C . ASN A 1 363 ? 16.026 -1.230 -24.737 1.00 81.56 363 ASN A C 1
ATOM 2865 O O . ASN A 1 363 ? 15.265 -2.173 -24.981 1.00 81.56 363 ASN A O 1
ATOM 2869 N N . SER A 1 364 ? 17.172 -1.043 -25.397 1.00 83.00 364 SER A N 1
ATOM 2870 C CA . SER A 1 364 ? 17.654 -1.931 -26.452 1.00 83.00 364 SER A CA 1
ATOM 2871 C C . SER A 1 364 ? 19.183 -2.028 -26.517 1.00 83.00 364 SER A C 1
ATOM 2873 O O . SER A 1 364 ? 19.919 -1.232 -25.935 1.00 83.00 364 SER A O 1
ATOM 2875 N N . LEU A 1 365 ? 19.673 -3.020 -27.269 1.00 83.38 365 LEU A N 1
ATOM 2876 C CA . LEU A 1 365 ? 21.102 -3.292 -27.468 1.00 83.38 365 LEU A CA 1
ATOM 2877 C C . LEU A 1 365 ? 21.844 -2.197 -28.256 1.00 83.38 365 LEU A C 1
ATOM 2879 O O . LEU A 1 365 ? 23.079 -2.203 -28.270 1.00 83.38 365 LEU A O 1
ATOM 2883 N N . ASN A 1 366 ? 21.102 -1.330 -28.947 1.00 86.00 366 ASN A N 1
ATOM 2884 C CA . ASN A 1 366 ? 21.628 -0.265 -29.802 1.00 86.00 366 ASN A CA 1
ATOM 2885 C C . ASN A 1 366 ? 21.513 1.116 -29.145 1.00 86.00 366 ASN A C 1
ATOM 2887 O O . ASN A 1 366 ? 21.987 2.093 -29.712 1.00 86.00 366 ASN A O 1
ATOM 2891 N N . GLU A 1 367 ? 20.894 1.196 -27.968 1.00 85.06 367 GLU A N 1
ATOM 2892 C CA . GLU A 1 367 ? 20.800 2.422 -27.188 1.00 85.06 367 GLU A CA 1
ATOM 2893 C C . GLU A 1 367 ? 21.963 2.548 -26.206 1.00 85.06 367 GLU A C 1
ATOM 2895 O O . GLU A 1 367 ? 22.480 1.560 -25.660 1.00 85.06 367 GLU A O 1
ATOM 2900 N N . GLU A 1 368 ? 22.334 3.796 -25.938 1.00 87.81 368 GLU A N 1
ATOM 2901 C CA . GLU A 1 368 ? 23.226 4.116 -24.839 1.00 87.81 368 GLU A CA 1
ATOM 2902 C C . GLU A 1 368 ? 22.566 3.799 -23.496 1.00 87.81 368 GLU A C 1
ATOM 2904 O O . GLU A 1 368 ? 21.353 3.923 -23.305 1.00 87.81 368 GLU A O 1
ATOM 2909 N N . SER A 1 369 ? 23.390 3.368 -22.541 1.00 89.12 369 SER A N 1
ATOM 2910 C CA . SER A 1 369 ? 22.908 3.206 -21.174 1.00 89.12 369 SER A CA 1
ATOM 2911 C C . SER A 1 369 ? 22.665 4.568 -20.534 1.00 89.12 369 SER A C 1
ATOM 2913 O O . SER A 1 369 ? 23.458 5.495 -20.686 1.00 89.12 369 SER A O 1
ATOM 2915 N N . TYR A 1 370 ? 21.600 4.664 -19.755 1.00 90.81 370 TYR A N 1
ATOM 2916 C CA . TYR A 1 370 ? 21.236 5.843 -18.983 1.00 90.81 370 TYR A CA 1
ATOM 2917 C C . TYR A 1 370 ? 20.966 5.455 -17.531 1.00 90.81 370 TYR A C 1
ATOM 2919 O O . TYR A 1 370 ? 20.858 4.277 -17.180 1.00 90.81 370 TYR A O 1
ATOM 2927 N N . THR A 1 371 ? 20.896 6.456 -16.662 1.00 94.88 371 THR A N 1
ATOM 2928 C CA . THR A 1 371 ? 20.581 6.254 -15.249 1.00 94.88 371 THR A CA 1
ATOM 2929 C C . THR A 1 371 ? 19.067 6.298 -15.062 1.00 94.88 371 THR A C 1
ATOM 2931 O O . THR A 1 371 ? 18.391 7.155 -15.627 1.00 94.88 371 THR A O 1
ATOM 2934 N N . LYS A 1 372 ? 18.518 5.372 -14.278 1.00 95.56 372 LYS A N 1
ATOM 2935 C CA . LYS A 1 372 ? 17.127 5.383 -13.819 1.00 95.56 372 LYS A CA 1
ATOM 2936 C C . LYS A 1 372 ? 17.077 5.480 -12.308 1.00 95.56 372 LYS A C 1
ATOM 2938 O O . LYS A 1 372 ? 17.950 4.945 -11.627 1.00 95.56 372 LYS A O 1
ATOM 2943 N N . ILE A 1 373 ? 16.016 6.101 -11.816 1.00 97.12 373 ILE A N 1
ATOM 2944 C CA . ILE A 1 373 ? 15.585 6.025 -10.426 1.00 97.12 373 ILE A CA 1
ATOM 2945 C C . ILE A 1 373 ? 14.275 5.242 -10.408 1.00 97.12 373 ILE A C 1
ATOM 2947 O O . ILE A 1 373 ? 13.372 5.518 -11.197 1.00 97.12 373 ILE A O 1
ATOM 2951 N N . ALA A 1 374 ? 14.166 4.248 -9.534 1.00 97.44 374 ALA A N 1
ATOM 2952 C CA . ALA A 1 374 ? 12.907 3.571 -9.253 1.00 97.44 374 ALA A CA 1
ATOM 2953 C C . ALA A 1 374 ? 12.565 3.682 -7.777 1.00 97.44 374 ALA A C 1
ATOM 2955 O O . ALA A 1 374 ? 13.454 3.705 -6.935 1.00 97.44 374 ALA A O 1
ATOM 2956 N N . TYR A 1 375 ? 11.277 3.717 -7.474 1.00 96.44 375 TYR A N 1
ATOM 2957 C CA . TYR A 1 375 ? 10.786 3.457 -6.132 1.00 96.44 375 TYR A CA 1
ATOM 2958 C C . TYR A 1 375 ? 10.339 2.004 -6.066 1.00 96.44 375 TYR A C 1
ATOM 2960 O O . TYR A 1 375 ? 9.637 1.539 -6.968 1.00 96.44 375 TYR A O 1
ATOM 2968 N N . VAL A 1 376 ? 10.762 1.292 -5.030 1.00 96.56 376 VAL A N 1
ATOM 2969 C CA . VAL A 1 376 ? 10.508 -0.139 -4.858 1.00 96.56 376 VAL A CA 1
ATOM 2970 C C . VAL A 1 376 ? 9.959 -0.376 -3.458 1.00 96.56 376 VAL A C 1
ATOM 2972 O O . VAL A 1 376 ? 10.414 0.248 -2.505 1.00 96.56 376 VAL A O 1
ATOM 2975 N N . THR A 1 377 ? 8.988 -1.277 -3.327 1.00 94.44 377 THR A N 1
ATOM 2976 C CA . THR A 1 377 ? 8.462 -1.732 -2.034 1.00 94.44 377 THR A CA 1
ATOM 2977 C C . THR A 1 377 ? 8.272 -3.238 -2.014 1.00 94.44 377 THR A C 1
ATOM 2979 O O . THR A 1 377 ? 7.982 -3.848 -3.048 1.00 94.44 377 THR A O 1
ATOM 2982 N N . LYS A 1 378 ? 8.412 -3.824 -0.826 1.00 93.75 378 LYS A N 1
ATOM 2983 C CA . LYS A 1 378 ? 8.119 -5.228 -0.560 1.00 93.75 378 LYS A CA 1
ATOM 2984 C C . LYS A 1 378 ? 6.622 -5.463 -0.348 1.00 93.75 378 LYS A C 1
ATOM 2986 O O . LYS A 1 378 ? 5.941 -4.675 0.308 1.00 93.75 378 LYS A O 1
ATOM 2991 N N . PHE A 1 379 ? 6.137 -6.606 -0.819 1.00 91.19 379 PHE A N 1
ATOM 2992 C CA . PHE A 1 379 ? 4.913 -7.222 -0.311 1.00 91.19 379 PHE A CA 1
ATOM 2993 C C . PHE A 1 379 ? 5.109 -8.735 -0.160 1.00 91.19 379 PHE A C 1
ATOM 2995 O O . PHE A 1 379 ? 5.962 -9.333 -0.821 1.00 91.19 379 PHE A O 1
ATOM 3002 N N . GLU A 1 380 ? 4.332 -9.352 0.723 1.00 92.12 380 GLU A N 1
ATOM 3003 C CA . GLU A 1 380 ? 4.364 -10.793 0.967 1.00 92.12 380 GLU A CA 1
ATOM 3004 C C . GLU A 1 380 ? 2.985 -11.386 0.699 1.00 92.12 380 GLU A C 1
ATOM 3006 O O . GLU A 1 380 ? 1.966 -10.774 1.016 1.00 92.12 380 GLU A O 1
ATOM 3011 N N . PHE A 1 381 ? 2.945 -12.573 0.103 1.00 92.62 381 PHE A N 1
ATOM 3012 C CA . PHE A 1 381 ? 1.704 -13.298 -0.129 1.00 92.62 381 PHE A CA 1
ATOM 3013 C C . PHE A 1 381 ? 1.956 -14.802 -0.073 1.00 92.62 381 PHE A C 1
ATOM 3015 O O . PHE A 1 381 ? 2.810 -15.317 -0.791 1.00 92.62 381 PHE A O 1
ATOM 3022 N N . GLY A 1 382 ? 1.209 -15.522 0.769 1.00 91.12 382 GLY A N 1
ATOM 3023 C CA . GLY A 1 382 ? 1.318 -16.983 0.868 1.00 91.12 382 GLY A CA 1
ATOM 3024 C C . GLY A 1 382 ? 2.712 -17.488 1.264 1.00 91.12 382 GLY A C 1
ATOM 3025 O O . GLY A 1 382 ? 3.119 -18.549 0.806 1.00 91.12 382 GLY A O 1
ATOM 3026 N N . GLY A 1 383 ? 3.459 -16.719 2.067 1.00 91.88 383 GLY A N 1
ATOM 3027 C CA . GLY A 1 383 ? 4.841 -17.036 2.460 1.00 91.88 383 GLY A CA 1
ATOM 3028 C C . GLY A 1 383 ? 5.904 -16.684 1.412 1.00 91.88 383 GLY A C 1
ATOM 3029 O O . GLY A 1 383 ? 7.094 -16.810 1.686 1.00 91.88 383 GLY A O 1
ATOM 3030 N N . GLU A 1 384 ? 5.498 -16.205 0.236 1.00 95.94 384 GLU A N 1
ATOM 3031 C CA . GLU A 1 384 ? 6.398 -15.734 -0.812 1.00 95.94 384 GLU A CA 1
ATOM 3032 C C . GLU A 1 384 ? 6.584 -14.217 -0.719 1.00 95.94 384 GLU A C 1
ATOM 3034 O O . GLU A 1 384 ? 5.630 -13.469 -0.495 1.00 95.94 384 GLU A O 1
ATOM 3039 N N . SER A 1 385 ? 7.818 -13.755 -0.923 1.00 95.44 385 SER A N 1
ATOM 3040 C CA . SER A 1 385 ? 8.155 -12.329 -0.965 1.00 95.44 385 SER A CA 1
ATOM 3041 C C . SER A 1 385 ? 8.287 -11.831 -2.399 1.00 95.44 385 SER A C 1
ATOM 3043 O O . SER A 1 385 ? 8.862 -12.487 -3.274 1.00 95.44 385 SER A O 1
ATOM 3045 N N . TYR A 1 386 ? 7.814 -10.615 -2.619 1.00 97.06 386 TYR A N 1
ATOM 3046 C CA . TYR A 1 386 ? 7.835 -9.930 -3.898 1.00 97.06 386 TYR A CA 1
ATOM 3047 C C . TYR A 1 386 ? 8.243 -8.476 -3.690 1.00 97.06 386 TYR A C 1
ATOM 3049 O O . TYR A 1 386 ? 8.050 -7.913 -2.612 1.00 97.06 386 TYR A O 1
ATOM 3057 N N . TYR A 1 387 ? 8.753 -7.842 -4.740 1.00 97.38 387 TYR A N 1
ATOM 3058 C CA . TYR A 1 387 ? 8.855 -6.391 -4.783 1.00 97.38 387 TYR A CA 1
ATOM 3059 C C . TYR A 1 387 ? 8.163 -5.830 -6.018 1.00 97.38 387 TYR A C 1
ATOM 3061 O O . TYR A 1 387 ? 8.246 -6.389 -7.115 1.00 97.38 387 TYR A O 1
ATOM 3069 N N . VAL A 1 388 ? 7.479 -4.707 -5.824 1.00 97.56 388 VAL A N 1
ATOM 3070 C CA . VAL A 1 388 ? 6.830 -3.924 -6.876 1.00 97.56 388 VAL A CA 1
ATOM 3071 C C . VAL A 1 388 ? 7.510 -2.569 -6.972 1.00 97.56 388 VAL A C 1
ATOM 3073 O O . VAL A 1 388 ? 7.883 -1.981 -5.957 1.00 97.56 388 VAL A O 1
ATOM 3076 N N . GLY A 1 389 ? 7.690 -2.074 -8.192 1.00 97.44 389 GLY A N 1
ATOM 3077 C CA . GLY A 1 389 ? 8.308 -0.779 -8.414 1.00 97.44 389 GLY A CA 1
ATOM 3078 C C . GLY A 1 389 ? 7.870 -0.098 -9.699 1.00 97.44 389 GLY A C 1
ATOM 3079 O O . GLY A 1 389 ? 7.209 -0.685 -10.553 1.00 97.44 389 GLY A O 1
ATOM 3080 N N . SER A 1 390 ? 8.228 1.175 -9.805 1.00 97.50 390 SER A N 1
ATOM 3081 C CA . SER A 1 390 ? 8.082 2.021 -10.991 1.00 97.50 390 SER A CA 1
ATOM 3082 C C . SER A 1 390 ? 9.243 3.009 -11.000 1.00 97.50 390 SER A C 1
ATOM 3084 O O . SER A 1 390 ? 9.828 3.283 -9.950 1.00 97.50 390 SER A O 1
ATOM 3086 N N . GLY A 1 391 ? 9.630 3.514 -12.168 1.00 96.62 391 GLY A N 1
ATOM 3087 C CA . GLY A 1 391 ? 10.802 4.376 -12.277 1.00 96.62 391 GLY A CA 1
ATOM 3088 C C . GLY A 1 391 ? 10.767 5.344 -13.446 1.00 96.62 391 GLY A C 1
ATOM 3089 O O . GLY A 1 391 ? 9.978 5.192 -14.375 1.00 96.62 391 GLY A O 1
ATOM 3090 N N . PHE A 1 392 ? 11.679 6.305 -13.393 1.00 95.50 392 PHE A N 1
ATOM 3091 C CA . PHE A 1 392 ? 11.911 7.347 -14.389 1.00 95.50 392 PHE A CA 1
ATOM 3092 C C . PHE A 1 392 ? 13.413 7.472 -14.668 1.00 95.50 392 PHE A C 1
ATOM 3094 O O . PHE A 1 392 ? 14.247 6.859 -13.994 1.00 95.50 392 PHE A O 1
ATOM 3101 N N . ARG A 1 393 ? 13.774 8.199 -15.720 1.00 94.38 393 ARG A N 1
ATOM 3102 C CA . ARG A 1 393 ? 15.167 8.483 -16.067 1.00 94.38 393 ARG A CA 1
ATOM 3103 C C . ARG A 1 393 ? 15.720 9.587 -15.177 1.00 94.38 393 ARG A C 1
ATOM 3105 O O . ARG A 1 393 ? 15.087 10.618 -15.007 1.00 94.38 393 ARG A O 1
ATOM 3112 N N . PHE A 1 394 ? 16.932 9.389 -14.678 1.00 93.56 394 PHE A N 1
ATOM 3113 C CA . PHE A 1 394 ? 17.705 10.451 -14.052 1.00 93.56 394 PHE A CA 1
ATOM 3114 C C . PHE A 1 394 ? 18.440 11.226 -15.143 1.00 93.56 394 PHE A C 1
ATOM 3116 O O . PHE A 1 394 ? 19.582 10.917 -15.492 1.00 93.56 394 PHE A O 1
ATOM 3123 N N . ALA A 1 395 ? 17.722 12.168 -15.737 1.00 89.06 395 ALA A N 1
ATOM 3124 C CA . ALA A 1 395 ? 18.233 13.118 -16.706 1.00 89.06 395 ALA A CA 1
ATOM 3125 C C . ALA A 1 395 ? 17.666 14.489 -16.345 1.00 89.06 395 ALA A C 1
ATOM 3127 O O . ALA A 1 395 ? 16.493 14.588 -15.979 1.00 89.06 395 ALA A O 1
ATOM 3128 N N . MET A 1 396 ? 18.496 15.526 -16.444 1.00 77.88 396 MET A N 1
ATOM 3129 C CA . MET A 1 396 ? 17.975 16.888 -16.425 1.00 77.88 396 MET A CA 1
ATOM 3130 C C . MET A 1 396 ? 17.070 17.039 -17.643 1.00 77.88 396 MET A C 1
ATOM 3132 O O . MET A 1 396 ? 17.391 16.502 -18.708 1.00 77.88 396 MET A O 1
ATOM 3136 N N . ASP A 1 397 ? 15.939 17.722 -17.475 1.00 71.38 397 ASP A N 1
ATOM 3137 C CA . ASP A 1 397 ? 15.199 18.195 -18.636 1.00 71.38 397 ASP A CA 1
ATOM 3138 C C . ASP A 1 397 ? 16.176 19.039 -19.445 1.00 71.38 397 ASP A C 1
ATOM 3140 O O . ASP A 1 397 ? 16.767 19.988 -18.914 1.00 71.38 397 ASP A O 1
ATOM 3144 N N . ASP A 1 398 ? 16.424 18.630 -20.686 1.00 66.06 398 ASP A N 1
ATOM 3145 C CA . ASP A 1 398 ? 17.158 19.447 -21.637 1.00 66.06 398 ASP A CA 1
ATOM 3146 C C . ASP A 1 398 ? 16.173 20.558 -21.997 1.00 66.06 398 ASP A C 1
ATOM 3148 O O . ASP A 1 398 ? 15.468 20.482 -23.003 1.00 66.06 398 ASP A O 1
ATOM 3152 N N . MET A 1 399 ? 15.994 21.494 -21.051 1.00 57.84 399 MET A N 1
ATOM 3153 C CA . MET A 1 399 ? 15.153 22.679 -21.154 1.00 57.84 399 MET A CA 1
ATOM 3154 C C . MET A 1 399 ? 15.792 23.510 -22.237 1.00 57.84 399 MET A C 1
ATOM 3156 O O . MET A 1 399 ? 16.578 24.396 -21.905 1.00 57.84 399 MET A O 1
ATOM 3160 N N . GLY A 1 400 ? 15.541 23.099 -23.481 1.00 53.38 400 GLY A N 1
ATOM 3161 C CA . GLY A 1 400 ? 16.473 23.273 -24.571 1.00 53.38 400 GLY A CA 1
ATOM 3162 C C . GLY A 1 400 ? 17.083 24.655 -24.550 1.00 53.38 400 GLY A C 1
ATOM 3163 O O . GLY A 1 400 ? 16.422 25.639 -24.201 1.00 53.38 400 GLY A O 1
ATOM 3164 N N . GLU A 1 401 ? 18.317 24.747 -25.035 1.00 50.50 401 GLU A N 1
ATOM 3165 C CA . GLU A 1 401 ? 18.600 25.830 -25.963 1.00 50.50 401 GLU A CA 1
ATOM 3166 C C . GLU A 1 401 ? 17.367 25.942 -26.859 1.00 50.50 401 GLU A C 1
ATOM 3168 O O . GLU A 1 401 ? 17.169 25.152 -27.782 1.00 50.50 401 GLU A O 1
ATOM 3173 N N . SER A 1 402 ? 16.449 26.845 -26.498 1.00 55.78 402 SER A N 1
ATOM 3174 C CA . SER A 1 402 ? 15.398 27.260 -27.378 1.00 55.78 402 SER A CA 1
ATOM 3175 C C . SER A 1 402 ? 16.234 27.829 -28.490 1.00 55.78 402 SER A C 1
ATOM 3177 O O . SER A 1 402 ? 16.830 28.898 -28.329 1.00 55.78 402 SER A O 1
ATOM 3179 N N . SER A 1 403 ? 16.385 27.061 -29.561 1.00 54.31 403 SER A N 1
ATOM 3180 C CA . SER A 1 403 ? 16.723 27.609 -30.843 1.00 54.31 403 SER A CA 1
ATOM 3181 C C . SER A 1 403 ? 15.612 28.622 -31.065 1.00 54.31 403 SER A C 1
ATOM 3183 O O . SER A 1 403 ? 14.531 28.301 -31.560 1.00 54.31 403 SER A O 1
ATOM 3185 N N . HIS A 1 404 ? 15.837 29.839 -30.567 1.00 51.91 404 HIS A N 1
ATOM 3186 C CA . HIS A 1 404 ? 15.426 31.036 -31.234 1.00 51.91 404 HIS A CA 1
ATOM 3187 C C . HIS A 1 404 ? 15.953 30.804 -32.639 1.00 51.91 404 HIS A C 1
ATOM 3189 O O . HIS A 1 404 ? 17.122 31.034 -32.932 1.00 51.91 404 HIS A O 1
ATOM 3195 N N . ASP A 1 405 ? 15.096 30.192 -33.454 1.00 53.19 405 ASP A N 1
ATOM 3196 C CA . ASP A 1 405 ? 15.064 30.412 -34.876 1.00 53.19 405 ASP A CA 1
ATOM 3197 C C . ASP A 1 405 ? 14.967 31.934 -34.955 1.00 53.19 405 ASP A C 1
ATOM 3199 O O . ASP A 1 405 ? 13.889 32.529 -34.874 1.00 53.19 405 ASP A O 1
ATOM 3203 N N . GLU A 1 406 ? 16.130 32.587 -34.954 1.00 56.34 406 GLU A N 1
ATOM 3204 C CA . GLU A 1 406 ? 16.293 33.881 -35.568 1.00 56.34 406 GLU A CA 1
ATOM 3205 C C . GLU A 1 406 ? 15.890 33.621 -37.012 1.00 56.34 406 GLU A C 1
ATOM 3207 O O . GLU A 1 406 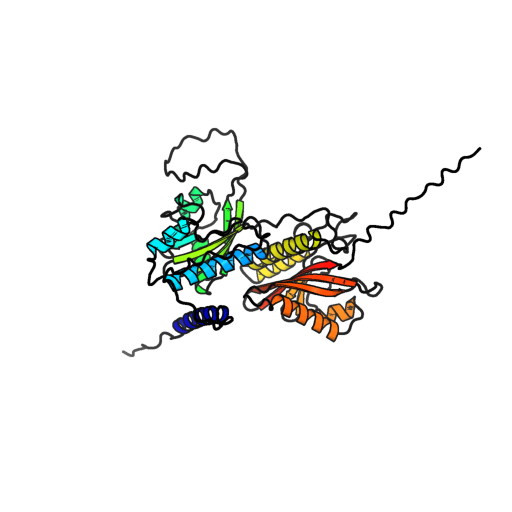? 16.694 33.246 -37.861 1.00 56.34 406 GLU A O 1
ATOM 3212 N N . THR A 1 407 ? 14.588 33.717 -37.272 1.00 58.22 407 THR A N 1
ATOM 3213 C CA . THR A 1 407 ? 14.081 33.944 -38.606 1.00 58.22 407 THR A CA 1
ATOM 3214 C C . THR A 1 407 ? 14.770 35.218 -39.059 1.00 58.22 407 THR A C 1
ATOM 3216 O O . THR A 1 407 ? 14.329 36.314 -38.710 1.00 58.22 407 THR A O 1
ATOM 3219 N N . GLU A 1 408 ? 15.894 35.064 -39.761 1.00 55.00 408 GLU A N 1
ATOM 3220 C CA . GLU A 1 408 ? 16.471 36.094 -40.602 1.00 55.00 408 GLU A CA 1
ATOM 3221 C C . GLU A 1 408 ? 15.343 36.547 -41.524 1.00 55.00 408 GLU A C 1
ATOM 3223 O O . GLU A 1 408 ? 14.981 35.897 -42.507 1.00 55.00 408 GLU A O 1
ATOM 3228 N N . GLU A 1 409 ? 14.726 37.656 -41.140 1.00 61.03 409 GLU A N 1
ATOM 3229 C CA . GLU A 1 409 ? 13.816 38.421 -41.960 1.00 61.03 409 GLU A CA 1
ATOM 3230 C C . GLU A 1 409 ? 14.653 38.949 -43.132 1.00 61.03 409 GLU A C 1
ATOM 3232 O O . GLU A 1 409 ? 15.242 40.030 -43.083 1.00 61.03 409 GLU A O 1
ATOM 3237 N N . SER A 1 410 ? 14.784 38.129 -44.180 1.00 58.72 410 SER A N 1
ATOM 3238 C CA . SER A 1 410 ? 15.410 38.526 -45.433 1.00 58.72 410 SER A CA 1
ATOM 3239 C C . SER A 1 410 ? 14.549 39.628 -46.044 1.00 58.72 410 SER A C 1
ATOM 3241 O O . SER A 1 410 ? 13.556 39.383 -46.737 1.00 58.72 410 SER A O 1
ATOM 3243 N N . THR A 1 411 ? 14.921 40.862 -45.742 1.00 55.78 411 THR A N 1
ATOM 3244 C CA . THR A 1 411 ? 14.438 42.061 -46.408 1.00 55.78 411 THR A CA 1
ATOM 3245 C C . THR A 1 411 ? 14.914 42.006 -47.856 1.00 55.78 411 THR A C 1
ATOM 3247 O O . THR A 1 411 ? 16.048 42.342 -48.179 1.00 55.78 411 THR A O 1
ATOM 3250 N N . ASN A 1 412 ? 14.034 41.548 -48.746 1.00 56.59 412 ASN A N 1
ATOM 3251 C CA . ASN A 1 412 ? 14.149 41.851 -50.167 1.00 56.59 412 ASN A CA 1
ATOM 3252 C C . ASN A 1 412 ? 13.881 43.353 -50.344 1.00 56.59 412 ASN A C 1
ATOM 3254 O O . ASN A 1 412 ? 12.730 43.787 -50.247 1.00 56.59 412 ASN A O 1
ATOM 3258 N N . ILE A 1 413 ? 14.941 44.123 -50.599 1.00 54.62 413 ILE A N 1
ATOM 3259 C CA . ILE A 1 413 ? 14.886 45.447 -51.235 1.00 54.62 413 ILE A CA 1
ATOM 3260 C C . ILE A 1 413 ? 15.634 45.361 -52.559 1.00 54.62 413 ILE A C 1
ATOM 3262 O O . ILE A 1 413 ? 16.789 44.876 -52.542 1.00 54.62 413 ILE A O 1
#

Radius of gyration: 25.93 Å; Cα contacts (8 Å, |Δi|>4): 713; chains: 1; bounding box: 67×94×89 Å

Organism: NCBI:txid265537

Foldseek 3Di:
DDDDDDDDDPVVVVVVVVLVVVVVVLPPPDDDDDDDDDDPPPPPPQPPAQDPPEALQALFLSVVVCLQVLQVVLLVVCVVCCVPAPPLRSQVCLCVLSSPHPRDKGKWKAFLPQQATCHTNPARLRHRDHPVLVCVLQVWDDPDPVVQSVQLVVQQVVQKDKDKGKTFDQPDDDCPSDPPPPPPPPPDDPPDPRDRDTWMKIWIWYDSDPGMIMIIMGTHHQDDQDPPAFLAEDDPSQVSNFRSLQSNLLVCCSPQPDPVSNLVSQVCLAAVCVRFKDQHNPPVGCQVPVQRMKGKWKDWLVQATSHTNHCCVRHRHGQLRCCVQFVVDHSVLSVVVSVQLVCQQVDDSNPFRKDKDKDWDDRHPPDDIFIKIKIKHWDDDPNTIMIMIIIGTHDHPCPDPPPPPPVPPPPDD

Solvent-accessible surface area (backbone atoms only — not comparable to full-atom values): 22990 Å² total; per-residue (Å²): 144,83,87,90,83,90,81,83,74,79,63,68,64,55,56,58,53,49,57,55,49,59,58,50,67,76,65,76,83,79,88,75,91,71,97,69,89,81,71,92,68,77,74,78,83,64,64,76,78,56,67,96,86,44,37,21,75,16,25,26,58,54,21,56,48,48,21,42,49,53,38,52,51,53,40,48,52,46,70,76,35,53,92,84,43,51,72,70,56,52,38,49,40,35,41,69,35,63,64,43,40,79,53,69,35,35,45,36,30,33,30,69,84,78,40,23,25,70,25,24,25,85,47,63,81,46,42,77,30,37,55,62,54,45,28,62,64,52,58,30,74,69,96,49,68,67,59,52,51,51,49,51,48,57,23,26,77,68,76,37,35,75,40,77,44,60,39,34,46,77,82,90,63,86,81,77,75,68,73,62,87,70,84,70,82,68,74,78,74,91,79,74,87,68,77,81,42,75,39,42,30,37,22,26,29,27,61,65,46,100,54,28,38,34,29,10,43,26,26,64,29,65,39,79,68,50,73,80,39,41,17,56,23,60,46,78,39,42,56,50,34,29,44,18,48,34,16,40,50,51,55,52,54,68,65,37,90,44,72,71,48,37,52,52,40,30,49,42,44,25,66,41,53,89,78,34,40,47,37,51,72,31,98,66,33,48,88,73,38,62,58,25,24,34,40,35,37,29,28,39,76,89,35,30,27,65,27,26,38,90,53,65,94,43,60,70,35,33,44,23,58,45,25,38,76,30,54,74,45,45,54,63,60,14,47,51,52,44,52,49,51,51,44,34,13,60,55,32,104,79,86,54,34,38,38,78,47,77,46,79,44,44,92,36,80,88,50,74,76,44,44,30,38,30,43,31,28,50,51,73,57,98,92,43,51,30,38,39,23,15,43,31,25,61,32,76,68,77,76,53,85,71,75,72,73,73,72,77,76,77,77,86,127

Secondary structure (DSSP, 8-state):
---------THHHHHHHHHHHHHHHTT-S-------PPPS-----PPPPPPTT--TTS-SHHHHHHHHHHHHHHHHHHHHHTTTS-HHHHHHHHHTTTTPBTTTB-EEEEETTT-BEEEESS-GGGTT-BHHHHHHHTT---S-HHHHHHHHHHHHHTT-EEEEEEEEE-SS-----------------SS-----EEEEEEEEEEESSSSEEEEEEEE--PPPP-SS--TTS--HHHHHHHHHHHHHHHHHHHT-SSHHHHHHHHHHHHH-HHHHEE-TT-TTHHHH-TTS-EEEEEEETTSBEEEETT-GGGTT-BHHHHHHHHHS--HHHHHHHHHHHHHHHH--TTT--EEEEEEEE-SSTTSPPEEEEEEEEEEEETTEEEEEEEEEE--------------------

Sequence (413 aa):
MKAFLGILPTAIFAAFAVAAALAKDLVHQETVDGDNQIHDDAPAISPRKAPQNCNAFYSDIFSRTNSKYLAVTTVQNYHEQKDTVSLTEFLQNLQNQQYNMDTGFYPFVINRTSTTMEAHGLNAALQGRSLRQVFDCERIGFANTDDLLRRLLEATDRGGDFVQYLWAGRSGANRSNTCSGETSSTKATDEEEGEIIINSKMAYVLDLTEDLILGVGYENKQLPPDVPCSAKYDAFCSMTNVRSLVGKAQFRLEQAASLENLEVVFYELSLKHDLFTIDQGCNNGCRNDKECCFYTFVFKYDGRLVSHALQHKYFGKTLAEMVVGLLKGTEEEGMDLHRLFKRTADEHEKGIGNGFVQYRWRNSLNEESYTKIAYVTKFEFGGESYYVGSGFRFAMDDMGESSHDETEESTNI

Mean predicted aligned error: 9.93 Å

pLDDT: mean 80.77, std 19.7, range [32.66, 98.44]

InterPro domains:
  IPR004010 Double Cache domain 2 [PF08269] (295-392)

Nearest PDB structures (foldseek):
  6zj8-assembly7_G  TM=6.570E-01  e=1.928E-04  Bordetella pertussis Tohama I
  6zj8-assembly3_C  TM=5.825E-01  e=1.028E-02  Bordetella pertussis Tohama I
  6v8s-assembly11_K  TM=5.217E-01  e=1.480E+00  Arachis hypogaea
  4ye5-assembly1_A  TM=3.471E-01  e=4.874E-01  Bifidobacterium adolescentis ATCC 15703
  8c5w-assembly1_A  TM=2.491E-01  e=5.168E-01  Staphylococcus epidermidis RP62A